Protein AF-A0AAD3D2R5-F1 (afdb_monomer_lite)

Sequence (378 aa):
MEQQQCSNPKCQTSSTTLKKCTRCYKASYCNTKCQSQHWKIHKKECTNIIINEVHTPYPDQPRNLHHESQEINRKAGETAKATKKALKQGIPILTISSTAQGMVMPNAPLPDGVPYNFALKQQAQNYFATGVSSKEGNLGNLKYEKVYRDYYDGILELEEEWMTFFAHVENYIHAENTCGILGTLATVYRQRGDEESHKLCEQVLNMEEKVLKIYKMSVDAIDNPATYHCYEGLEYKYNIIRFNLYLQQDRLKECEPVIRKLLEFEVKKNLDFDNQNYLWVLTTIGVVPSPENVFHLTKGQIRKLLQKFRDMQQSNIGQRETQEIQQRVALMQCSSCGVNEGSIGEFKACSRCSKIYYCSRDCQKKDWKTHKKVCNKK

Foldseek 3Di:
DDWDAAPQPVGRDTHPDFDADPFARPGTHPDPVSVVNCCVPCVVVRHGDPPDDDDDDDDDDDDDPPVVVVVVVVVQVVLVVLLVVCVVVVQFFDQPPQFPQHGDDGPDGDDPLDQSNCSLLVVLLVLQVPQDPPDDDPQHSQPPLVSLVVVVVSCVVVVVSVLSRLLPLSCLVSLLSNLSSLLNNLSLLLLLLDPVSLVVSVVSLVSSVSSLVSSVVSCVVVVDPVSVVSSLVSLLSSLVSVLSSCLSVVVLVSNLVSLLSNLLSCQVVVDDPVPRDQQVLLVVLVHHSHNVCSVPPDPVSSVVSSVVVSVCCPDPVNVVVSVVSSVVSPWAAAPQPRDTHPGPPCWDADPAASPHTHNDPVSCVRCCVPCVVVRHGD

Structure (mmCIF, N/CA/C/O backbone):
data_AF-A0AAD3D2R5-F1
#
_entry.id   AF-A0AAD3D2R5-F1
#
loop_
_atom_site.group_PDB
_atom_site.id
_atom_site.type_symbol
_atom_site.label_atom_id
_atom_site.label_alt_id
_atom_site.label_comp_id
_atom_site.label_asym_id
_atom_site.label_entity_id
_atom_site.label_seq_id
_atom_site.pdbx_PDB_ins_code
_atom_site.Cartn_x
_atom_site.Cartn_y
_atom_site.Cartn_z
_atom_site.occupancy
_atom_site.B_iso_or_equiv
_atom_site.auth_seq_id
_atom_site.auth_comp_id
_atom_site.auth_asym_id
_atom_site.auth_atom_id
_atom_site.pdbx_PDB_model_num
ATOM 1 N N . MET A 1 1 ? -3.713 -4.936 -58.700 1.00 52.44 1 MET A N 1
ATOM 2 C CA . MET A 1 1 ? -4.230 -5.833 -57.642 1.00 52.44 1 MET A CA 1
ATOM 3 C C . MET A 1 1 ? -5.520 -6.443 -58.156 1.00 52.44 1 MET A C 1
ATOM 5 O O . MET A 1 1 ? -6.394 -5.683 -58.555 1.00 52.44 1 MET A O 1
ATOM 9 N N . GLU A 1 2 ? -5.613 -7.767 -58.227 1.00 58.34 2 GLU A N 1
ATOM 10 C CA . GLU A 1 2 ? -6.793 -8.471 -58.748 1.00 58.34 2 GLU A CA 1
ATOM 11 C C . GLU A 1 2 ? -7.974 -8.329 -57.770 1.00 58.34 2 GLU A C 1
ATOM 13 O O . GLU A 1 2 ? -7.822 -8.566 -56.570 1.00 58.34 2 GLU A O 1
ATOM 18 N N . GLN A 1 3 ? -9.138 -7.881 -58.250 1.00 70.06 3 GLN A N 1
ATOM 19 C CA . GLN A 1 3 ? -10.329 -7.728 -57.409 1.00 70.06 3 GLN A CA 1
ATOM 20 C C . GLN A 1 3 ? -11.006 -9.090 -57.224 1.00 70.06 3 GLN A C 1
ATOM 22 O O . GLN A 1 3 ? -11.298 -9.772 -58.202 1.00 70.06 3 GLN A O 1
ATOM 27 N N . GLN A 1 4 ? -11.286 -9.480 -55.978 1.00 77.50 4 GLN A N 1
ATOM 28 C CA . GLN A 1 4 ? -12.005 -10.721 -55.681 1.00 77.50 4 GLN A CA 1
ATOM 29 C C . GLN A 1 4 ? -13.505 -10.444 -55.581 1.00 77.50 4 GLN A C 1
ATOM 31 O O . GLN A 1 4 ? -13.917 -9.429 -55.016 1.00 77.50 4 GLN A O 1
ATOM 36 N N . GLN A 1 5 ? -14.326 -11.350 -56.113 1.00 88.44 5 GLN A N 1
ATOM 37 C CA . GLN A 1 5 ? -15.784 -11.236 -56.075 1.00 88.44 5 GLN A CA 1
ATOM 38 C C . GLN A 1 5 ? -16.362 -11.880 -54.809 1.00 88.44 5 GLN A C 1
ATOM 40 O O . GLN A 1 5 ? -15.882 -12.908 -54.326 1.00 88.44 5 GLN A O 1
ATOM 45 N N . CYS A 1 6 ? -17.420 -11.277 -54.261 1.00 89.19 6 CYS A N 1
ATOM 46 C CA . CYS A 1 6 ? -18.140 -11.845 -53.128 1.00 89.19 6 CYS A CA 1
ATOM 47 C C . CYS A 1 6 ? -18.740 -13.219 -53.471 1.00 89.19 6 CYS A C 1
ATOM 49 O O . CYS A 1 6 ? -19.455 -13.370 -54.454 1.00 89.19 6 CYS A O 1
ATOM 51 N N . SER A 1 7 ? -18.541 -14.205 -52.593 1.00 88.44 7 SER A N 1
ATOM 52 C CA . SER A 1 7 ? -19.063 -15.568 -52.753 1.00 88.44 7 SER A CA 1
ATOM 53 C C . SER A 1 7 ? -20.584 -15.689 -52.582 1.00 88.44 7 SER A C 1
ATOM 55 O O . SER A 1 7 ? -21.120 -16.783 -52.706 1.00 88.44 7 SER A O 1
ATOM 57 N N . ASN A 1 8 ? -21.302 -14.607 -52.263 1.00 88.94 8 ASN A N 1
ATOM 58 C CA . ASN A 1 8 ? -22.763 -14.630 -52.250 1.00 88.94 8 ASN A CA 1
ATOM 59 C C . ASN A 1 8 ? -23.281 -14.448 -53.688 1.00 88.94 8 ASN A C 1
ATOM 61 O O . ASN A 1 8 ? -23.122 -13.355 -54.225 1.00 88.94 8 ASN A O 1
ATOM 65 N N . PRO A 1 9 ? -23.975 -15.433 -54.291 1.00 84.12 9 PRO A N 1
ATOM 66 C CA . PRO A 1 9 ? -24.421 -15.358 -55.687 1.00 84.12 9 PRO A CA 1
ATOM 67 C C . PRO A 1 9 ? -25.427 -14.228 -55.958 1.00 84.12 9 PRO A C 1
ATOM 69 O O . PRO A 1 9 ? -25.649 -13.854 -57.104 1.00 84.12 9 PRO A O 1
ATOM 72 N N . LYS A 1 10 ? -26.032 -13.653 -54.909 1.00 84.50 10 LYS A N 1
ATOM 73 C CA . LYS A 1 10 ? -26.917 -12.479 -55.003 1.00 84.50 10 LYS A CA 1
ATOM 74 C C . LYS A 1 10 ? -26.177 -11.141 -54.876 1.00 84.50 10 LYS A C 1
ATOM 76 O O . LYS A 1 10 ? -26.820 -10.100 -54.777 1.00 84.50 10 LYS A O 1
ATOM 81 N N . CYS A 1 11 ? -24.847 -11.156 -54.816 1.00 85.81 11 CYS A N 1
ATOM 82 C CA . CYS A 1 11 ? -24.003 -9.984 -54.635 1.00 85.81 11 CYS A CA 1
ATOM 83 C C . CYS A 1 11 ? -22.948 -9.925 -55.746 1.00 85.81 11 CYS A C 1
ATOM 85 O O . CYS A 1 11 ? -22.167 -10.852 -55.924 1.00 85.81 11 CYS A O 1
ATOM 87 N N . GLN A 1 12 ? -22.908 -8.810 -56.474 1.00 83.12 12 GLN A N 1
ATOM 88 C CA . GLN A 1 12 ? -21.943 -8.574 -57.556 1.00 83.12 12 GLN A CA 1
ATOM 89 C C . GLN A 1 12 ? -20.785 -7.662 -57.114 1.00 83.12 12 GLN A C 1
ATOM 91 O O . GLN A 1 12 ? -20.074 -7.103 -57.939 1.00 83.12 12 GLN A O 1
ATOM 96 N N . THR A 1 13 ? -20.597 -7.474 -55.804 1.00 83.44 13 THR A N 1
ATOM 97 C CA . THR A 1 13 ? -19.526 -6.623 -55.278 1.00 83.44 13 THR A CA 1
ATOM 98 C C . THR A 1 13 ? -18.175 -7.318 -55.424 1.00 83.44 13 THR A C 1
ATOM 100 O O . THR A 1 13 ? -17.955 -8.382 -54.835 1.00 83.44 13 THR A O 1
ATOM 103 N N . SER A 1 14 ? -17.265 -6.663 -56.142 1.00 82.44 14 SER A N 1
ATOM 104 C CA . SER A 1 14 ? -15.851 -7.021 -56.230 1.00 82.44 14 SER A CA 1
ATOM 105 C C . SER A 1 14 ? -15.021 -6.007 -55.450 1.00 82.44 14 SER A C 1
ATOM 107 O O . SER A 1 14 ? -15.253 -4.803 -55.532 1.00 82.44 14 SER A O 1
ATOM 109 N N . SER A 1 15 ? -14.097 -6.494 -54.627 1.00 79.31 15 SER A N 1
ATOM 110 C CA . SER A 1 15 ? -13.223 -5.654 -53.807 1.00 79.31 15 SER A CA 1
ATOM 111 C C . SER A 1 15 ? -11.890 -6.355 -53.578 1.00 79.31 15 SER A C 1
ATOM 113 O O . SER A 1 15 ? -11.794 -7.582 -53.603 1.00 79.31 15 SER A O 1
ATOM 115 N N . THR A 1 16 ? -10.850 -5.572 -53.323 1.00 73.81 16 THR A N 1
ATOM 116 C CA . THR A 1 16 ? -9.544 -6.077 -52.887 1.00 73.81 16 THR A CA 1
ATOM 117 C C . THR A 1 16 ? -9.524 -6.448 -51.396 1.00 73.81 16 THR A C 1
ATOM 119 O O . THR A 1 16 ? -8.586 -7.099 -50.949 1.00 73.81 16 THR A O 1
ATOM 122 N N . THR A 1 17 ? -10.558 -6.086 -50.621 1.00 80.00 17 THR A N 1
ATOM 123 C CA . THR A 1 17 ? -10.620 -6.237 -49.151 1.00 80.00 17 THR A CA 1
ATOM 124 C C . THR A 1 17 ? -11.854 -7.014 -48.671 1.00 80.00 17 THR A C 1
ATOM 126 O O . THR A 1 17 ? -12.592 -6.588 -47.780 1.00 80.00 17 THR A O 1
ATOM 129 N N . LEU A 1 18 ? -12.112 -8.185 -49.259 1.00 82.06 18 LEU A N 1
ATOM 130 C CA . LEU A 1 18 ? -13.195 -9.066 -48.806 1.00 82.06 18 LEU A CA 1
ATOM 131 C C . LEU A 1 18 ? -12.807 -9.872 -47.554 1.00 82.06 18 LEU A C 1
ATOM 133 O O . LEU A 1 18 ? -11.689 -10.366 -47.423 1.00 82.06 18 LEU A O 1
ATOM 137 N N . LYS A 1 19 ? -13.767 -10.064 -46.643 1.00 81.75 19 LYS A N 1
ATOM 138 C CA . LYS A 1 19 ? -13.593 -10.847 -45.412 1.00 81.75 19 LYS A CA 1
ATOM 139 C C . LYS A 1 19 ? -13.817 -12.335 -45.679 1.00 81.75 19 LYS A C 1
ATOM 141 O O . LYS A 1 19 ? -14.892 -12.724 -46.137 1.00 81.75 19 LYS A O 1
ATOM 146 N N . LYS A 1 20 ? -12.827 -13.173 -45.369 1.00 83.31 20 LYS A N 1
ATOM 147 C CA . LYS A 1 20 ? -12.891 -14.630 -45.575 1.00 83.31 20 LYS A CA 1
ATOM 148 C C . LYS A 1 20 ? -13.709 -15.333 -44.487 1.00 83.31 20 LYS A C 1
ATOM 150 O O . LYS A 1 20 ? -13.796 -14.867 -43.354 1.00 83.31 20 LYS A O 1
ATOM 155 N N . CYS A 1 21 ? -14.297 -16.479 -44.824 1.00 80.88 21 CYS A N 1
ATOM 156 C CA . CYS A 1 21 ? -14.927 -17.374 -43.858 1.00 80.88 21 CYS A CA 1
ATOM 157 C C . CYS A 1 21 ? -13.881 -17.862 -42.850 1.00 80.88 21 CYS A C 1
ATOM 159 O O . CYS A 1 21 ? -12.930 -18.530 -43.236 1.00 80.88 21 CYS A O 1
ATOM 161 N N . THR A 1 22 ? -14.085 -17.599 -41.563 1.00 73.94 22 THR A N 1
ATOM 162 C CA . THR A 1 22 ? -13.131 -17.943 -40.495 1.00 73.94 22 THR A CA 1
ATOM 163 C C . THR A 1 22 ? -12.990 -19.443 -40.232 1.00 73.94 22 THR A C 1
ATOM 165 O O . THR A 1 22 ? -12.098 -19.845 -39.500 1.00 73.94 22 THR A O 1
ATOM 168 N N . ARG A 1 23 ? -13.864 -20.279 -40.810 1.00 70.06 23 ARG A N 1
ATOM 169 C CA . ARG A 1 23 ? -13.854 -21.737 -40.616 1.00 70.06 23 ARG A CA 1
ATOM 170 C C . ARG A 1 23 ? -13.107 -22.496 -41.712 1.00 70.06 23 ARG A C 1
ATOM 172 O O . ARG A 1 23 ? -12.465 -23.495 -41.425 1.00 70.06 23 ARG A O 1
ATOM 179 N N . CYS A 1 24 ? -13.223 -22.067 -42.967 1.00 80.94 24 CYS A N 1
ATOM 180 C CA . CYS A 1 24 ? -12.610 -22.771 -44.100 1.00 80.94 24 CYS A CA 1
ATOM 181 C C . CYS A 1 24 ? -11.707 -21.884 -44.960 1.00 80.94 24 CYS A C 1
ATOM 183 O O . CYS A 1 24 ? -11.012 -22.403 -45.820 1.00 80.94 24 CYS A O 1
ATOM 185 N N . TYR A 1 25 ? -11.763 -20.557 -44.802 1.00 80.44 25 TYR A N 1
ATOM 186 C CA . TYR A 1 25 ? -11.042 -19.548 -45.591 1.00 80.44 25 TYR A CA 1
ATOM 187 C C . TYR A 1 25 ? -11.243 -19.590 -47.123 1.00 80.44 25 TYR A C 1
ATOM 189 O O . TYR A 1 25 ? -10.696 -18.741 -47.823 1.00 80.44 25 TYR A O 1
ATOM 197 N N . LYS A 1 26 ? -12.076 -20.506 -47.645 1.00 82.88 26 LYS A N 1
ATOM 198 C CA . LYS A 1 26 ? -12.348 -20.697 -49.083 1.00 82.88 26 LYS A CA 1
ATOM 199 C C . LYS A 1 26 ? -13.375 -19.721 -49.673 1.00 82.88 26 LYS A C 1
ATOM 201 O O . LYS A 1 26 ? -13.384 -19.521 -50.880 1.00 82.88 26 LYS A O 1
ATOM 206 N N . ALA A 1 27 ? -14.244 -19.129 -48.852 1.00 85.50 27 ALA A N 1
ATOM 207 C CA . ALA A 1 27 ? -15.275 -18.183 -49.297 1.00 85.50 27 ALA A CA 1
ATOM 208 C C . ALA A 1 27 ? -15.023 -16.773 -48.740 1.00 85.50 27 ALA A C 1
ATOM 210 O O . ALA A 1 27 ? -14.638 -16.644 -47.577 1.00 85.50 27 ALA A O 1
ATOM 211 N N . SER A 1 28 ? -15.297 -15.735 -49.535 1.00 89.38 28 SER A N 1
ATOM 212 C CA . SER A 1 28 ? -14.996 -14.324 -49.241 1.00 89.38 28 SER A CA 1
ATOM 213 C C . SER A 1 28 ? -16.240 -13.437 -49.371 1.00 89.38 28 SER A C 1
ATOM 215 O O . SER A 1 28 ? -17.018 -13.565 -50.315 1.00 89.38 28 SER A O 1
ATOM 217 N N . TYR A 1 29 ? -16.445 -12.505 -48.437 1.00 89.56 29 TYR A N 1
ATOM 218 C CA . TYR A 1 29 ? -17.665 -11.699 -48.338 1.00 89.56 29 TYR A CA 1
ATOM 219 C C . TYR A 1 29 ? -17.378 -10.214 -48.148 1.00 89.56 29 TYR A C 1
ATOM 221 O O . TYR A 1 29 ? -16.484 -9.830 -47.398 1.00 89.56 29 TYR A O 1
ATOM 229 N N . CYS A 1 30 ? -18.188 -9.361 -48.775 1.00 85.62 30 CYS A N 1
ATOM 230 C CA . CYS A 1 30 ? -18.085 -7.911 -48.591 1.00 85.62 30 CYS A CA 1
ATOM 231 C C . CYS A 1 30 ? -18.625 -7.464 -47.223 1.00 85.62 30 CYS A C 1
ATOM 233 O O . CYS A 1 30 ? -18.205 -6.442 -46.691 1.00 85.62 30 CYS A O 1
ATOM 235 N N . ASN A 1 31 ? -19.547 -8.233 -46.633 1.00 81.69 31 ASN A N 1
ATOM 236 C CA . ASN A 1 31 ? -20.120 -7.976 -45.315 1.00 81.69 31 ASN A CA 1
ATOM 237 C C . ASN A 1 31 ? -20.774 -9.231 -44.707 1.00 81.69 31 ASN A C 1
ATOM 239 O O . ASN A 1 31 ? -21.035 -10.232 -45.383 1.00 81.69 31 ASN A O 1
ATOM 243 N N . THR A 1 32 ? -21.097 -9.143 -43.416 1.00 77.44 32 THR A N 1
ATOM 244 C CA . THR A 1 32 ? -21.719 -10.211 -42.614 1.00 77.44 32 THR A CA 1
ATOM 245 C C . THR A 1 32 ? -23.103 -10.625 -43.133 1.00 77.44 32 THR A C 1
ATOM 247 O O . THR A 1 32 ? -23.508 -11.782 -42.988 1.00 77.44 32 THR A O 1
ATOM 250 N N . LYS A 1 33 ? -23.833 -9.715 -43.799 1.00 84.19 33 LYS A N 1
ATOM 251 C CA . LYS A 1 33 ? -25.139 -10.016 -44.408 1.00 84.19 33 LYS A CA 1
ATOM 252 C C . LYS A 1 33 ? -24.985 -10.986 -45.583 1.00 84.19 33 LYS A C 1
ATOM 254 O O . LYS A 1 33 ? -25.731 -11.961 -45.665 1.00 84.19 33 LYS A O 1
ATOM 259 N N . CYS A 1 34 ? -23.984 -10.778 -46.439 1.00 85.94 34 CYS A N 1
ATOM 260 C CA . CYS A 1 34 ? -23.687 -11.676 -47.557 1.00 85.94 34 CYS A CA 1
ATOM 261 C C . CYS A 1 34 ? -23.195 -13.048 -47.090 1.00 85.94 34 CYS A C 1
ATOM 263 O O . CYS A 1 34 ? -23.623 -14.064 -47.637 1.00 85.94 34 CYS A O 1
ATOM 265 N N . GLN A 1 35 ? -22.382 -13.090 -46.031 1.00 83.88 35 GLN A N 1
ATOM 266 C CA . GLN A 1 35 ? -21.977 -14.345 -45.396 1.00 83.88 35 GLN A CA 1
ATOM 267 C C . GLN A 1 35 ? -23.189 -15.131 -44.880 1.00 83.88 35 GLN A C 1
ATOM 269 O O . GLN A 1 35 ? -23.324 -16.315 -45.171 1.00 83.88 35 GLN A O 1
ATOM 274 N N . SER A 1 36 ? -24.107 -14.469 -44.171 1.00 81.38 36 SER A N 1
ATOM 275 C CA . SER A 1 36 ? -25.296 -15.109 -43.587 1.00 81.38 36 SER A CA 1
ATOM 276 C C . SER A 1 36 ? -26.272 -15.632 -44.648 1.00 81.38 36 SER A C 1
ATOM 278 O O . SER A 1 36 ? -26.874 -16.693 -44.480 1.00 81.38 36 SER A O 1
ATOM 280 N N . GLN A 1 37 ? -26.421 -14.911 -45.764 1.00 84.19 37 GLN A N 1
ATOM 281 C CA . GLN A 1 37 ? -27.244 -15.352 -46.893 1.00 84.19 37 GLN A CA 1
ATOM 282 C C . GLN A 1 37 ? -26.628 -16.557 -47.613 1.00 84.19 37 GLN A C 1
ATOM 284 O O . GLN A 1 37 ? -27.340 -17.526 -47.882 1.00 84.19 37 GLN A O 1
ATOM 289 N N . HIS A 1 38 ? -25.316 -16.528 -47.869 1.00 88.00 38 HIS A N 1
ATOM 290 C CA . HIS A 1 38 ? -24.608 -17.634 -48.513 1.00 88.00 38 HIS A CA 1
ATOM 291 C C . HIS A 1 38 ? -24.468 -18.864 -47.599 1.00 88.00 38 HIS A C 1
ATOM 293 O O . HIS A 1 38 ? -24.466 -19.994 -48.084 1.00 88.00 38 HIS A O 1
ATOM 299 N N . TRP A 1 39 ? -24.442 -18.676 -46.273 1.00 83.50 39 TRP A N 1
ATOM 300 C CA . TRP A 1 39 ? -24.290 -19.753 -45.285 1.00 83.50 39 TRP A CA 1
ATOM 301 C C . TRP A 1 39 ? -25.322 -20.873 -45.432 1.00 83.50 39 TRP A C 1
ATOM 303 O O . TRP A 1 39 ? -25.007 -22.036 -45.188 1.00 83.50 39 TRP A O 1
ATOM 313 N N . LYS A 1 40 ? -26.541 -20.557 -45.890 1.00 83.00 40 LYS A N 1
ATOM 314 C CA . LYS A 1 40 ? -27.596 -21.557 -46.128 1.00 83.00 40 LYS A CA 1
ATOM 315 C C . LYS A 1 40 ? -27.154 -22.668 -47.090 1.00 83.00 40 LYS A C 1
ATOM 317 O O . LYS A 1 40 ? -27.608 -23.800 -46.929 1.00 83.00 40 LYS A O 1
ATOM 322 N N . ILE A 1 41 ? -26.269 -22.340 -48.032 1.00 81.56 41 ILE A N 1
ATOM 323 C CA . ILE A 1 41 ? -25.723 -23.247 -49.046 1.00 81.56 41 ILE A CA 1
ATOM 324 C C . ILE A 1 41 ? -24.306 -23.675 -48.636 1.00 81.56 41 ILE A C 1
ATOM 326 O O . ILE A 1 41 ? -24.054 -24.864 -48.455 1.00 81.56 41 ILE A O 1
ATOM 330 N N . HIS A 1 42 ? -23.426 -22.706 -48.356 1.00 83.25 42 HIS A N 1
ATOM 331 C CA . HIS A 1 42 ? -22.008 -22.927 -48.053 1.00 83.25 42 HIS A CA 1
ATOM 332 C C . HIS A 1 42 ? -21.749 -23.870 -46.870 1.00 83.25 42 HIS A C 1
ATOM 334 O O . HIS A 1 42 ? -20.755 -24.590 -46.864 1.00 83.25 42 HIS A O 1
ATOM 340 N N . LYS A 1 43 ? -22.636 -23.910 -45.866 1.00 82.38 43 LYS A N 1
ATOM 341 C CA . LYS A 1 43 ? -22.447 -24.742 -44.664 1.00 82.38 43 LYS A CA 1
ATOM 342 C C . LYS A 1 43 ? -22.258 -26.233 -44.957 1.00 82.38 43 LYS A C 1
ATOM 344 O O . LYS A 1 43 ? -21.644 -26.915 -44.147 1.00 82.38 43 LYS A O 1
ATOM 349 N N . LYS A 1 44 ? -22.792 -26.730 -46.081 1.00 80.38 44 LYS A N 1
ATOM 350 C CA . LYS A 1 44 ? -22.664 -28.1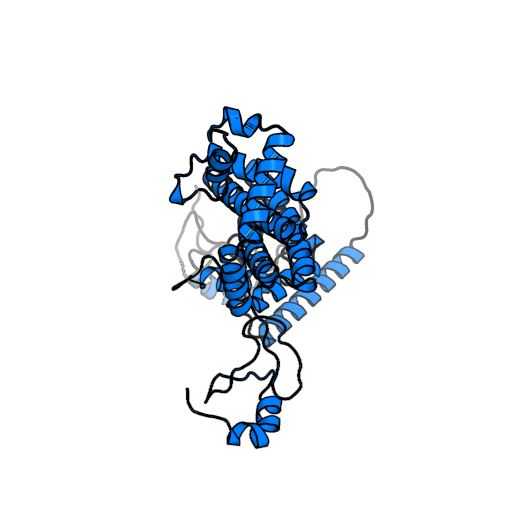38 -46.491 1.00 80.38 44 LYS A CA 1
ATOM 351 C C . LYS A 1 44 ? -21.249 -28.481 -46.973 1.00 80.38 44 LYS A C 1
ATOM 353 O O . LYS A 1 44 ? -20.848 -29.631 -46.887 1.00 80.38 44 LYS A O 1
ATOM 358 N N . GLU A 1 45 ? -20.501 -27.478 -47.423 1.00 72.88 45 GLU A N 1
ATOM 359 C CA . GLU A 1 45 ? -19.168 -27.608 -48.029 1.00 72.88 45 GLU A CA 1
ATOM 360 C C . GLU A 1 45 ? -18.074 -26.943 -47.167 1.00 72.88 45 GLU A C 1
ATOM 362 O O . GLU A 1 45 ? -16.899 -26.902 -47.528 1.00 72.88 45 GLU A O 1
ATOM 367 N N . CYS A 1 46 ? -18.449 -26.398 -46.004 1.00 80.31 46 CYS A N 1
ATOM 368 C CA . CYS A 1 46 ? -17.553 -25.691 -45.096 1.00 80.31 46 CYS A CA 1
ATOM 369 C C . CYS A 1 46 ? -16.797 -26.679 -44.189 1.00 80.31 46 CYS A C 1
ATOM 371 O O . CYS A 1 46 ? -17.164 -26.898 -43.032 1.00 80.31 46 CYS A O 1
ATOM 373 N N . THR A 1 47 ? -15.736 -27.287 -44.722 1.00 69.25 47 THR A N 1
ATOM 374 C CA . THR A 1 47 ? -14.827 -28.178 -43.983 1.00 69.25 47 THR A CA 1
ATOM 375 C C . THR A 1 47 ? -13.691 -27.387 -43.332 1.00 69.25 47 THR A C 1
ATOM 377 O O . THR A 1 47 ? -13.100 -26.519 -43.978 1.00 69.25 47 THR A O 1
ATOM 380 N N . ASN A 1 48 ? -13.389 -27.683 -42.063 1.00 57.03 48 ASN A N 1
ATOM 381 C CA . ASN A 1 48 ? -12.304 -27.045 -41.315 1.00 57.03 48 ASN A CA 1
ATOM 382 C C . ASN A 1 48 ? -10.961 -27.350 -41.995 1.00 57.03 48 ASN A C 1
ATOM 384 O O . ASN A 1 48 ? -10.656 -28.520 -42.222 1.00 57.03 48 ASN A O 1
ATOM 388 N N . ILE A 1 49 ? -10.186 -26.322 -42.338 1.00 44.91 49 ILE A N 1
ATOM 389 C CA . ILE A 1 49 ? -8.805 -26.516 -42.784 1.00 44.91 49 ILE A CA 1
ATOM 390 C C . ILE A 1 49 ? -7.937 -26.332 -41.543 1.00 44.91 49 ILE A C 1
ATOM 392 O O . ILE A 1 49 ? -7.716 -25.202 -41.115 1.00 44.91 49 ILE A O 1
ATOM 396 N N . ILE A 1 50 ? -7.472 -27.437 -40.955 1.00 41.34 50 ILE A N 1
ATOM 397 C CA . ILE A 1 50 ? -6.338 -27.385 -40.029 1.00 41.34 50 ILE A CA 1
ATOM 398 C C . ILE A 1 50 ? -5.126 -27.044 -40.896 1.00 41.34 50 ILE A C 1
ATOM 400 O O . ILE A 1 50 ? -4.752 -27.824 -41.771 1.00 41.34 50 ILE A O 1
ATOM 404 N N . ILE A 1 51 ? -4.574 -25.846 -40.729 1.00 36.31 51 ILE A N 1
ATOM 405 C CA . ILE A 1 51 ? -3.353 -25.443 -41.425 1.00 36.31 51 ILE A CA 1
ATOM 406 C C . ILE A 1 51 ? -2.198 -26.159 -40.714 1.00 36.31 51 ILE A C 1
ATOM 408 O O . ILE A 1 51 ? -1.731 -25.690 -39.683 1.00 36.31 51 ILE A O 1
ATOM 412 N N . ASN A 1 52 ? -1.801 -27.324 -41.233 1.00 29.50 52 ASN A N 1
ATOM 413 C CA . ASN A 1 52 ? -0.565 -28.008 -40.849 1.00 29.50 52 ASN A CA 1
ATOM 414 C C . ASN A 1 52 ? 0.631 -27.396 -41.608 1.00 29.50 52 ASN A C 1
ATOM 416 O O . ASN A 1 52 ? 0.496 -26.938 -42.742 1.00 29.50 52 ASN A O 1
ATOM 420 N N . GLU A 1 53 ? 1.771 -27.376 -40.927 1.00 34.56 53 GLU A N 1
ATOM 421 C CA . GLU A 1 53 ? 2.963 -26.532 -41.089 1.00 34.56 53 GLU A CA 1
ATOM 422 C C . GLU A 1 53 ? 3.795 -26.709 -42.377 1.00 34.56 53 GLU A C 1
ATOM 424 O O . GLU A 1 53 ? 3.776 -27.755 -43.024 1.00 34.56 53 GLU A O 1
ATOM 429 N N . VAL A 1 54 ? 4.639 -25.707 -42.673 1.00 30.58 54 VAL A N 1
ATOM 430 C CA . VAL A 1 54 ? 5.875 -25.889 -43.456 1.00 30.58 54 VAL A CA 1
ATOM 431 C C . VAL A 1 54 ? 6.999 -26.253 -42.483 1.00 30.58 54 VAL A C 1
ATOM 433 O O . VAL A 1 54 ? 7.436 -25.419 -41.695 1.00 30.58 54 VAL A O 1
ATOM 436 N N . HIS A 1 55 ? 7.454 -27.503 -42.551 1.00 30.09 55 HIS A N 1
ATOM 437 C CA . HIS A 1 55 ? 8.651 -28.018 -41.885 1.00 30.09 55 HIS A CA 1
ATOM 438 C C . HIS A 1 55 ? 9.939 -27.490 -42.543 1.00 30.09 55 HIS A C 1
ATOM 440 O O . HIS A 1 55 ? 10.074 -27.517 -43.768 1.00 30.09 55 HIS A O 1
ATOM 446 N N . THR A 1 56 ? 10.931 -27.142 -41.723 1.00 27.67 56 THR A N 1
ATOM 447 C CA . THR A 1 56 ? 12.359 -27.300 -42.050 1.00 27.67 56 THR A CA 1
ATOM 448 C C . THR A 1 56 ? 12.955 -28.389 -41.140 1.00 27.67 56 THR A C 1
ATOM 450 O O . THR A 1 56 ? 12.443 -28.596 -40.039 1.00 27.67 56 THR A O 1
ATOM 453 N N . PRO A 1 57 ? 13.976 -29.151 -41.582 1.00 34.91 57 PRO A N 1
ATOM 454 C CA . PRO A 1 57 ? 14.331 -30.423 -40.952 1.00 34.91 57 PRO A CA 1
ATOM 455 C C . PRO A 1 57 ? 15.457 -30.272 -39.918 1.00 34.91 57 PRO A C 1
ATOM 457 O O . PRO A 1 57 ? 16.531 -29.808 -40.278 1.00 34.91 57 PRO A O 1
ATOM 460 N N . TYR A 1 58 ? 15.260 -30.731 -38.676 1.00 25.56 58 TYR A N 1
ATOM 461 C CA . TYR A 1 58 ? 16.330 -31.192 -37.764 1.00 25.56 58 TYR A CA 1
ATOM 462 C C . TYR A 1 58 ? 15.768 -32.290 -36.821 1.00 25.56 58 TYR A C 1
ATOM 464 O O . TYR A 1 58 ? 14.557 -32.323 -36.604 1.00 25.56 58 TYR A O 1
ATOM 472 N N . PRO A 1 59 ? 16.596 -33.236 -36.327 1.00 33.53 59 PRO A N 1
ATOM 473 C CA . PRO A 1 59 ? 16.176 -34.595 -36.004 1.00 33.53 59 PRO A CA 1
ATOM 474 C C . PRO A 1 59 ? 15.731 -34.823 -34.549 1.00 33.53 59 PRO A C 1
ATOM 476 O O . PRO A 1 59 ? 16.284 -34.262 -33.606 1.00 33.53 59 PRO A O 1
ATOM 479 N N . ASP A 1 60 ? 14.739 -35.711 -34.444 1.00 34.66 60 ASP A N 1
ATOM 480 C CA . ASP A 1 60 ? 14.276 -36.571 -33.345 1.00 34.66 60 ASP A CA 1
ATOM 481 C C . ASP A 1 60 ? 14.740 -36.295 -31.901 1.00 34.66 60 ASP A C 1
ATOM 483 O O . ASP A 1 60 ? 15.830 -36.692 -31.484 1.00 34.66 60 ASP A O 1
ATOM 487 N N . GLN A 1 61 ? 13.802 -35.817 -31.068 1.00 26.52 61 GLN A N 1
ATOM 488 C CA . GLN A 1 61 ? 13.695 -36.228 -29.659 1.00 26.52 61 GLN A CA 1
ATOM 489 C C . GLN A 1 61 ? 12.219 -36.402 -29.239 1.00 26.52 61 GLN A C 1
ATOM 491 O O . GLN A 1 61 ? 11.403 -35.522 -29.512 1.00 26.52 61 GLN A O 1
ATOM 496 N N . PRO A 1 62 ? 11.846 -37.486 -28.530 1.00 39.28 62 PRO A N 1
ATOM 497 C CA . PRO A 1 62 ? 10.465 -37.720 -28.113 1.00 39.28 62 PRO A CA 1
ATOM 498 C C . PRO A 1 62 ? 10.158 -37.029 -26.772 1.00 39.28 62 PRO A C 1
ATOM 500 O O . PRO A 1 62 ? 10.864 -37.248 -25.786 1.00 39.28 62 PRO A O 1
ATOM 503 N N . ARG A 1 63 ? 9.076 -36.237 -26.685 1.00 39.00 63 ARG A N 1
ATOM 504 C CA . ARG A 1 63 ? 8.537 -35.757 -25.394 1.00 39.00 63 ARG A CA 1
ATOM 505 C C . ARG A 1 63 ? 7.005 -35.555 -25.406 1.00 39.00 63 ARG A C 1
ATOM 507 O O . ARG A 1 63 ? 6.483 -34.617 -25.981 1.00 39.00 63 ARG A O 1
ATOM 514 N N . ASN A 1 64 ? 6.304 -36.484 -24.751 1.00 44.28 64 ASN A N 1
ATOM 515 C CA . ASN A 1 64 ? 5.152 -36.297 -23.846 1.00 44.28 64 ASN A CA 1
ATOM 516 C C . ASN A 1 64 ? 3.942 -35.381 -24.207 1.00 44.28 64 ASN A C 1
ATOM 518 O O . ASN A 1 64 ? 3.429 -34.673 -23.346 1.00 44.28 64 ASN A O 1
ATOM 522 N N . LEU A 1 65 ? 3.359 -35.502 -25.406 1.00 38.50 65 LEU A N 1
ATOM 523 C CA . LEU A 1 65 ? 2.111 -34.805 -25.809 1.00 38.50 65 LEU A CA 1
ATOM 524 C C . LEU A 1 65 ? 0.858 -35.103 -24.943 1.00 38.50 65 LEU A C 1
ATOM 526 O O . LEU A 1 65 ? -0.109 -34.340 -24.948 1.00 38.50 65 LEU A O 1
ATOM 530 N N . HIS A 1 66 ? 0.826 -36.220 -24.209 1.00 37.25 66 HIS A N 1
ATOM 531 C CA . HIS A 1 66 ? -0.372 -36.634 -23.464 1.00 37.25 66 HIS A CA 1
ATOM 532 C C . HIS A 1 66 ? -0.516 -35.923 -22.107 1.00 37.25 66 HIS A C 1
ATOM 534 O O . HIS A 1 66 ? -1.631 -35.606 -21.697 1.00 37.25 66 HIS A O 1
ATOM 540 N N . HIS A 1 67 ? 0.600 -35.626 -21.435 1.00 39.56 67 HIS A N 1
ATOM 541 C CA . HIS A 1 67 ? 0.597 -34.912 -20.154 1.00 39.56 67 HIS A CA 1
ATOM 542 C C . HIS A 1 67 ? 0.191 -33.441 -20.339 1.00 39.56 67 HIS A C 1
ATOM 544 O O . HIS A 1 67 ? -0.602 -32.903 -19.571 1.00 39.56 67 HIS A O 1
ATOM 550 N N . GLU A 1 68 ? 0.655 -32.824 -21.425 1.00 34.25 68 GLU A N 1
ATOM 551 C CA . GLU A 1 68 ? 0.369 -31.430 -21.778 1.00 34.25 68 GLU A CA 1
ATOM 552 C C . GLU A 1 68 ? -1.124 -31.213 -22.083 1.00 34.25 68 GLU A C 1
ATOM 554 O O . GLU A 1 68 ? -1.752 -30.295 -21.561 1.00 34.25 68 GLU A O 1
ATOM 559 N N . SER A 1 69 ? -1.746 -32.134 -22.830 1.00 34.28 69 SER A N 1
ATOM 560 C CA . SER A 1 69 ? -3.189 -32.104 -23.110 1.00 34.28 69 SER A CA 1
ATOM 561 C C . SER A 1 69 ? -4.047 -32.276 -21.849 1.00 34.28 69 SER A C 1
ATOM 563 O O . SER A 1 69 ? -5.090 -31.632 -21.701 1.00 34.28 69 SER A O 1
ATOM 565 N N . GLN A 1 70 ? -3.623 -33.126 -20.912 1.00 40.16 70 GLN A N 1
ATOM 566 C CA . GLN A 1 70 ? -4.325 -33.313 -19.640 1.00 40.16 70 GLN A CA 1
ATOM 567 C C . GLN A 1 70 ? -4.211 -32.074 -18.746 1.00 40.16 70 GLN A C 1
ATOM 569 O O . GLN A 1 70 ? -5.191 -31.681 -18.110 1.00 40.16 70 GLN A O 1
ATOM 574 N N . GLU A 1 71 ? -3.054 -31.417 -18.747 1.00 40.69 71 GLU A N 1
ATOM 575 C CA . GLU A 1 71 ? -2.827 -30.197 -17.983 1.00 40.69 71 GLU A CA 1
ATOM 576 C C . GLU A 1 71 ? -3.608 -29.000 -18.547 1.00 40.69 71 GLU A C 1
ATOM 578 O O . GLU A 1 71 ? -4.227 -28.265 -17.778 1.00 40.69 71 GLU A O 1
ATOM 583 N N . ILE A 1 72 ? -3.685 -28.861 -19.875 1.00 40.94 72 ILE A N 1
ATOM 584 C CA . ILE A 1 72 ? -4.523 -27.858 -20.555 1.00 40.94 72 ILE A CA 1
ATOM 585 C C . ILE A 1 72 ? -6.001 -28.051 -20.193 1.00 40.94 72 ILE A C 1
ATOM 587 O O . ILE A 1 72 ? -6.691 -27.098 -19.830 1.00 40.94 72 ILE A O 1
ATOM 591 N N . ASN A 1 73 ? -6.495 -29.292 -20.219 1.00 43.38 73 ASN A N 1
ATOM 592 C CA . ASN A 1 73 ? -7.879 -29.595 -19.849 1.00 43.38 73 ASN A CA 1
ATOM 593 C C . ASN A 1 73 ? -8.157 -29.355 -18.355 1.00 43.38 73 ASN A C 1
ATOM 595 O O . ASN A 1 73 ? -9.245 -28.892 -17.995 1.00 43.38 73 ASN A O 1
ATOM 599 N N . ARG A 1 74 ? -7.179 -29.630 -17.480 1.00 51.28 74 ARG A N 1
ATOM 600 C CA . ARG A 1 74 ? -7.260 -29.319 -16.045 1.00 51.28 74 ARG A CA 1
ATOM 601 C C . ARG A 1 74 ? -7.357 -27.809 -15.820 1.00 51.28 74 ARG A C 1
ATOM 603 O O . ARG A 1 74 ? -8.301 -27.373 -15.161 1.00 51.28 74 ARG A O 1
ATOM 610 N N . LYS A 1 75 ? -6.457 -27.032 -16.434 1.00 45.19 75 LYS A N 1
ATOM 611 C CA . LYS A 1 75 ? -6.433 -25.561 -16.364 1.00 45.19 75 LYS A CA 1
ATOM 612 C C . LYS A 1 75 ? -7.734 -24.960 -16.900 1.00 45.19 75 LYS A C 1
ATOM 614 O O . LYS A 1 75 ? -8.377 -24.188 -16.200 1.00 45.19 75 LYS A O 1
ATOM 619 N N . ALA A 1 76 ? -8.224 -25.417 -18.054 1.00 41.22 76 ALA A N 1
ATOM 620 C CA . ALA A 1 76 ? -9.514 -24.989 -18.604 1.00 41.22 76 ALA A CA 1
ATOM 621 C C . ALA A 1 76 ? -10.702 -25.302 -17.667 1.00 41.22 76 ALA A C 1
ATOM 623 O O . ALA A 1 76 ? -11.625 -24.493 -17.516 1.00 41.22 76 ALA A O 1
ATOM 624 N N . GLY A 1 77 ? -10.680 -26.460 -16.999 1.00 46.03 77 GLY A N 1
ATOM 625 C CA . GLY A 1 77 ? -11.673 -26.837 -15.992 1.00 46.03 77 GLY A CA 1
ATOM 626 C C . GLY A 1 77 ? -11.619 -25.973 -14.726 1.00 46.03 77 GLY A C 1
ATOM 627 O O . GLY A 1 77 ? -12.663 -25.671 -14.141 1.00 46.03 77 GLY A O 1
ATOM 628 N N . GLU A 1 78 ? -10.428 -25.551 -14.310 1.00 50.19 78 GLU A N 1
ATOM 629 C CA . GLU A 1 78 ? -10.200 -24.646 -13.177 1.00 50.19 78 GLU A CA 1
ATOM 630 C C . GLU A 1 78 ? -10.645 -23.221 -13.504 1.00 50.19 78 GLU A C 1
ATOM 632 O O . GLU A 1 78 ? -11.431 -22.650 -12.744 1.00 50.19 78 GLU A O 1
ATOM 637 N N . THR A 1 79 ? -10.295 -22.706 -14.686 1.00 44.72 79 THR A N 1
ATOM 638 C CA . THR A 1 79 ? -10.786 -21.426 -15.210 1.00 44.72 79 THR A CA 1
ATOM 639 C C . THR A 1 79 ? -12.311 -21.408 -15.259 1.00 44.72 79 THR A C 1
ATOM 641 O O . THR A 1 79 ? -12.934 -20.501 -14.713 1.00 44.72 79 THR A O 1
ATOM 644 N N . ALA A 1 80 ? -12.954 -22.445 -15.806 1.00 48.06 80 ALA A N 1
ATOM 645 C CA . ALA A 1 80 ? -14.415 -22.524 -15.862 1.00 48.06 80 ALA A CA 1
ATOM 646 C C . ALA A 1 80 ? -15.069 -22.556 -14.465 1.00 48.06 80 ALA A C 1
ATOM 648 O O . ALA A 1 80 ? -16.118 -21.936 -14.248 1.00 48.06 80 ALA A O 1
ATOM 649 N N . LYS A 1 81 ? -14.459 -23.249 -13.491 1.00 54.50 81 LYS A N 1
ATOM 650 C CA . LYS A 1 81 ? -14.924 -23.264 -12.092 1.00 54.50 81 LYS A CA 1
ATOM 651 C C . LYS A 1 81 ? -14.748 -21.898 -11.429 1.00 54.50 81 LYS A C 1
ATOM 653 O O . LYS A 1 81 ? -15.676 -21.446 -10.755 1.00 54.50 81 LYS A O 1
ATOM 658 N N . ALA A 1 82 ? -13.614 -21.235 -11.645 1.00 53.44 82 ALA A N 1
ATOM 659 C CA . ALA A 1 82 ? -13.317 -19.911 -11.115 1.00 53.44 82 ALA A CA 1
ATOM 660 C C . ALA A 1 82 ? -14.239 -18.839 -11.708 1.00 53.44 82 ALA A C 1
ATOM 662 O O . ALA A 1 82 ? -14.861 -18.100 -10.950 1.00 53.44 82 ALA A O 1
ATOM 663 N N . THR A 1 83 ? -14.448 -18.825 -13.028 1.00 48.34 83 THR A N 1
ATOM 664 C CA . THR A 1 83 ? -15.411 -17.936 -13.696 1.00 48.34 83 THR A CA 1
ATOM 665 C C . THR A 1 83 ? -16.829 -18.169 -13.174 1.00 48.34 83 THR A C 1
ATOM 667 O O . THR A 1 83 ? -17.542 -17.218 -12.864 1.00 48.34 83 THR A O 1
ATOM 670 N N . LYS A 1 84 ? -17.245 -19.429 -12.980 1.00 52.31 84 LYS A N 1
ATOM 671 C CA . LYS A 1 84 ? -18.563 -19.761 -12.412 1.00 52.31 84 LYS A CA 1
ATOM 672 C C . LYS A 1 84 ? -18.690 -19.359 -10.936 1.00 52.31 84 LYS A C 1
ATOM 674 O O . LYS A 1 84 ? -19.777 -18.967 -10.512 1.00 52.31 84 LYS A O 1
ATOM 679 N N . LYS A 1 85 ? -17.610 -19.442 -10.151 1.00 54.59 85 LYS A N 1
ATOM 680 C CA . LYS A 1 85 ? -17.543 -18.971 -8.755 1.00 54.59 85 LYS A CA 1
ATOM 681 C C . LYS A 1 85 ? -17.611 -17.441 -8.691 1.00 54.59 85 LYS A C 1
ATOM 683 O O . LYS A 1 85 ? -18.425 -16.926 -7.932 1.00 54.59 85 LYS A O 1
ATOM 688 N N . ALA A 1 86 ? -16.864 -16.744 -9.545 1.00 51.72 86 ALA A N 1
ATOM 689 C CA . ALA A 1 86 ? -16.875 -15.289 -9.683 1.00 51.72 86 ALA A CA 1
ATOM 690 C C . ALA A 1 86 ? -18.261 -14.766 -10.106 1.00 51.72 86 ALA A C 1
ATOM 692 O O . ALA A 1 86 ? -18.805 -13.868 -9.467 1.00 51.72 86 ALA A O 1
ATOM 693 N N . LEU A 1 87 ? -18.899 -15.416 -11.088 1.00 50.25 87 LEU A N 1
ATOM 694 C CA . LEU A 1 87 ? -20.284 -15.147 -11.498 1.00 50.25 87 LEU A CA 1
ATOM 695 C C . LEU A 1 87 ? -21.284 -15.354 -10.351 1.00 50.25 87 LEU A C 1
ATOM 697 O O . LEU A 1 87 ? -22.152 -14.512 -10.128 1.00 50.25 87 LEU A O 1
ATOM 701 N N . LYS A 1 88 ? -21.159 -16.449 -9.586 1.00 51.88 88 LYS A N 1
ATOM 702 C CA . LYS A 1 88 ? -21.999 -16.708 -8.397 1.00 51.88 88 LYS A CA 1
ATOM 703 C C . LYS A 1 88 ? -21.788 -15.682 -7.280 1.00 51.88 88 LYS A C 1
ATOM 705 O O . LYS A 1 88 ? -22.701 -15.466 -6.490 1.00 51.88 88 LYS A O 1
ATOM 710 N N . GLN A 1 89 ? -20.609 -15.072 -7.214 1.00 48.50 89 GLN A N 1
ATOM 711 C CA . GLN A 1 89 ? -20.265 -13.999 -6.280 1.00 48.50 89 GLN A CA 1
ATOM 712 C C . GLN A 1 89 ? -20.617 -12.601 -6.823 1.00 48.50 89 GLN A C 1
ATOM 714 O O . GLN A 1 89 ? -20.368 -11.608 -6.145 1.00 48.50 89 GLN A O 1
ATOM 719 N N . GLY A 1 90 ? -21.222 -12.510 -8.016 1.00 40.38 90 GLY A N 1
ATOM 720 C CA . GLY A 1 90 ? -21.634 -11.243 -8.622 1.00 40.38 90 GLY A CA 1
ATOM 721 C C . GLY A 1 90 ? -20.476 -10.392 -9.151 1.00 40.38 90 GLY A C 1
ATOM 722 O O . GLY A 1 90 ? -20.649 -9.190 -9.339 1.00 40.38 90 GLY A O 1
ATOM 723 N N . ILE A 1 91 ? -19.302 -10.988 -9.380 1.00 47.69 91 ILE A N 1
ATOM 724 C CA . ILE A 1 91 ? -18.142 -10.298 -9.952 1.00 47.69 91 ILE A CA 1
ATOM 725 C C . ILE A 1 91 ? -18.397 -10.125 -11.462 1.00 47.69 91 ILE A C 1
ATOM 727 O O . ILE A 1 91 ? -18.627 -11.126 -12.151 1.00 47.69 91 ILE A O 1
ATOM 731 N N . PRO A 1 92 ? -18.430 -8.882 -11.983 1.00 45.06 92 PRO A N 1
ATOM 732 C CA . PRO A 1 92 ? -18.786 -8.611 -13.367 1.00 45.06 92 PRO A CA 1
ATOM 733 C C . PRO A 1 92 ? -17.772 -9.207 -14.340 1.00 45.06 92 PRO A C 1
ATOM 735 O O . PRO A 1 92 ? -16.602 -9.430 -14.038 1.00 45.06 92 PRO A O 1
ATOM 738 N N . ILE A 1 93 ? -18.290 -9.501 -15.521 1.00 49.31 93 ILE A N 1
ATOM 739 C CA . ILE A 1 93 ? -17.669 -10.379 -16.486 1.00 49.31 93 ILE A CA 1
ATOM 740 C C . ILE A 1 93 ? -16.598 -9.622 -17.289 1.00 49.31 93 ILE A C 1
ATOM 742 O O . ILE A 1 93 ? -16.855 -8.555 -17.842 1.00 49.31 93 ILE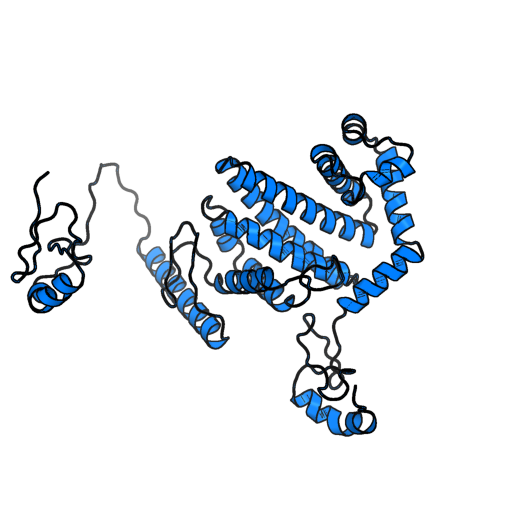 A O 1
ATOM 746 N N . LEU A 1 94 ? -15.417 -10.234 -17.346 1.00 52.00 94 LEU A N 1
ATOM 747 C CA . LEU A 1 94 ? -14.150 -9.736 -17.874 1.00 52.00 94 LEU A CA 1
ATOM 748 C C . LEU A 1 94 ? -14.232 -9.168 -19.298 1.00 52.00 94 LEU A C 1
ATOM 750 O O . LEU A 1 94 ? -14.455 -9.910 -20.252 1.00 52.00 94 LEU A O 1
ATOM 754 N N . THR A 1 95 ? -13.931 -7.878 -19.452 1.00 50.19 95 THR A N 1
ATOM 755 C CA . THR A 1 95 ? -13.204 -7.397 -20.636 1.00 50.19 95 THR A CA 1
ATOM 756 C C . THR A 1 95 ? -11.725 -7.361 -20.288 1.00 50.19 95 THR A C 1
ATOM 758 O O . THR A 1 95 ? -11.313 -6.541 -19.466 1.00 50.19 95 THR A O 1
ATOM 761 N N . ILE A 1 96 ? -10.916 -8.238 -20.878 1.00 58.75 96 ILE A N 1
ATOM 762 C CA . ILE A 1 96 ? -9.457 -8.141 -20.761 1.00 58.75 96 ILE A CA 1
ATOM 763 C C . ILE A 1 96 ? -8.983 -7.105 -21.784 1.00 58.75 96 ILE A C 1
ATOM 765 O O . ILE A 1 96 ? -8.590 -7.438 -22.889 1.00 58.75 96 ILE A O 1
ATOM 769 N N . SER A 1 97 ? -9.136 -5.818 -21.495 1.00 52.34 97 SER A N 1
ATOM 770 C CA . SER A 1 97 ? -8.565 -4.776 -22.352 1.00 52.34 97 SER A CA 1
ATOM 771 C C . SER A 1 97 ? -7.096 -4.567 -21.994 1.00 52.34 97 SER A C 1
ATOM 773 O O . SER A 1 97 ? -6.771 -4.501 -20.809 1.00 52.34 97 SER A O 1
ATOM 775 N N . SER A 1 98 ? -6.249 -4.393 -23.011 1.00 58.03 98 SER A N 1
ATOM 776 C CA . SER A 1 98 ? -4.840 -3.995 -22.863 1.00 58.03 98 SER A CA 1
ATOM 777 C C . SER A 1 98 ? -3.914 -5.035 -22.220 1.00 58.03 98 SER A C 1
ATOM 779 O O . SER A 1 98 ? -2.950 -4.654 -21.565 1.00 58.03 98 SER A O 1
ATOM 781 N N . THR A 1 99 ? -4.178 -6.329 -22.430 1.00 66.38 99 THR A N 1
ATOM 782 C CA . THR A 1 99 ? -3.185 -7.389 -22.185 1.00 66.38 99 THR A CA 1
ATOM 783 C C . THR A 1 99 ? -2.526 -7.842 -23.475 1.00 66.38 99 THR A C 1
ATOM 785 O O . THR A 1 99 ? -3.152 -7.785 -24.536 1.00 66.38 99 THR A O 1
ATOM 788 N N . ALA A 1 100 ? -1.339 -8.428 -23.354 1.00 55.22 100 ALA A N 1
ATOM 789 C CA . ALA A 1 100 ? -0.624 -9.100 -24.436 1.00 55.22 100 ALA A CA 1
ATOM 790 C C . ALA A 1 100 ? -1.469 -10.161 -25.162 1.00 55.22 100 ALA A C 1
ATOM 792 O O . ALA A 1 100 ? -1.356 -10.380 -26.363 1.00 55.22 100 ALA A O 1
ATOM 793 N N . GLN A 1 101 ? -2.383 -10.800 -24.431 1.00 66.88 101 GLN A N 1
ATOM 794 C CA . GLN A 1 101 ? -3.261 -11.845 -24.952 1.00 66.88 101 GLN A CA 1
ATOM 795 C C . GLN A 1 101 ? -4.516 -11.308 -25.679 1.00 66.88 101 GLN A C 1
ATOM 797 O O . GLN A 1 101 ? -5.378 -12.087 -26.090 1.00 66.88 101 GLN A O 1
ATOM 802 N N . GLY A 1 102 ? -4.631 -9.987 -25.867 1.00 62.16 102 GLY A N 1
ATOM 803 C CA . GLY A 1 102 ? -5.726 -9.349 -26.600 1.00 62.16 102 GLY A CA 1
ATOM 804 C C . GLY A 1 102 ? -7.038 -9.202 -25.818 1.00 62.16 102 GLY A C 1
ATOM 805 O O . GLY A 1 102 ? -7.111 -9.449 -24.617 1.00 62.16 102 GLY A O 1
ATOM 806 N N . MET A 1 103 ? -8.091 -8.750 -26.513 1.00 56.06 103 MET A N 1
ATOM 807 C CA . MET A 1 103 ? -9.408 -8.503 -25.913 1.00 56.06 103 MET A CA 1
ATOM 808 C C . MET A 1 103 ? -10.254 -9.765 -25.810 1.00 56.06 103 MET A C 1
ATOM 810 O O . MET A 1 103 ? -10.489 -10.457 -26.799 1.00 56.06 103 MET A O 1
ATOM 814 N N . VAL A 1 104 ? -10.805 -9.996 -24.621 1.00 57.38 104 VAL A N 1
ATOM 815 C CA . VAL A 1 104 ? -11.695 -11.129 -24.349 1.00 57.38 104 VAL A CA 1
ATOM 816 C C . VAL A 1 104 ? -13.078 -10.620 -24.001 1.00 57.38 104 VAL A C 1
ATOM 818 O O . VAL A 1 104 ? -13.229 -9.692 -23.208 1.00 57.38 104 VAL A O 1
ATOM 821 N N . MET A 1 105 ? -14.083 -11.213 -24.642 1.00 54.03 105 MET A N 1
ATOM 822 C CA . MET A 1 105 ? -15.480 -10.877 -24.407 1.00 54.03 105 MET A CA 1
ATOM 823 C C . MET A 1 105 ? -15.944 -11.408 -23.051 1.00 54.03 105 MET A C 1
ATOM 825 O O . MET A 1 105 ? -15.500 -12.475 -22.615 1.00 54.03 105 MET A O 1
ATOM 829 N N . PRO A 1 106 ? -16.942 -10.751 -22.448 1.00 52.91 106 PRO A N 1
ATOM 830 C CA . PRO A 1 106 ? -17.625 -11.295 -21.299 1.00 52.91 106 PRO A CA 1
ATOM 831 C C . PRO A 1 106 ? -18.063 -12.767 -21.496 1.00 52.91 106 PRO A C 1
ATOM 833 O O . PRO A 1 106 ? -18.837 -13.063 -22.404 1.00 52.91 106 PRO A O 1
ATOM 836 N N . ASN A 1 107 ? -17.616 -13.672 -20.612 1.00 52.91 107 ASN A N 1
ATOM 837 C CA . ASN A 1 107 ? -17.919 -15.114 -20.531 1.00 52.91 107 ASN A CA 1
ATOM 838 C C . ASN A 1 107 ? -17.142 -16.011 -21.502 1.00 52.91 107 ASN A C 1
ATOM 840 O O . ASN A 1 107 ? -17.425 -17.208 -21.576 1.00 52.91 107 ASN A O 1
ATOM 844 N N . ALA A 1 108 ? -16.168 -15.467 -22.229 1.00 58.50 108 ALA A N 1
ATOM 845 C CA . ALA A 1 108 ? -15.191 -16.283 -22.937 1.00 58.50 108 ALA A CA 1
ATOM 846 C C . ALA A 1 108 ? -14.132 -16.832 -21.953 1.00 58.50 108 ALA A C 1
ATOM 848 O O . ALA A 1 108 ? -13.900 -16.220 -20.905 1.00 58.50 108 ALA A O 1
ATOM 849 N N . PRO A 1 109 ? -13.516 -17.994 -22.248 1.00 62.50 109 PRO A N 1
ATOM 850 C CA . PRO A 1 109 ? -12.403 -18.500 -21.452 1.00 62.50 109 PRO A CA 1
ATOM 851 C C . PRO A 1 109 ? -11.253 -17.488 -21.442 1.00 62.50 109 PRO A C 1
ATOM 853 O O . PRO A 1 109 ? -11.029 -16.782 -22.428 1.00 62.50 109 PRO A O 1
ATOM 856 N N . LEU A 1 110 ? -10.543 -17.418 -20.314 1.00 67.19 110 LEU A N 1
ATOM 857 C CA . LEU A 1 110 ? -9.329 -16.618 -20.218 1.00 67.19 110 LEU A CA 1
ATOM 858 C C . LEU A 1 110 ? -8.265 -17.188 -21.177 1.00 67.19 110 LEU A C 1
ATOM 860 O O . LEU A 1 110 ? -8.168 -18.412 -21.280 1.00 67.19 110 LEU A O 1
ATOM 864 N N . PRO A 1 111 ? -7.495 -16.343 -21.880 1.00 73.75 111 PRO A N 1
ATOM 865 C CA . PRO A 1 111 ? -6.401 -16.791 -22.724 1.00 73.75 111 PRO A CA 1
ATOM 866 C C . PRO A 1 111 ? -5.293 -17.420 -21.884 1.00 73.75 111 PRO A C 1
ATOM 868 O O . PRO A 1 111 ? -5.120 -17.075 -20.710 1.00 73.75 111 PRO A O 1
ATOM 871 N N . ASP A 1 112 ? -4.501 -18.278 -22.517 1.00 74.25 112 ASP A N 1
ATOM 872 C CA . ASP A 1 112 ? -3.327 -18.866 -21.883 1.00 74.25 112 ASP A CA 1
ATOM 873 C C . ASP A 1 112 ? -2.364 -17.770 -21.401 1.00 74.25 112 ASP A C 1
ATOM 875 O O . ASP A 1 112 ? -2.081 -16.800 -22.107 1.00 74.25 112 ASP A O 1
ATOM 879 N N . GLY A 1 113 ? -1.883 -17.918 -20.166 1.00 78.62 113 GLY A N 1
ATOM 880 C CA . GLY A 1 113 ? -1.006 -16.946 -19.510 1.00 78.62 113 GLY A CA 1
ATOM 881 C C . GLY A 1 113 ? -1.722 -15.855 -18.708 1.00 78.62 113 GLY A C 1
ATOM 882 O O . GLY A 1 113 ? -1.045 -15.107 -18.010 1.00 78.62 113 GLY A O 1
ATOM 883 N N . VAL A 1 114 ? -3.060 -15.765 -18.741 1.00 84.69 114 VAL A N 1
ATOM 884 C CA . VAL A 1 114 ? -3.817 -14.873 -17.844 1.00 84.69 114 VAL A CA 1
ATOM 885 C C . VAL A 1 114 ? -4.248 -15.635 -16.579 1.00 84.69 114 VAL A C 1
ATOM 887 O O . VAL A 1 114 ? -4.960 -16.635 -16.704 1.00 84.69 114 VAL A O 1
ATOM 890 N N . PRO A 1 115 ? -3.895 -15.166 -15.363 1.00 88.38 115 PRO A N 1
ATOM 891 C CA . PRO A 1 115 ? -4.281 -15.827 -14.115 1.00 88.38 115 PRO A CA 1
ATOM 892 C C . PRO A 1 115 ? -5.796 -16.003 -14.001 1.00 88.38 115 PRO A C 1
ATOM 894 O O . PRO A 1 115 ? -6.564 -15.077 -14.285 1.00 88.38 115 PRO A O 1
ATOM 897 N N . TYR A 1 116 ? -6.269 -17.171 -13.550 1.00 81.50 116 TYR A N 1
ATOM 898 C CA . TYR A 1 116 ? -7.711 -17.457 -13.578 1.00 81.50 116 TYR A CA 1
ATOM 899 C C . TYR A 1 116 ? -8.536 -16.510 -12.693 1.00 81.50 116 TYR A C 1
ATOM 901 O O . TYR A 1 116 ? -9.734 -16.311 -12.915 1.00 81.50 116 TYR A O 1
ATOM 909 N N . ASN A 1 117 ? -7.904 -15.934 -11.670 1.00 87.06 117 ASN A N 1
ATOM 910 C CA . ASN A 1 117 ? -8.508 -14.998 -10.732 1.00 87.06 117 ASN A CA 1
ATOM 911 C C . ASN A 1 117 ? -8.326 -13.526 -11.150 1.00 87.06 117 ASN A C 1
ATOM 913 O O . ASN A 1 117 ? -8.586 -12.629 -10.349 1.00 87.06 117 ASN A O 1
ATOM 917 N N . PHE A 1 118 ? -7.980 -13.250 -12.414 1.00 87.88 118 PHE A N 1
ATOM 918 C CA . PHE A 1 118 ? -7.819 -11.894 -12.958 1.00 87.88 118 PHE A CA 1
ATOM 919 C C . PHE A 1 118 ? -9.036 -10.977 -12.734 1.00 87.88 118 PHE A C 1
ATOM 921 O O . PHE A 1 118 ? -8.906 -9.754 -12.657 1.00 87.88 118 PHE A O 1
ATOM 928 N N . ALA A 1 119 ? -10.231 -11.547 -12.562 1.00 82.44 119 ALA A N 1
ATOM 929 C CA . ALA A 1 119 ? -11.427 -10.788 -12.200 1.00 82.44 119 ALA A CA 1
ATOM 930 C C . ALA A 1 119 ? -11.271 -10.011 -10.875 1.00 82.44 119 ALA A C 1
ATOM 932 O O . ALA A 1 119 ? -11.802 -8.907 -10.762 1.00 82.44 119 ALA A O 1
ATOM 933 N N . LEU A 1 120 ? -10.495 -10.528 -9.912 1.00 87.94 120 LEU A N 1
ATOM 934 C CA . LEU A 1 120 ? -10.173 -9.831 -8.660 1.00 87.94 120 LEU A CA 1
ATOM 935 C C . LEU A 1 120 ? -9.351 -8.564 -8.926 1.00 87.94 120 LEU A C 1
ATOM 937 O O . LEU A 1 120 ? -9.672 -7.506 -8.389 1.00 87.94 120 LEU A O 1
ATOM 941 N N . LYS A 1 121 ? -8.364 -8.635 -9.833 1.00 90.50 121 LYS A N 1
ATOM 942 C CA . LYS A 1 121 ? -7.581 -7.470 -10.280 1.00 90.50 121 LYS A CA 1
ATOM 943 C C . LYS A 1 121 ? -8.474 -6.407 -10.895 1.00 90.50 121 LYS A C 1
ATOM 945 O O . LYS A 1 121 ? -8.357 -5.230 -10.566 1.00 90.50 121 LYS A O 1
ATOM 950 N N . GLN A 1 122 ? -9.360 -6.807 -11.808 1.00 85.94 122 GLN A N 1
ATOM 951 C CA . GLN A 1 122 ? -10.264 -5.874 -12.481 1.00 85.94 122 GLN A CA 1
ATOM 952 C C . GLN A 1 122 ? -11.230 -5.219 -11.490 1.00 85.94 122 GLN A C 1
ATOM 954 O O . GLN A 1 122 ? -11.442 -4.008 -11.540 1.00 85.94 122 GLN A O 1
ATOM 959 N N . GLN A 1 123 ? -11.773 -6.001 -10.558 1.00 85.00 123 GLN A N 1
ATOM 960 C CA . GLN A 1 123 ? -12.614 -5.483 -9.489 1.00 85.00 123 GLN A CA 1
ATOM 961 C C . GLN A 1 123 ? -11.844 -4.466 -8.635 1.00 85.00 123 GLN A C 1
ATOM 963 O O . GLN A 1 123 ? -12.296 -3.330 -8.496 1.00 85.00 123 GLN A O 1
ATOM 968 N N . ALA A 1 124 ? -10.665 -4.835 -8.129 1.00 89.75 124 ALA A N 1
ATOM 969 C CA . ALA A 1 124 ? -9.812 -3.960 -7.334 1.00 89.75 124 ALA A CA 1
ATOM 970 C C . ALA A 1 124 ? -9.455 -2.665 -8.078 1.00 89.75 124 ALA A C 1
ATOM 972 O O . ALA A 1 124 ? -9.602 -1.585 -7.515 1.00 89.75 124 ALA A O 1
ATOM 973 N N . GLN A 1 125 ? -9.089 -2.741 -9.361 1.00 88.50 125 GLN A N 1
ATOM 974 C CA . GLN A 1 125 ? -8.795 -1.564 -10.183 1.00 88.50 125 GLN A CA 1
ATOM 975 C C . GLN A 1 125 ? -10.013 -0.643 -10.346 1.00 88.50 125 GLN A C 1
ATOM 977 O O . GLN A 1 125 ? -9.882 0.574 -10.230 1.00 88.50 125 GLN A O 1
ATOM 982 N N . ASN A 1 126 ? -11.205 -1.193 -10.588 1.00 85.31 126 ASN A N 1
ATOM 983 C CA . ASN A 1 126 ? -12.423 -0.389 -10.723 1.00 85.31 126 ASN A CA 1
ATOM 984 C C . ASN A 1 126 ? -12.754 0.352 -9.418 1.00 85.31 126 ASN A C 1
ATOM 986 O O . ASN A 1 126 ? -13.121 1.529 -9.427 1.00 85.31 126 ASN A O 1
ATOM 990 N N . TYR A 1 127 ? -12.597 -0.317 -8.275 1.00 83.69 127 TYR A N 1
ATOM 991 C CA . TYR A 1 127 ? -12.774 0.309 -6.965 1.00 83.69 127 TYR A CA 1
ATOM 992 C C . TYR A 1 127 ? -11.693 1.343 -6.650 1.00 83.69 127 TYR A C 1
ATOM 994 O O . TYR A 1 127 ? -11.997 2.398 -6.090 1.00 83.69 127 TYR A O 1
ATOM 1002 N N . PHE A 1 128 ? -10.459 1.075 -7.071 1.00 84.12 128 PHE A N 1
ATOM 1003 C CA . PHE A 1 128 ? -9.348 2.007 -6.966 1.00 84.12 128 PHE A CA 1
ATOM 1004 C C . PHE A 1 128 ? -9.625 3.293 -7.757 1.00 84.12 128 PHE A C 1
ATOM 1006 O O . PHE A 1 128 ? -9.532 4.380 -7.194 1.00 84.12 128 PHE A O 1
ATOM 1013 N N . ALA A 1 129 ? -10.082 3.176 -9.008 1.00 80.69 129 ALA A N 1
ATOM 1014 C CA . ALA A 1 129 ? -10.399 4.310 -9.879 1.00 80.69 129 ALA A CA 1
ATOM 1015 C C . ALA A 1 129 ? -11.633 5.119 -9.431 1.00 80.69 129 ALA A C 1
ATOM 1017 O O . ALA A 1 129 ? -11.693 6.328 -9.635 1.00 80.69 129 ALA A O 1
ATOM 1018 N N . THR A 1 130 ? -12.630 4.469 -8.820 1.00 73.94 130 THR A N 1
ATOM 1019 C CA . THR A 1 130 ? -13.860 5.135 -8.339 1.00 73.94 130 THR A CA 1
ATOM 1020 C C . THR A 1 130 ? -13.723 5.752 -6.948 1.00 73.94 130 THR A C 1
ATOM 1022 O O . THR A 1 130 ? -14.609 6.488 -6.507 1.00 73.94 130 THR A O 1
ATOM 1025 N N . GLY A 1 131 ? -12.633 5.471 -6.234 1.00 59.84 131 GLY A N 1
ATOM 1026 C CA . GLY A 1 131 ? -12.344 6.100 -4.954 1.00 59.84 131 GLY A CA 1
ATOM 1027 C C . GLY A 1 131 ? -11.771 7.488 -5.128 1.00 59.84 131 GLY A C 1
ATOM 1028 O O . GLY A 1 131 ? -10.571 7.691 -4.979 1.00 59.84 131 GLY A O 1
ATOM 1029 N N . VAL A 1 132 ? -12.630 8.464 -5.400 1.00 51.28 132 VAL A N 1
ATOM 1030 C CA . VAL A 1 132 ? -12.253 9.860 -5.195 1.00 51.28 132 VAL A CA 1
ATOM 1031 C C . VAL A 1 132 ? -11.980 10.038 -3.698 1.00 51.28 132 VAL A C 1
ATOM 1033 O O . VAL A 1 132 ? -12.829 9.688 -2.875 1.00 51.28 132 VAL A O 1
ATOM 1036 N N . SER A 1 133 ? -10.823 10.609 -3.343 1.00 46.56 133 SER A N 1
ATOM 1037 C CA . SER A 1 133 ? -10.594 11.230 -2.029 1.00 46.56 133 SER A CA 1
ATOM 1038 C C . SER A 1 133 ? -11.483 12.474 -1.929 1.00 46.56 133 SER A C 1
ATOM 1040 O O . SER A 1 133 ? -11.043 13.618 -2.020 1.00 46.56 133 SER A O 1
ATOM 1042 N N . SER A 1 134 ? -12.799 12.270 -1.894 1.00 38.47 134 SER A N 1
ATOM 1043 C CA . SER A 1 134 ? -13.749 13.355 -1.737 1.00 38.47 134 SER A CA 1
ATOM 1044 C C . SER A 1 134 ? -13.782 13.706 -0.255 1.00 38.47 134 SER A C 1
ATOM 1046 O O . SER A 1 134 ? -14.568 13.133 0.496 1.00 38.47 134 SER A O 1
ATOM 1048 N N . LYS A 1 135 ? -12.933 14.675 0.101 1.00 39.84 135 LYS A N 1
ATOM 1049 C CA . LYS A 1 135 ? -12.822 15.360 1.396 1.00 39.84 135 LYS A CA 1
ATOM 1050 C C . LYS A 1 135 ? -12.039 14.596 2.477 1.00 39.84 135 LYS A C 1
ATOM 1052 O O . LYS A 1 135 ? -12.466 13.565 2.977 1.00 39.84 135 LYS A O 1
ATOM 1057 N N . GLU A 1 136 ? -10.925 15.224 2.861 1.00 39.56 136 GLU A N 1
ATOM 1058 C CA . GLU A 1 136 ? -10.221 15.099 4.147 1.00 39.56 136 GLU A CA 1
ATOM 1059 C C . GLU A 1 136 ? -9.436 13.805 4.419 1.00 39.56 136 GLU A C 1
ATOM 1061 O O . GLU A 1 136 ? -9.799 12.964 5.242 1.00 39.56 136 GLU A O 1
ATOM 1066 N N . GLY A 1 137 ? -8.242 13.740 3.828 1.00 42.81 137 GLY A N 1
ATOM 1067 C CA . GLY A 1 137 ? -7.123 12.969 4.364 1.00 42.81 137 GLY A CA 1
ATOM 1068 C C . GLY A 1 137 ? -6.278 12.337 3.268 1.00 42.81 137 GLY A C 1
ATOM 1069 O O . GLY A 1 137 ? -6.797 11.635 2.405 1.00 42.81 137 GLY A O 1
ATOM 1070 N N . ASN A 1 138 ? -4.961 12.521 3.336 1.00 47.97 138 ASN A N 1
ATOM 1071 C CA . ASN A 1 138 ? -3.953 11.799 2.545 1.00 47.97 138 ASN A CA 1
ATOM 1072 C C . ASN A 1 138 ? -3.873 10.303 2.937 1.00 47.97 138 ASN A C 1
ATOM 1074 O O . ASN A 1 138 ? -2.797 9.736 3.095 1.00 47.97 138 ASN A O 1
ATOM 1078 N N . LEU A 1 139 ? -5.023 9.663 3.158 1.00 48.59 139 LEU A N 1
ATOM 1079 C CA . LEU A 1 139 ? -5.160 8.355 3.795 1.00 48.59 139 LEU A CA 1
ATOM 1080 C C . LEU A 1 139 ? -5.317 7.205 2.792 1.00 48.59 139 LEU A C 1
ATOM 1082 O O . LEU A 1 139 ? -5.363 6.050 3.197 1.00 48.59 139 LEU A O 1
ATOM 1086 N N . GLY A 1 140 ? -5.371 7.502 1.492 1.00 56.03 140 GLY A N 1
ATOM 1087 C CA . GLY A 1 140 ? -5.669 6.507 0.464 1.00 56.03 140 GLY A CA 1
ATOM 1088 C C . GLY A 1 140 ? -7.146 6.101 0.452 1.00 56.03 140 GLY A C 1
ATOM 1089 O O . GLY A 1 140 ? -7.966 6.560 1.248 1.00 56.03 140 GLY A O 1
ATOM 1090 N N . ASN A 1 141 ? -7.521 5.255 -0.503 1.00 68.25 141 ASN A N 1
ATOM 1091 C CA . ASN A 1 141 ? -8.895 4.787 -0.658 1.00 68.25 141 ASN A CA 1
ATOM 1092 C C . ASN A 1 141 ? -9.214 3.685 0.371 1.00 68.25 141 ASN A C 1
ATOM 1094 O O . ASN A 1 141 ? -9.203 2.499 0.050 1.00 68.25 141 ASN A O 1
ATOM 1098 N N . LEU A 1 142 ? -9.511 4.083 1.611 1.00 67.69 142 LEU A N 1
ATOM 1099 C CA . LEU A 1 142 ? -9.795 3.174 2.735 1.00 67.69 142 LEU A CA 1
ATOM 1100 C C . LEU A 1 142 ? -11.083 2.343 2.559 1.00 67.69 142 LEU A C 1
ATOM 1102 O O . LEU A 1 142 ? -11.301 1.360 3.259 1.00 67.69 142 LEU A O 1
ATOM 1106 N N . LYS A 1 143 ? -11.962 2.735 1.630 1.00 72.06 143 LYS A N 1
ATOM 1107 C CA . LYS A 1 143 ? -13.330 2.209 1.514 1.00 72.06 143 LYS A CA 1
ATOM 1108 C C . LYS A 1 143 ? -13.403 0.765 1.011 1.00 72.06 143 LYS A C 1
ATOM 1110 O O . LYS A 1 143 ? -14.408 0.093 1.235 1.00 72.06 143 LYS A O 1
ATOM 1115 N N . TYR A 1 144 ? -12.381 0.302 0.298 1.00 85.44 144 TYR A N 1
ATOM 1116 C CA . TYR A 1 144 ? -12.416 -0.983 -0.406 1.00 85.44 144 TYR A CA 1
ATOM 1117 C C . TYR A 1 144 ? -11.293 -1.924 0.022 1.00 85.44 144 TYR A C 1
ATOM 1119 O O . TYR A 1 144 ? -10.902 -2.798 -0.747 1.00 85.44 144 TYR A O 1
ATOM 1127 N N . GLU A 1 145 ? -10.815 -1.785 1.262 1.00 90.62 145 GLU A N 1
ATOM 1128 C CA . GLU A 1 145 ? -9.759 -2.628 1.830 1.00 90.62 145 GLU A CA 1
ATOM 1129 C C . GLU A 1 145 ? -10.011 -4.121 1.590 1.00 90.62 145 GLU A C 1
ATOM 1131 O O . GLU A 1 145 ? -9.122 -4.811 1.099 1.00 90.62 145 GLU A O 1
ATOM 1136 N N . LYS A 1 146 ? -11.236 -4.609 1.842 1.00 89.88 146 LYS A N 1
ATOM 1137 C CA . LYS A 1 146 ? -11.577 -6.020 1.617 1.00 89.88 146 LYS A CA 1
ATOM 1138 C C . LYS A 1 146 ? -11.306 -6.453 0.175 1.00 89.88 146 LYS A C 1
ATOM 1140 O O . LYS A 1 146 ? -10.783 -7.534 -0.043 1.00 89.88 146 LYS A O 1
ATOM 1145 N N . VAL A 1 147 ? -11.656 -5.619 -0.803 1.00 90.44 147 VAL A N 1
ATOM 1146 C CA . VAL A 1 147 ? -11.463 -5.936 -2.225 1.00 90.44 147 VAL A CA 1
ATOM 1147 C C . VAL A 1 147 ? -9.975 -6.002 -2.560 1.00 90.44 147 VAL A C 1
ATOM 1149 O O . VAL A 1 147 ? -9.546 -6.889 -3.293 1.00 90.44 147 VAL A O 1
ATOM 1152 N N . TYR A 1 148 ? -9.180 -5.080 -2.016 1.00 93.81 148 TYR A N 1
ATOM 1153 C CA . TYR A 1 148 ? -7.733 -5.081 -2.221 1.00 93.81 148 TYR A CA 1
ATOM 1154 C C . TYR A 1 148 ? -7.069 -6.283 -1.559 1.00 93.81 148 TYR A C 1
ATOM 1156 O O . TYR A 1 148 ? -6.199 -6.894 -2.173 1.00 93.81 148 TYR A O 1
ATOM 1164 N N . ARG A 1 149 ? -7.514 -6.658 -0.354 1.00 94.31 149 ARG A N 1
ATOM 1165 C CA . ARG A 1 149 ? -7.058 -7.877 0.316 1.00 94.31 149 ARG A CA 1
ATOM 1166 C C . ARG A 1 149 ? -7.443 -9.124 -0.469 1.00 94.31 149 ARG A C 1
ATOM 1168 O O . ARG A 1 149 ? -6.569 -9.928 -0.738 1.00 94.31 149 ARG A O 1
ATOM 1175 N N . ASP A 1 150 ? -8.702 -9.258 -0.889 1.00 93.06 150 ASP A N 1
ATOM 1176 C CA . ASP A 1 150 ? -9.151 -10.415 -1.672 1.00 93.06 150 ASP A CA 1
ATOM 1177 C C . ASP A 1 150 ? -8.303 -10.564 -2.958 1.00 93.06 150 ASP A C 1
ATOM 1179 O O . ASP A 1 150 ? -7.948 -11.676 -3.344 1.00 93.06 150 ASP A O 1
ATOM 1183 N N . TYR A 1 151 ? -7.933 -9.451 -3.611 1.00 96.31 151 TYR A N 1
ATOM 1184 C CA . TYR A 1 151 ? -7.008 -9.473 -4.748 1.00 96.31 151 TYR A CA 1
ATOM 1185 C C . TYR A 1 151 ? -5.585 -9.883 -4.348 1.00 96.31 151 TYR A C 1
ATOM 1187 O O . TYR A 1 151 ? -5.009 -10.745 -5.004 1.00 96.31 151 TYR A O 1
ATOM 1195 N N . TYR A 1 152 ? -5.030 -9.311 -3.277 1.00 97.94 152 TYR A N 1
ATOM 1196 C CA . TYR A 1 152 ? -3.710 -9.678 -2.757 1.00 97.94 152 TYR A CA 1
ATOM 1197 C C . TYR A 1 152 ? -3.613 -11.166 -2.392 1.00 97.94 152 TYR A C 1
ATOM 1199 O O . TYR A 1 152 ? -2.674 -11.835 -2.816 1.00 97.94 152 TYR A O 1
ATOM 1207 N N . ASP A 1 153 ? -4.611 -11.702 -1.691 1.00 94.88 153 ASP A N 1
ATOM 1208 C CA . ASP A 1 153 ? -4.700 -13.124 -1.352 1.00 94.88 153 ASP A CA 1
ATOM 1209 C C . ASP A 1 153 ? -4.741 -13.982 -2.628 1.00 94.88 153 ASP A C 1
ATOM 1211 O O . ASP A 1 153 ? -4.104 -15.030 -2.704 1.00 94.88 153 ASP A O 1
ATOM 1215 N N . GLY A 1 154 ? -5.424 -13.500 -3.672 1.00 93.31 154 GLY A N 1
ATOM 1216 C CA . GLY A 1 154 ? -5.413 -14.123 -4.994 1.00 93.31 154 GLY A CA 1
ATOM 1217 C C . GLY A 1 154 ? -4.053 -14.071 -5.704 1.00 93.31 154 GLY A C 1
ATOM 1218 O O . GLY A 1 154 ? -3.721 -15.000 -6.442 1.00 93.31 154 GLY A O 1
ATOM 1219 N N . ILE A 1 155 ? -3.251 -13.022 -5.491 1.00 97.50 155 ILE A N 1
ATOM 1220 C CA . ILE A 1 155 ? -1.865 -12.977 -5.982 1.00 97.50 155 ILE A CA 1
ATOM 1221 C C . ILE A 1 155 ? -1.023 -14.019 -5.249 1.00 97.50 155 ILE A C 1
ATOM 1223 O O . ILE A 1 155 ? -0.269 -14.730 -5.897 1.00 97.50 155 ILE A O 1
ATOM 1227 N N . LEU A 1 156 ? -1.165 -14.138 -3.926 1.00 96.56 156 LEU A N 1
ATOM 1228 C CA . LEU A 1 156 ? -0.436 -15.137 -3.138 1.00 96.56 156 LEU A CA 1
ATOM 1229 C C . LEU A 1 156 ? -0.790 -16.572 -3.546 1.00 96.56 156 LEU A C 1
ATOM 1231 O O . LEU A 1 156 ? 0.099 -17.415 -3.634 1.00 96.56 156 LEU A O 1
ATOM 1235 N N . GLU A 1 157 ? -2.070 -16.845 -3.813 1.00 94.44 157 GLU A N 1
ATOM 1236 C CA . GLU A 1 157 ? -2.542 -18.160 -4.266 1.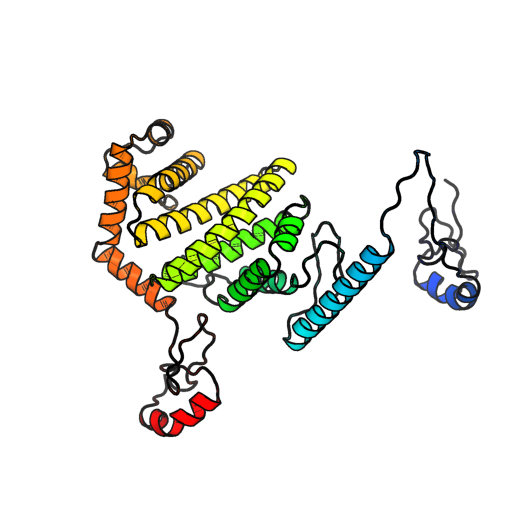00 94.44 157 GLU A CA 1
ATOM 1237 C C . GLU A 1 157 ? -1.884 -18.581 -5.590 1.00 94.44 157 GLU A C 1
ATOM 1239 O O . GLU A 1 157 ? -1.570 -19.755 -5.768 1.00 94.44 157 GLU A O 1
ATOM 1244 N N . LEU A 1 158 ? -1.646 -17.624 -6.496 1.00 93.19 158 LEU A N 1
ATOM 1245 C CA . LEU A 1 158 ? -1.144 -17.856 -7.854 1.00 93.19 158 LEU A CA 1
ATOM 1246 C C . LEU A 1 158 ? 0.115 -17.031 -8.147 1.00 93.19 158 LEU A C 1
ATOM 1248 O O . LEU A 1 158 ? 0.216 -16.401 -9.201 1.00 93.19 158 LEU A O 1
ATOM 1252 N N . GLU A 1 159 ? 1.064 -16.996 -7.206 1.00 95.88 159 GLU A N 1
ATOM 1253 C CA . GLU A 1 159 ? 2.197 -16.061 -7.276 1.00 95.88 159 GLU A CA 1
ATOM 1254 C C . GLU A 1 159 ? 2.982 -16.213 -8.586 1.00 95.88 159 GLU A C 1
ATOM 1256 O O . GLU A 1 159 ? 3.195 -15.230 -9.292 1.00 95.88 159 GLU A O 1
ATOM 1261 N N . GLU A 1 160 ? 3.364 -17.439 -8.950 1.00 95.25 160 GLU A N 1
ATOM 1262 C CA . GLU A 1 160 ? 4.144 -17.718 -10.163 1.00 95.25 160 GLU A CA 1
ATOM 1263 C C . GLU A 1 160 ? 3.414 -17.278 -11.442 1.00 95.25 160 GLU A C 1
ATOM 1265 O O . GLU A 1 160 ? 4.009 -16.657 -12.327 1.00 95.25 160 GLU A O 1
ATOM 1270 N N . GLU A 1 161 ? 2.109 -17.541 -11.521 1.00 93.69 161 GLU A N 1
ATOM 1271 C CA . GLU A 1 161 ? 1.274 -17.181 -12.668 1.00 93.69 161 GLU A CA 1
ATOM 1272 C C . GLU A 1 161 ? 1.142 -15.660 -12.791 1.00 93.69 161 GLU A C 1
ATOM 1274 O O . GLU A 1 161 ? 1.287 -15.111 -13.884 1.00 93.69 161 GLU A O 1
ATOM 1279 N N . TRP A 1 162 ? 0.935 -14.958 -11.671 1.00 96.81 162 TRP A N 1
ATOM 1280 C CA . TRP A 1 162 ? 0.880 -13.497 -11.643 1.00 96.81 162 TRP A CA 1
ATOM 1281 C C . TRP A 1 162 ? 2.219 -12.856 -11.998 1.00 96.81 162 TRP A C 1
ATOM 1283 O O . TRP A 1 162 ? 2.242 -11.934 -12.813 1.00 96.81 162 TRP A O 1
ATOM 1293 N N . MET A 1 163 ? 3.335 -13.339 -11.442 1.00 97.31 163 MET A N 1
ATOM 1294 C CA . MET A 1 163 ? 4.663 -12.810 -11.774 1.00 97.31 163 MET A CA 1
ATOM 1295 C C . MET A 1 163 ? 4.994 -13.030 -13.253 1.00 97.31 163 MET A C 1
ATOM 1297 O O . MET A 1 163 ? 5.471 -12.109 -13.913 1.00 97.31 163 MET A O 1
ATOM 1301 N N . THR A 1 164 ? 4.669 -14.206 -13.800 1.00 95.06 164 THR A N 1
ATOM 1302 C CA . THR A 1 164 ? 4.830 -14.504 -15.233 1.00 95.06 164 THR A CA 1
ATOM 1303 C C . THR A 1 164 ? 3.965 -13.582 -16.089 1.00 95.06 164 THR A C 1
ATOM 1305 O O . THR A 1 164 ? 4.439 -13.018 -17.075 1.00 95.06 164 THR A O 1
ATOM 1308 N N . PHE A 1 165 ? 2.710 -13.367 -15.691 1.00 94.50 165 PHE A N 1
ATOM 1309 C CA . PHE A 1 165 ? 1.798 -12.461 -16.380 1.00 94.50 165 PHE A CA 1
ATOM 1310 C C . PHE A 1 165 ? 2.317 -11.015 -16.391 1.00 94.50 165 PHE A C 1
ATOM 1312 O O . PHE A 1 165 ? 2.288 -10.365 -17.438 1.00 94.50 165 PHE A O 1
ATOM 1319 N N . PHE A 1 166 ? 2.823 -10.515 -15.258 1.00 95.88 166 PHE A N 1
ATOM 1320 C CA . PHE A 1 166 ? 3.404 -9.172 -15.159 1.00 95.88 166 PHE A CA 1
ATOM 1321 C C . PHE A 1 166 ? 4.717 -9.025 -15.933 1.00 95.88 166 PHE A C 1
ATOM 1323 O O . PHE A 1 166 ? 5.018 -7.924 -16.384 1.00 95.88 166 PHE A O 1
ATOM 1330 N N . ALA A 1 167 ? 5.490 -10.103 -16.089 1.00 93.88 167 ALA A N 1
ATOM 1331 C CA . ALA A 1 167 ? 6.781 -10.080 -16.776 1.00 93.88 167 ALA A CA 1
ATOM 1332 C C . ALA A 1 167 ? 6.670 -9.852 -18.288 1.00 93.88 167 ALA A C 1
ATOM 1334 O O . ALA A 1 167 ? 7.652 -9.477 -18.929 1.00 93.88 167 ALA A O 1
ATOM 1335 N N . HIS A 1 168 ? 5.488 -10.050 -18.870 1.00 91.00 168 HIS A N 1
ATOM 1336 C CA . HIS A 1 168 ? 5.266 -9.717 -20.267 1.00 91.00 168 HIS A CA 1
ATOM 1337 C C . HIS A 1 168 ? 5.216 -8.194 -20.452 1.00 91.00 168 HIS A C 1
ATOM 1339 O O . HIS A 1 168 ? 4.359 -7.528 -19.876 1.00 91.00 168 HIS A O 1
ATOM 1345 N N . VAL A 1 169 ? 6.077 -7.642 -21.314 1.00 88.12 169 VAL A N 1
ATOM 1346 C CA . VAL A 1 169 ? 6.229 -6.184 -21.494 1.00 88.12 169 VAL A CA 1
ATOM 1347 C C . VAL A 1 169 ? 4.911 -5.476 -21.828 1.00 88.12 169 VAL A C 1
ATOM 1349 O O . VAL A 1 169 ? 4.615 -4.424 -21.276 1.00 88.12 169 VAL A O 1
ATOM 1352 N N . GLU A 1 170 ? 4.057 -6.078 -22.659 1.00 85.69 170 GLU A N 1
ATOM 1353 C CA . GLU A 1 170 ? 2.743 -5.512 -23.013 1.00 85.69 170 GLU A CA 1
ATOM 1354 C C . GLU A 1 170 ? 1.734 -5.500 -21.846 1.00 85.69 170 GLU A C 1
ATOM 1356 O O . GLU A 1 170 ? 0.719 -4.812 -21.917 1.00 85.69 170 GLU A O 1
ATOM 1361 N N . ASN A 1 171 ? 2.014 -6.212 -20.749 1.00 89.50 171 ASN A N 1
ATOM 1362 C CA . ASN A 1 171 ? 1.192 -6.230 -19.539 1.00 89.50 171 ASN A CA 1
ATOM 1363 C C . ASN A 1 171 ? 1.665 -5.216 -18.479 1.00 89.50 171 ASN A C 1
ATOM 1365 O O . ASN A 1 171 ? 1.125 -5.214 -17.368 1.00 89.50 171 ASN A O 1
ATOM 1369 N N . TYR A 1 172 ? 2.619 -4.326 -18.794 1.00 90.62 172 TYR A N 1
ATOM 1370 C CA . TYR A 1 172 ? 3.201 -3.367 -17.839 1.00 90.62 172 TYR A CA 1
ATOM 1371 C C . TYR A 1 172 ? 2.149 -2.558 -17.066 1.00 90.62 172 TYR A C 1
ATOM 1373 O O . TYR A 1 172 ? 2.279 -2.348 -15.861 1.00 90.62 172 TYR A O 1
ATOM 1381 N N . ILE A 1 173 ? 1.058 -2.158 -17.730 1.00 89.94 173 ILE A N 1
ATOM 1382 C CA . ILE A 1 173 ? -0.022 -1.381 -17.112 1.00 89.94 173 ILE A CA 1
ATOM 1383 C C . ILE A 1 173 ? -0.718 -2.169 -15.993 1.00 89.94 173 ILE A C 1
ATOM 1385 O O . ILE A 1 173 ? -1.255 -1.595 -15.046 1.00 89.94 173 ILE A O 1
ATOM 1389 N N . HIS A 1 174 ? -0.726 -3.503 -16.059 1.00 93.31 174 HIS A N 1
ATOM 1390 C CA . HIS A 1 174 ? -1.280 -4.352 -15.008 1.00 93.31 174 HIS A CA 1
ATOM 1391 C C . HIS A 1 174 ? -0.346 -4.443 -13.802 1.00 93.31 174 HIS A C 1
ATOM 1393 O O . HIS A 1 174 ? -0.851 -4.458 -12.677 1.00 93.31 174 HIS A O 1
ATOM 1399 N N . ALA A 1 175 ? 0.971 -4.445 -14.022 1.00 95.75 175 ALA A N 1
ATOM 1400 C CA . ALA A 1 175 ? 1.958 -4.348 -12.952 1.00 95.75 175 ALA A CA 1
ATOM 1401 C C . ALA A 1 175 ? 1.865 -2.978 -12.255 1.00 95.75 175 ALA A C 1
ATOM 1403 O O . ALA A 1 175 ? 1.716 -2.929 -11.036 1.00 95.75 175 ALA A O 1
ATOM 1404 N N . GLU A 1 176 ? 1.790 -1.883 -13.024 1.00 94.12 176 GLU A N 1
ATOM 1405 C CA . GLU A 1 176 ? 1.592 -0.517 -12.509 1.00 94.12 176 GLU A CA 1
ATOM 1406 C C . GLU A 1 176 ? 0.353 -0.411 -11.603 1.00 94.12 176 GLU A C 1
ATOM 1408 O O . GLU A 1 176 ? 0.438 0.013 -10.448 1.00 94.12 176 GLU A O 1
ATOM 1413 N N . ASN A 1 177 ? -0.806 -0.853 -12.107 1.00 94.06 177 ASN A N 1
ATOM 1414 C CA . ASN A 1 177 ? -2.057 -0.853 -11.344 1.00 94.06 177 ASN A CA 1
ATOM 1415 C C . ASN A 1 177 ? -1.941 -1.675 -10.055 1.00 94.06 177 ASN A C 1
ATOM 1417 O O . ASN A 1 177 ? -2.486 -1.293 -9.019 1.00 94.06 177 ASN A O 1
ATOM 1421 N N . THR A 1 178 ? -1.256 -2.817 -10.125 1.00 97.12 178 THR A N 1
ATOM 1422 C CA . THR A 1 178 ? -1.088 -3.710 -8.978 1.00 97.12 178 THR A CA 1
ATOM 1423 C C . THR A 1 178 ? -0.227 -3.055 -7.906 1.00 97.12 178 THR A C 1
ATOM 1425 O O . THR A 1 178 ? -0.638 -3.070 -6.750 1.00 97.12 178 THR A O 1
ATOM 1428 N N . CYS A 1 179 ? 0.877 -2.390 -8.266 1.00 97.00 179 CYS A N 1
ATOM 1429 C CA . CYS A 1 179 ? 1.667 -1.604 -7.314 1.00 97.00 179 CYS A CA 1
ATOM 1430 C C . CYS A 1 179 ? 0.806 -0.549 -6.601 1.00 97.00 179 CYS A C 1
ATOM 1432 O O . CYS A 1 179 ? 0.793 -0.493 -5.377 1.00 97.00 179 CYS A O 1
ATOM 1434 N N . GLY A 1 180 ? -0.004 0.223 -7.336 1.00 92.94 180 GLY A N 1
ATOM 1435 C CA . GLY A 1 180 ? -0.885 1.229 -6.726 1.00 92.94 180 GLY A CA 1
ATOM 1436 C C . GLY A 1 180 ? -1.918 0.652 -5.742 1.00 92.94 180 GLY A C 1
ATOM 1437 O O . GLY A 1 180 ? -2.169 1.234 -4.679 1.00 92.94 180 GLY A O 1
ATOM 1438 N N . ILE A 1 181 ? -2.503 -0.504 -6.072 1.00 94.69 181 ILE A N 1
ATOM 1439 C CA . ILE A 1 181 ? -3.469 -1.202 -5.209 1.00 94.69 181 ILE A CA 1
ATOM 1440 C C . ILE A 1 181 ? -2.779 -1.761 -3.959 1.00 94.69 181 ILE A C 1
ATOM 1442 O O . ILE A 1 181 ? -3.262 -1.531 -2.847 1.00 94.69 181 ILE A O 1
ATOM 1446 N N . LEU A 1 182 ? -1.647 -2.454 -4.122 1.00 97.06 182 LEU A N 1
ATOM 1447 C CA . LEU A 1 182 ? -0.888 -3.023 -3.007 1.00 97.06 182 LEU A CA 1
ATOM 1448 C C . LEU A 1 182 ? -0.355 -1.930 -2.077 1.00 97.06 182 LEU A C 1
ATOM 1450 O O . LEU A 1 182 ? -0.539 -2.040 -0.868 1.00 97.06 182 LEU A O 1
ATOM 1454 N N . GLY A 1 183 ? 0.166 -0.825 -2.615 1.00 94.88 183 GLY A N 1
ATOM 1455 C CA . GLY A 1 183 ? 0.603 0.318 -1.812 1.00 94.88 183 GLY A CA 1
ATOM 1456 C C . GLY A 1 183 ? -0.540 0.947 -1.003 1.00 94.88 183 GLY A C 1
ATOM 1457 O O . GLY A 1 183 ? -0.351 1.373 0.140 1.00 94.88 183 GLY A O 1
ATOM 1458 N N . THR A 1 184 ? -1.767 0.948 -1.535 1.00 92.81 184 THR A N 1
ATOM 1459 C CA . THR A 1 184 ? -2.951 1.404 -0.782 1.00 92.81 184 THR A CA 1
ATOM 1460 C C . THR A 1 184 ? -3.304 0.441 0.345 1.00 92.81 184 THR A C 1
ATOM 1462 O O . THR A 1 184 ? -3.537 0.884 1.468 1.00 92.81 184 THR A O 1
ATOM 1465 N N . LEU A 1 185 ? -3.298 -0.868 0.080 1.00 95.00 185 LEU A N 1
ATOM 1466 C CA . LEU A 1 185 ? -3.538 -1.884 1.105 1.00 95.00 185 LEU A CA 1
ATOM 1467 C C . LEU A 1 185 ? -2.471 -1.833 2.212 1.00 95.00 185 LEU A C 1
ATOM 1469 O O . LEU A 1 185 ? -2.810 -1.816 3.395 1.00 95.00 185 LEU A O 1
ATOM 1473 N N . ALA A 1 186 ? -1.194 -1.719 1.840 1.00 96.31 186 ALA A N 1
ATOM 1474 C CA . ALA A 1 186 ? -0.089 -1.554 2.778 1.00 96.31 186 ALA A CA 1
ATOM 1475 C C . ALA A 1 186 ? -0.251 -0.281 3.619 1.00 96.31 186 ALA A C 1
ATOM 1477 O O . ALA A 1 186 ? -0.045 -0.304 4.831 1.00 96.31 186 ALA A O 1
ATOM 1478 N N . THR A 1 187 ? -0.691 0.823 3.009 1.00 93.62 187 THR A N 1
ATOM 1479 C CA . THR A 1 187 ? -0.974 2.069 3.732 1.00 93.62 187 THR A CA 1
ATOM 1480 C C . THR A 1 187 ? -2.056 1.875 4.794 1.00 93.62 187 THR A C 1
ATOM 1482 O O . THR A 1 187 ? -1.859 2.325 5.922 1.00 93.62 187 THR A O 1
ATOM 1485 N N . VAL A 1 188 ? -3.150 1.169 4.479 1.00 91.88 188 VAL A N 1
ATOM 1486 C CA . VAL A 1 188 ? -4.213 0.853 5.453 1.00 91.88 188 VAL A CA 1
ATOM 1487 C C . VAL A 1 188 ? -3.640 0.075 6.638 1.00 91.88 188 VAL A C 1
ATOM 1489 O O . VAL A 1 188 ? -3.829 0.465 7.789 1.00 91.88 188 VAL A O 1
ATOM 1492 N N . TYR A 1 189 ? -2.907 -1.005 6.364 1.00 94.69 189 TYR A N 1
ATOM 1493 C CA . TYR A 1 189 ? -2.322 -1.848 7.406 1.00 94.69 189 TYR A CA 1
ATOM 1494 C C . TYR A 1 189 ? -1.305 -1.088 8.265 1.00 94.69 189 TYR A C 1
ATOM 1496 O O . TYR A 1 189 ? -1.356 -1.150 9.491 1.00 94.69 189 TYR A O 1
ATOM 1504 N N . ARG A 1 190 ? -0.445 -0.275 7.648 1.00 94.88 190 ARG A N 1
ATOM 1505 C CA . ARG A 1 190 ? 0.494 0.597 8.364 1.00 94.88 190 ARG A CA 1
ATOM 1506 C C . ARG A 1 190 ? -0.222 1.581 9.300 1.00 94.88 190 ARG A C 1
ATOM 1508 O O . ARG A 1 190 ? 0.241 1.845 10.405 1.00 94.88 190 ARG A O 1
ATOM 1515 N N . GLN A 1 191 ? -1.335 2.158 8.852 1.00 92.25 191 GLN A N 1
ATOM 1516 C CA . GLN A 1 191 ? -2.075 3.168 9.609 1.00 92.25 191 GLN A CA 1
ATOM 1517 C C . GLN A 1 191 ? -2.767 2.610 10.857 1.00 92.25 191 GLN A C 1
ATOM 1519 O O . GLN A 1 191 ? -2.996 3.373 11.792 1.00 92.25 191 GLN A O 1
ATOM 1524 N N . ARG A 1 192 ? -3.071 1.305 10.910 1.00 91.62 192 ARG A N 1
ATOM 1525 C CA . ARG A 1 192 ? -3.639 0.673 12.114 1.00 91.62 192 ARG A CA 1
ATOM 1526 C C . ARG A 1 192 ? -2.649 0.641 13.276 1.00 91.62 192 ARG A C 1
ATOM 1528 O O . ARG A 1 192 ? -3.039 0.844 14.420 1.00 91.62 192 ARG A O 1
ATOM 1535 N N . GLY A 1 193 ? -1.362 0.463 12.982 1.00 90.25 193 GLY A N 1
ATOM 1536 C CA . GLY A 1 193 ? -0.272 0.604 13.950 1.00 90.25 193 GLY A CA 1
ATOM 1537 C C . GLY A 1 193 ? -0.140 -0.512 14.993 1.00 90.25 193 GLY A C 1
ATOM 1538 O O . GLY A 1 193 ? 0.756 -0.435 15.831 1.00 90.25 193 GLY A O 1
ATOM 1539 N N . ASP A 1 194 ? -1.002 -1.531 14.970 1.00 93.12 194 ASP A N 1
ATOM 1540 C CA . ASP A 1 194 ? -0.848 -2.732 15.790 1.00 93.12 194 ASP A CA 1
ATOM 1541 C C . ASP A 1 194 ? 0.167 -3.715 15.175 1.00 93.12 194 ASP A C 1
ATOM 1543 O O . ASP A 1 194 ? 0.482 -3.658 13.984 1.00 93.12 194 ASP A O 1
ATOM 1547 N N . GLU A 1 195 ? 0.701 -4.620 16.000 1.00 94.19 195 GLU A N 1
ATOM 1548 C CA . GLU A 1 195 ? 1.758 -5.556 15.597 1.00 94.19 195 GLU A CA 1
ATOM 1549 C C . GLU A 1 195 ? 1.337 -6.467 14.433 1.00 94.19 195 GLU A C 1
ATOM 1551 O O . GLU A 1 195 ? 2.139 -6.737 13.537 1.00 94.19 195 GLU A O 1
ATOM 1556 N N . GLU A 1 196 ? 0.082 -6.918 14.415 1.00 94.19 196 GLU A N 1
ATOM 1557 C CA . GLU A 1 196 ? -0.418 -7.815 13.374 1.00 94.19 196 GLU A CA 1
ATOM 1558 C C . GLU A 1 196 ? -0.566 -7.073 12.044 1.00 94.19 196 GLU A C 1
ATOM 1560 O O . GLU A 1 196 ? -0.069 -7.522 11.010 1.00 94.19 196 GLU A O 1
ATOM 1565 N N . SER A 1 197 ? -1.150 -5.875 12.070 1.00 95.00 197 SER A N 1
ATOM 1566 C CA . SER A 1 197 ? -1.249 -5.032 10.879 1.00 95.00 197 SER A CA 1
ATOM 1567 C C . SER A 1 197 ? 0.125 -4.607 10.351 1.00 95.00 197 SER A C 1
ATOM 1569 O O . SER A 1 197 ? 0.319 -4.530 9.139 1.00 95.00 197 SER A O 1
ATOM 1571 N N . HIS A 1 198 ? 1.123 -4.394 11.212 1.00 96.50 198 HIS A N 1
ATOM 1572 C CA . HIS A 1 198 ? 2.498 -4.159 10.767 1.00 96.50 198 HIS A CA 1
ATOM 1573 C C . HIS A 1 198 ? 3.096 -5.357 10.011 1.00 96.50 198 HIS A C 1
ATOM 1575 O O . HIS A 1 198 ? 3.730 -5.148 8.973 1.00 96.50 198 HIS A O 1
ATOM 1581 N N . LYS A 1 199 ? 2.864 -6.594 10.474 1.00 97.31 199 LYS A N 1
ATOM 1582 C CA . LYS A 1 199 ? 3.301 -7.815 9.769 1.00 97.31 199 LYS A CA 1
ATOM 1583 C C . LYS A 1 199 ? 2.623 -7.942 8.406 1.00 97.31 199 LYS A C 1
ATOM 1585 O O . LYS A 1 199 ? 3.303 -8.172 7.407 1.00 97.31 199 LYS A O 1
ATOM 1590 N N . LEU A 1 200 ? 1.309 -7.722 8.349 1.00 97.06 200 LEU A N 1
ATOM 1591 C CA . LEU A 1 200 ? 0.553 -7.728 7.093 1.00 97.06 200 LEU A CA 1
ATOM 1592 C C . LEU A 1 200 ? 1.054 -6.646 6.126 1.00 97.06 200 LEU A C 1
ATOM 1594 O O . LEU A 1 200 ? 1.228 -6.906 4.938 1.00 97.06 200 LEU A O 1
ATOM 1598 N N . CYS A 1 201 ? 1.340 -5.441 6.625 1.00 98.00 201 CYS A N 1
ATOM 1599 C CA . CYS A 1 201 ? 1.927 -4.363 5.830 1.00 98.00 201 CYS A CA 1
ATOM 1600 C C . CYS A 1 201 ? 3.269 -4.782 5.212 1.00 98.00 201 CYS A C 1
ATOM 1602 O O . CYS A 1 201 ? 3.474 -4.612 4.012 1.00 98.00 201 CYS A O 1
ATOM 1604 N N . GLU A 1 202 ? 4.166 -5.381 6.002 1.00 98.00 202 GLU A N 1
ATOM 1605 C CA . GLU A 1 202 ? 5.467 -5.849 5.514 1.00 98.00 202 GLU A CA 1
ATOM 1606 C C . GLU A 1 202 ? 5.324 -6.938 4.440 1.00 98.00 202 GLU A C 1
ATOM 1608 O O . GLU A 1 202 ? 6.015 -6.889 3.422 1.00 98.00 202 GLU A O 1
ATOM 1613 N N . GLN A 1 203 ? 4.389 -7.877 4.611 1.00 98.25 203 GLN A N 1
ATOM 1614 C CA . GLN A 1 203 ? 4.089 -8.914 3.618 1.00 98.25 203 GLN A CA 1
ATOM 1615 C C . GLN A 1 203 ? 3.553 -8.333 2.301 1.00 98.25 203 GLN A C 1
ATOM 1617 O O . GLN A 1 203 ? 3.990 -8.749 1.223 1.00 98.25 203 GLN A O 1
ATOM 1622 N N . VAL A 1 204 ? 2.647 -7.352 2.371 1.00 98.50 204 VAL A N 1
ATOM 1623 C CA . VAL A 1 204 ? 2.118 -6.668 1.181 1.00 98.50 204 VAL A CA 1
ATOM 1624 C C . VAL A 1 204 ? 3.225 -5.889 0.470 1.00 98.50 204 VAL A C 1
ATOM 1626 O O . VAL A 1 204 ? 3.361 -6.020 -0.744 1.00 98.50 204 VAL A O 1
ATOM 1629 N N . LEU A 1 205 ? 4.066 -5.152 1.204 1.00 98.38 205 LEU A N 1
ATOM 1630 C CA . LEU A 1 205 ? 5.196 -4.410 0.631 1.00 98.38 205 LEU A CA 1
ATOM 1631 C C . LEU A 1 205 ? 6.235 -5.336 -0.010 1.00 98.38 205 LEU A C 1
ATOM 1633 O O . LEU A 1 205 ? 6.781 -5.009 -1.058 1.00 98.38 205 LEU A O 1
ATOM 1637 N N . ASN A 1 206 ? 6.494 -6.511 0.568 1.00 98.44 206 ASN A N 1
ATOM 1638 C CA . ASN A 1 206 ? 7.395 -7.494 -0.038 1.00 98.44 206 ASN A CA 1
ATOM 1639 C C . ASN A 1 206 ? 6.857 -8.008 -1.384 1.00 98.44 206 ASN A C 1
ATOM 1641 O O . ASN A 1 206 ? 7.636 -8.223 -2.313 1.00 98.44 206 ASN A O 1
ATOM 1645 N N . MET A 1 207 ? 5.539 -8.193 -1.506 1.00 98.62 207 MET A N 1
ATOM 1646 C CA . MET A 1 207 ? 4.911 -8.541 -2.783 1.00 98.62 207 MET A CA 1
ATOM 1647 C C . MET A 1 207 ? 4.933 -7.363 -3.763 1.00 98.62 207 MET A C 1
ATOM 1649 O O . MET A 1 207 ? 5.289 -7.543 -4.926 1.00 98.62 207 MET A O 1
ATOM 1653 N N . GLU A 1 208 ? 4.612 -6.152 -3.300 1.00 98.50 208 GLU A N 1
ATOM 1654 C CA . GLU A 1 208 ? 4.693 -4.934 -4.111 1.00 98.50 208 GLU A CA 1
ATOM 1655 C C . GLU A 1 208 ? 6.101 -4.738 -4.675 1.00 98.50 208 GLU A C 1
ATOM 1657 O O . GLU A 1 208 ? 6.238 -4.439 -5.855 1.00 98.50 208 GLU A O 1
ATOM 1662 N N . GLU A 1 209 ? 7.149 -4.988 -3.886 1.00 98.44 209 GLU A N 1
ATOM 1663 C CA . GLU A 1 209 ? 8.539 -4.906 -4.334 1.00 98.44 209 GLU A CA 1
ATOM 1664 C C . GLU A 1 209 ? 8.849 -5.885 -5.477 1.00 98.44 209 GLU A C 1
ATOM 1666 O O . GLU A 1 209 ? 9.560 -5.520 -6.417 1.00 98.44 209 GLU A O 1
ATOM 1671 N N . LYS A 1 210 ? 8.315 -7.116 -5.432 1.00 98.31 210 LYS A N 1
ATOM 1672 C CA . LYS A 1 210 ? 8.453 -8.086 -6.535 1.00 98.31 210 LYS A CA 1
ATOM 1673 C C . LYS A 1 210 ? 7.806 -7.543 -7.810 1.00 98.31 210 LYS A C 1
ATOM 1675 O O . LYS A 1 210 ? 8.456 -7.499 -8.854 1.00 98.31 210 LYS A O 1
ATOM 1680 N N . VAL A 1 211 ? 6.561 -7.072 -7.711 1.00 98.38 211 VAL A N 1
ATOM 1681 C CA . VAL A 1 211 ? 5.817 -6.518 -8.855 1.00 98.38 211 VAL A CA 1
ATOM 1682 C C . VAL A 1 211 ? 6.489 -5.250 -9.388 1.00 98.38 211 VAL A C 1
ATOM 1684 O O . VAL A 1 211 ? 6.614 -5.089 -10.598 1.00 98.38 211 VAL A O 1
ATOM 1687 N N . LEU A 1 212 ? 6.989 -4.382 -8.508 1.00 97.88 212 LEU A N 1
ATOM 1688 C CA . LEU A 1 212 ? 7.657 -3.132 -8.865 1.00 97.88 212 LEU A CA 1
ATOM 1689 C C . LEU A 1 212 ? 8.968 -3.387 -9.623 1.00 97.88 212 LEU A C 1
ATOM 1691 O O . LEU A 1 212 ? 9.244 -2.701 -10.605 1.00 97.88 212 LEU A O 1
ATOM 1695 N N . LYS A 1 213 ? 9.747 -4.407 -9.232 1.00 97.94 213 LYS A N 1
ATOM 1696 C CA . LYS A 1 213 ? 10.950 -4.833 -9.973 1.00 97.94 213 LYS A CA 1
ATOM 1697 C C . LYS A 1 213 ? 10.608 -5.323 -11.379 1.00 97.94 213 LYS A C 1
ATOM 1699 O O . LYS A 1 213 ? 11.271 -4.931 -12.335 1.00 97.94 213 LYS A O 1
ATOM 1704 N N . ILE A 1 214 ? 9.554 -6.127 -11.517 1.00 97.50 214 ILE A N 1
ATOM 1705 C CA . ILE A 1 214 ? 9.070 -6.586 -12.827 1.00 97.50 214 ILE A CA 1
ATOM 1706 C C . ILE A 1 214 ? 8.572 -5.401 -13.667 1.00 97.50 214 ILE A C 1
ATOM 1708 O O . ILE A 1 214 ? 8.876 -5.299 -14.859 1.00 97.50 214 ILE A O 1
ATOM 1712 N N . TYR A 1 215 ? 7.856 -4.463 -13.041 1.00 97.19 215 TYR A N 1
ATOM 1713 C CA . TYR A 1 215 ? 7.397 -3.257 -13.715 1.00 97.19 215 TYR A CA 1
ATOM 1714 C C . TYR A 1 215 ? 8.581 -2.425 -14.221 1.00 97.19 215 TYR A C 1
ATOM 1716 O O . TYR A 1 215 ? 8.571 -2.009 -15.376 1.00 97.19 215 TYR A O 1
ATOM 1724 N N . LYS A 1 216 ? 9.644 -2.269 -13.419 1.00 96.94 216 LYS A N 1
ATOM 1725 C CA . LYS A 1 216 ? 10.873 -1.581 -13.838 1.00 96.94 216 LYS A CA 1
ATOM 1726 C C . LYS A 1 216 ? 11.486 -2.194 -15.092 1.00 96.94 216 LYS A C 1
ATOM 1728 O O . LYS A 1 216 ? 11.823 -1.459 -16.013 1.00 96.94 216 LYS A O 1
ATOM 1733 N N . MET A 1 217 ? 11.580 -3.524 -15.153 1.00 96.12 217 MET A N 1
ATOM 1734 C CA . MET A 1 217 ? 12.096 -4.222 -16.337 1.00 96.12 217 MET A CA 1
ATOM 1735 C C . MET A 1 217 ? 11.262 -3.910 -17.584 1.00 96.12 217 MET A C 1
ATOM 1737 O O . MET A 1 217 ? 11.813 -3.683 -18.657 1.00 96.12 217 MET A O 1
ATOM 1741 N N . SER A 1 218 ? 9.935 -3.851 -17.436 1.00 93.62 218 SER A N 1
ATOM 1742 C CA . SER A 1 218 ? 9.037 -3.487 -18.537 1.00 93.62 218 SER A CA 1
ATOM 1743 C C . SER A 1 218 ? 9.209 -2.025 -18.954 1.00 93.62 218 SER A C 1
ATOM 1745 O O . SER A 1 218 ? 9.255 -1.727 -20.141 1.00 93.62 218 SER A O 1
ATOM 1747 N N . VAL A 1 219 ? 9.343 -1.111 -17.991 1.00 93.56 219 VAL A N 1
ATOM 1748 C CA . VAL A 1 219 ? 9.572 0.323 -18.232 1.00 93.56 219 VAL A CA 1
ATOM 1749 C C . VAL A 1 219 ? 10.877 0.555 -18.988 1.00 93.56 219 VAL A C 1
ATOM 1751 O O . VAL A 1 219 ? 10.883 1.333 -19.939 1.00 93.56 219 VAL A O 1
ATOM 1754 N N . ASP A 1 220 ? 11.946 -0.144 -18.603 1.00 93.88 220 ASP A N 1
ATOM 1755 C CA . ASP A 1 220 ? 13.249 -0.070 -19.273 1.00 93.88 220 ASP A CA 1
ATOM 1756 C C . ASP A 1 220 ? 13.192 -0.616 -20.701 1.00 93.88 220 ASP A C 1
ATOM 1758 O O . ASP A 1 220 ? 13.835 -0.072 -21.592 1.00 93.88 220 ASP A O 1
ATOM 1762 N N . ALA A 1 221 ? 12.398 -1.664 -20.936 1.00 92.69 221 ALA A N 1
ATOM 1763 C CA . ALA A 1 221 ? 12.203 -2.224 -22.270 1.00 92.69 221 ALA A CA 1
ATOM 1764 C C . ALA A 1 221 ? 11.341 -1.330 -23.181 1.00 92.69 221 ALA A C 1
ATOM 1766 O O . ALA A 1 221 ? 11.558 -1.299 -24.390 1.00 92.69 221 ALA A O 1
ATOM 1767 N N . ILE A 1 222 ? 10.353 -0.629 -22.616 1.00 91.44 222 ILE A N 1
ATOM 1768 C CA . ILE A 1 222 ? 9.471 0.289 -23.354 1.00 91.44 222 ILE A CA 1
ATOM 1769 C C . ILE A 1 222 ? 10.195 1.599 -23.698 1.00 91.44 222 ILE A C 1
ATOM 1771 O O . ILE A 1 222 ? 9.885 2.201 -24.725 1.00 91.44 222 ILE A O 1
ATOM 1775 N N . ASP A 1 223 ? 11.119 2.042 -22.838 1.00 90.81 223 ASP A N 1
ATOM 1776 C CA . ASP A 1 223 ? 11.902 3.276 -22.989 1.00 90.81 223 ASP A CA 1
ATOM 1777 C C . ASP A 1 223 ? 11.026 4.514 -23.274 1.00 90.81 223 ASP A C 1
ATOM 1779 O O . ASP A 1 223 ? 11.231 5.287 -24.212 1.00 90.81 223 ASP A O 1
ATOM 1783 N N . ASN A 1 224 ? 9.971 4.685 -22.467 1.00 91.12 224 ASN A N 1
ATOM 1784 C CA . ASN A 1 224 ? 9.048 5.810 -22.579 1.00 91.12 224 ASN A CA 1
ATOM 1785 C C . ASN A 1 224 ? 9.118 6.730 -21.342 1.00 91.12 224 ASN A C 1
ATOM 1787 O O . ASN A 1 224 ? 8.959 6.265 -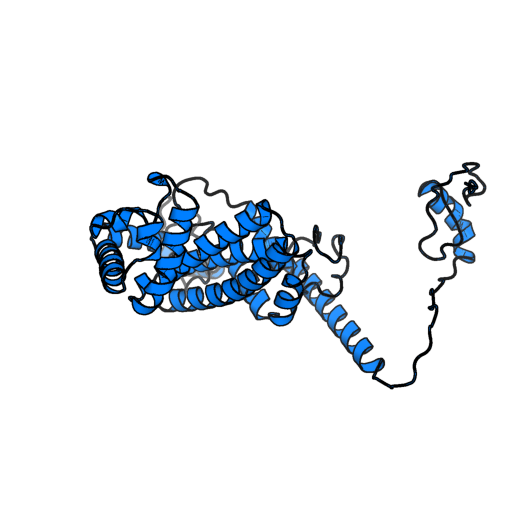20.209 1.00 91.12 224 ASN A O 1
ATOM 1791 N N . PRO A 1 225 ? 9.269 8.059 -21.521 1.00 91.06 225 PRO A N 1
ATOM 1792 C CA . PRO A 1 225 ? 9.349 8.992 -20.396 1.00 91.06 225 PRO A CA 1
ATOM 1793 C C . PRO A 1 225 ? 8.135 8.977 -19.454 1.00 91.06 225 PRO A C 1
ATOM 1795 O O . PRO A 1 225 ? 8.293 9.175 -18.249 1.00 91.06 225 PRO A O 1
ATOM 1798 N N . ALA A 1 226 ? 6.923 8.739 -19.966 1.00 88.19 226 ALA A N 1
ATOM 1799 C CA . ALA A 1 226 ? 5.713 8.714 -19.147 1.00 88.19 226 ALA A CA 1
ATOM 1800 C C . ALA A 1 226 ? 5.655 7.463 -18.259 1.00 88.19 226 ALA A C 1
ATOM 1802 O O . ALA A 1 226 ? 5.347 7.577 -17.074 1.00 88.19 226 ALA A O 1
ATOM 1803 N N . THR A 1 227 ? 6.013 6.289 -18.790 1.00 89.56 227 THR A N 1
ATOM 1804 C CA . THR A 1 227 ? 6.072 5.050 -17.994 1.00 89.56 227 THR A CA 1
ATOM 1805 C C . THR A 1 227 ? 7.180 5.122 -16.948 1.00 89.56 227 THR A C 1
ATOM 1807 O O . THR A 1 227 ? 6.984 4.701 -15.810 1.00 89.56 227 THR A O 1
ATOM 1810 N N . TYR A 1 228 ? 8.314 5.745 -17.285 1.00 92.81 228 TYR A N 1
ATOM 1811 C CA . TYR A 1 228 ? 9.383 6.006 -16.324 1.00 92.81 228 TYR A CA 1
ATOM 1812 C C . TYR A 1 228 ? 8.929 6.940 -15.196 1.00 92.81 228 TYR A C 1
ATOM 1814 O O . TYR A 1 228 ? 9.186 6.669 -14.024 1.00 92.81 228 TYR A O 1
ATOM 1822 N N . HIS A 1 229 ? 8.186 8.003 -15.523 1.00 90.62 229 HIS A N 1
ATOM 1823 C CA . HIS A 1 229 ? 7.618 8.888 -14.510 1.00 90.62 229 HIS A CA 1
ATOM 1824 C C . HIS A 1 229 ? 6.623 8.158 -13.589 1.00 90.62 229 HIS A C 1
ATOM 1826 O O . HIS A 1 229 ? 6.696 8.341 -12.368 1.00 90.62 229 HIS A O 1
ATOM 1832 N N . CYS A 1 230 ? 5.726 7.330 -14.136 1.00 91.00 230 CYS A N 1
ATOM 1833 C CA . CYS A 1 230 ? 4.806 6.518 -13.335 1.00 91.00 230 CYS A CA 1
ATOM 1834 C C . CYS A 1 230 ? 5.560 5.581 -12.383 1.00 91.00 230 CYS A C 1
ATOM 1836 O O . CYS A 1 230 ? 5.248 5.546 -11.190 1.00 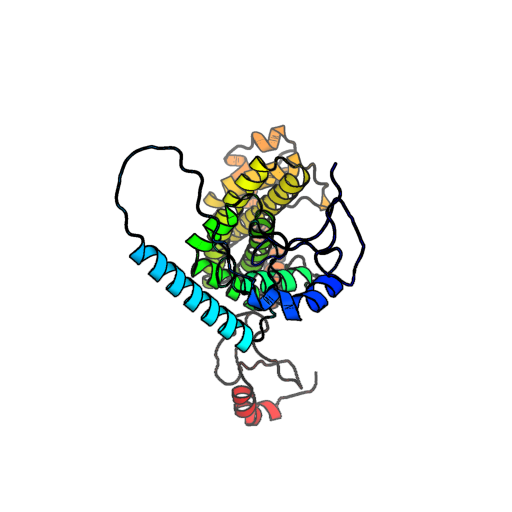91.00 230 CYS A O 1
ATOM 1838 N N . TYR A 1 231 ? 6.581 4.877 -12.885 1.00 95.31 231 TYR A N 1
ATOM 1839 C CA . TYR A 1 231 ? 7.445 4.020 -12.073 1.00 95.31 231 TYR A CA 1
ATOM 1840 C C . TYR A 1 231 ? 8.106 4.790 -10.929 1.00 95.31 231 TYR A C 1
ATOM 1842 O O . TYR A 1 231 ? 7.968 4.403 -9.772 1.00 95.31 231 TYR A O 1
ATOM 1850 N N . GLU A 1 232 ? 8.768 5.907 -11.238 1.00 94.38 232 GLU A N 1
ATOM 1851 C CA . GLU A 1 232 ? 9.447 6.749 -10.252 1.00 94.38 232 GLU A CA 1
ATOM 1852 C C . GLU A 1 232 ? 8.477 7.218 -9.150 1.00 94.38 232 GLU A C 1
ATOM 1854 O O . GLU A 1 232 ? 8.810 7.197 -7.966 1.00 94.38 232 GLU A O 1
ATOM 1859 N N . GLY A 1 233 ? 7.246 7.588 -9.518 1.00 91.62 233 GLY A N 1
ATOM 1860 C CA . GLY A 1 233 ? 6.213 7.978 -8.557 1.00 91.62 233 GLY A CA 1
ATOM 1861 C C . GLY A 1 233 ? 5.725 6.825 -7.671 1.00 91.62 233 GLY A C 1
ATOM 1862 O O . GLY A 1 233 ? 5.468 7.035 -6.483 1.00 91.62 233 GLY A O 1
ATOM 1863 N N . LEU A 1 234 ? 5.594 5.615 -8.221 1.00 94.44 234 LEU A N 1
ATOM 1864 C CA . LEU A 1 234 ? 5.224 4.421 -7.455 1.00 94.44 234 LEU A CA 1
ATOM 1865 C C . LEU A 1 234 ? 6.354 3.975 -6.524 1.00 94.44 234 LEU A C 1
ATOM 1867 O O . LEU A 1 234 ? 6.099 3.717 -5.352 1.00 94.44 234 LEU A O 1
ATOM 1871 N N . GLU A 1 235 ? 7.598 3.966 -7.001 1.00 96.69 235 GLU A N 1
ATOM 1872 C CA . GLU A 1 235 ? 8.773 3.648 -6.189 1.00 96.69 235 GLU A CA 1
ATOM 1873 C C . GLU A 1 235 ? 8.933 4.633 -5.025 1.00 96.69 235 GLU A C 1
ATOM 1875 O O . GLU A 1 235 ? 9.200 4.223 -3.893 1.00 96.69 235 GLU A O 1
ATOM 1880 N N . TYR A 1 236 ? 8.716 5.928 -5.260 1.00 94.69 236 TYR A N 1
ATOM 1881 C CA . TYR A 1 236 ? 8.731 6.925 -4.192 1.00 94.69 236 TYR A CA 1
ATOM 1882 C C . TYR A 1 236 ? 7.652 6.643 -3.134 1.00 94.69 236 TYR A C 1
ATOM 1884 O O . TYR A 1 236 ? 7.965 6.577 -1.945 1.00 94.69 236 TYR A O 1
ATOM 1892 N N . LYS A 1 237 ? 6.403 6.368 -3.543 1.00 94.06 237 LYS A N 1
ATOM 1893 C CA . LYS A 1 237 ? 5.310 6.006 -2.617 1.00 94.06 237 LYS A CA 1
ATOM 1894 C C . LYS A 1 237 ? 5.598 4.722 -1.838 1.00 94.06 237 LYS A C 1
ATOM 1896 O O . LYS A 1 237 ? 5.398 4.697 -0.625 1.00 94.06 237 LYS A O 1
ATOM 1901 N N . TYR A 1 238 ? 6.111 3.690 -2.502 1.00 97.50 238 TYR A N 1
ATOM 1902 C CA . TYR A 1 238 ? 6.549 2.448 -1.865 1.00 97.50 238 TYR A CA 1
ATOM 1903 C C . TYR A 1 238 ? 7.583 2.726 -0.760 1.00 97.50 238 TYR A C 1
ATOM 1905 O O . TYR A 1 238 ? 7.424 2.283 0.381 1.00 97.50 238 TYR A O 1
ATOM 1913 N N . ASN A 1 239 ? 8.607 3.534 -1.062 1.00 97.69 239 ASN A N 1
ATOM 1914 C CA . ASN A 1 239 ? 9.643 3.892 -0.093 1.00 97.69 239 ASN A CA 1
ATOM 1915 C C . ASN A 1 239 ? 9.094 4.735 1.072 1.00 97.69 239 ASN A C 1
ATOM 1917 O O . ASN A 1 239 ? 9.531 4.529 2.202 1.00 97.69 239 ASN A O 1
ATOM 1921 N N . ILE A 1 240 ? 8.111 5.618 0.847 1.00 95.62 240 ILE A N 1
ATOM 1922 C CA . ILE A 1 240 ? 7.425 6.357 1.926 1.00 95.62 240 ILE A CA 1
ATOM 1923 C C . ILE A 1 240 ? 6.774 5.380 2.906 1.00 95.62 240 ILE A C 1
ATOM 1925 O O . ILE A 1 240 ? 6.957 5.490 4.121 1.00 95.62 240 ILE A O 1
ATOM 1929 N N . ILE A 1 241 ? 6.002 4.418 2.390 1.00 95.75 241 ILE A N 1
ATOM 1930 C CA . ILE A 1 241 ? 5.273 3.461 3.229 1.00 95.75 241 ILE A CA 1
ATOM 1931 C C . ILE A 1 241 ? 6.269 2.593 4.005 1.00 95.75 241 ILE A C 1
ATOM 1933 O O . ILE A 1 241 ? 6.115 2.431 5.217 1.00 95.75 241 ILE A O 1
ATOM 1937 N N . ARG A 1 242 ? 7.322 2.102 3.336 1.00 98.06 242 ARG A N 1
ATOM 1938 C CA . ARG A 1 242 ? 8.385 1.289 3.945 1.00 98.06 242 ARG A CA 1
ATOM 1939 C C . ARG A 1 242 ? 9.147 2.058 5.032 1.00 98.06 242 ARG A C 1
ATOM 1941 O O . ARG A 1 242 ? 9.345 1.524 6.120 1.00 98.06 242 ARG A O 1
ATOM 1948 N N . PHE A 1 243 ? 9.521 3.313 4.775 1.00 97.69 243 PHE A N 1
ATOM 1949 C CA . PHE A 1 243 ? 10.182 4.179 5.757 1.00 97.69 243 PHE A CA 1
ATOM 1950 C C . PHE A 1 243 ? 9.306 4.396 6.992 1.00 97.69 243 PHE A C 1
ATOM 1952 O O . PHE A 1 243 ? 9.759 4.186 8.115 1.00 97.69 243 PHE A O 1
ATOM 1959 N N . ASN A 1 244 ? 8.038 4.760 6.787 1.00 95.62 244 ASN A N 1
ATOM 1960 C CA . ASN A 1 244 ? 7.107 5.016 7.882 1.00 95.62 244 ASN A CA 1
ATOM 1961 C C . ASN A 1 244 ? 6.827 3.749 8.705 1.00 95.62 244 ASN A C 1
ATOM 1963 O O . ASN A 1 244 ? 6.742 3.834 9.927 1.00 95.62 244 ASN A O 1
ATOM 1967 N N . LEU A 1 245 ? 6.729 2.582 8.058 1.00 96.75 245 LEU A N 1
ATOM 1968 C CA . LEU A 1 245 ? 6.584 1.293 8.737 1.00 96.75 245 LEU A CA 1
ATOM 1969 C C . LEU A 1 245 ? 7.776 1.012 9.663 1.00 96.75 245 LEU A C 1
ATOM 1971 O O . LEU A 1 245 ? 7.586 0.665 10.828 1.00 96.75 245 LEU A O 1
ATOM 1975 N N . TYR A 1 246 ? 9.002 1.187 9.165 1.00 97.31 246 TYR A N 1
ATOM 1976 C CA . TYR A 1 246 ? 10.208 0.997 9.970 1.00 97.31 246 TYR A CA 1
ATOM 1977 C C . TYR A 1 246 ? 10.310 2.016 11.104 1.00 97.31 246 TYR A C 1
ATOM 1979 O O . TYR A 1 246 ? 10.645 1.639 12.224 1.00 97.31 246 TYR A O 1
ATOM 1987 N N . LEU A 1 247 ? 9.966 3.281 10.850 1.00 94.75 247 LEU A N 1
ATOM 1988 C CA . LEU A 1 247 ? 9.980 4.328 11.869 1.00 94.75 247 LEU A CA 1
ATOM 1989 C C . LEU A 1 247 ? 8.979 4.033 13.002 1.00 94.75 247 LEU A C 1
ATOM 1991 O O . LEU A 1 247 ? 9.335 4.138 14.172 1.00 94.75 247 LEU A O 1
ATOM 1995 N N . GLN A 1 248 ? 7.767 3.568 12.674 1.00 93.31 248 GLN A N 1
ATOM 1996 C CA . GLN A 1 248 ? 6.753 3.165 13.659 1.00 93.31 248 GLN A CA 1
ATOM 1997 C C . GLN A 1 248 ? 7.167 1.963 14.513 1.00 93.31 248 GLN A C 1
ATOM 1999 O O . GLN A 1 248 ? 6.769 1.877 15.671 1.00 93.31 248 GLN A O 1
ATOM 2004 N N . GLN A 1 249 ? 7.978 1.062 13.958 1.00 94.19 249 GLN A N 1
ATOM 2005 C CA . GLN A 1 249 ? 8.552 -0.086 14.668 1.00 94.19 249 GLN A CA 1
ATOM 2006 C C . GLN A 1 249 ? 9.910 0.219 15.314 1.00 94.19 249 GLN A C 1
ATOM 2008 O O . GLN A 1 249 ? 10.566 -0.681 15.831 1.00 94.19 249 GLN A O 1
ATOM 2013 N N . ASP A 1 250 ? 10.357 1.472 15.255 1.00 94.62 250 ASP A N 1
ATOM 2014 C CA . ASP A 1 250 ? 11.633 1.922 15.797 1.00 94.62 250 ASP A CA 1
ATOM 2015 C C . ASP A 1 250 ? 12.894 1.285 15.164 1.00 94.62 250 ASP A C 1
ATOM 2017 O O . ASP A 1 250 ? 13.990 1.271 15.732 1.00 94.62 250 ASP A O 1
ATOM 2021 N N . ARG A 1 251 ? 12.760 0.792 13.929 1.00 95.88 251 ARG A N 1
ATOM 2022 C CA . ARG A 1 251 ? 13.780 0.078 13.142 1.00 95.88 251 ARG A CA 1
ATOM 2023 C C . ARG A 1 251 ? 14.684 1.040 12.362 1.00 95.88 251 ARG A C 1
ATOM 2025 O O . ARG A 1 251 ? 14.725 1.055 11.133 1.00 95.88 251 ARG A O 1
ATOM 2032 N N . LEU A 1 252 ? 15.431 1.882 13.082 1.00 94.50 252 LEU A N 1
ATOM 2033 C CA . LEU A 1 252 ? 16.211 2.977 12.476 1.00 94.50 252 LEU A CA 1
ATOM 2034 C C . LEU A 1 252 ? 17.320 2.524 11.510 1.00 94.50 252 LEU A C 1
ATOM 2036 O O . LEU A 1 252 ? 17.698 3.283 10.619 1.00 94.50 252 LEU A O 1
ATOM 2040 N N . LYS A 1 253 ? 17.862 1.310 11.673 1.00 95.12 253 LYS A N 1
ATOM 2041 C CA . LYS A 1 253 ? 18.910 0.790 10.777 1.00 95.12 253 LYS A CA 1
ATOM 2042 C C . LYS A 1 253 ? 18.358 0.559 9.373 1.00 95.12 253 LYS A C 1
ATOM 2044 O O . LYS A 1 253 ? 19.013 0.900 8.393 1.00 95.12 253 LYS A O 1
ATOM 2049 N N . GLU A 1 254 ? 17.145 0.030 9.280 1.00 97.00 254 GLU A N 1
ATOM 2050 C CA . GLU A 1 254 ? 16.449 -0.203 8.020 1.00 97.00 254 GLU A CA 1
ATOM 2051 C C . GLU A 1 254 ? 15.925 1.094 7.389 1.00 97.00 254 GLU A C 1
ATOM 2053 O O . GLU A 1 254 ? 15.806 1.170 6.167 1.00 97.00 254 GLU A O 1
ATOM 2058 N N . CYS A 1 255 ? 15.691 2.145 8.182 1.00 97.00 255 CYS A N 1
ATOM 2059 C CA . CYS A 1 255 ? 15.335 3.466 7.662 1.00 97.00 255 CYS A CA 1
ATOM 2060 C C . CYS A 1 255 ? 16.468 4.139 6.866 1.00 97.00 255 CYS A C 1
ATOM 2062 O O . CYS A 1 255 ? 16.176 4.875 5.926 1.00 97.00 255 CYS A O 1
ATOM 2064 N N . GLU A 1 256 ? 17.743 3.915 7.217 1.00 95.56 256 GLU A N 1
ATOM 2065 C CA . GLU A 1 256 ? 18.903 4.589 6.600 1.00 95.56 256 GLU A CA 1
ATOM 2066 C C . GLU A 1 256 ? 18.964 4.469 5.061 1.00 95.56 256 GLU A C 1
ATOM 2068 O O . GLU A 1 256 ? 19.081 5.501 4.395 1.00 95.56 256 GLU A O 1
ATOM 2073 N N . PRO A 1 257 ? 18.888 3.273 4.449 1.00 96.00 257 PRO A N 1
ATOM 2074 C CA . PRO A 1 257 ? 18.904 3.169 2.991 1.00 96.00 257 PRO A CA 1
ATOM 2075 C C . PRO A 1 257 ? 17.638 3.745 2.342 1.00 96.00 257 PRO A C 1
ATOM 2077 O O . PRO A 1 257 ? 17.705 4.257 1.227 1.00 96.00 257 PRO A O 1
ATOM 2080 N N . VAL A 1 258 ? 16.491 3.690 3.025 1.00 97.00 258 VAL A N 1
ATOM 2081 C CA . VAL A 1 258 ? 15.212 4.161 2.472 1.00 97.00 258 VAL A CA 1
ATOM 2082 C C . VAL A 1 258 ? 15.154 5.689 2.452 1.00 97.00 258 VAL A C 1
ATOM 2084 O O . VAL A 1 258 ? 14.788 6.270 1.433 1.00 97.00 258 VAL A O 1
ATOM 2087 N N . ILE A 1 259 ? 15.583 6.359 3.529 1.00 96.44 259 ILE A N 1
ATOM 2088 C CA . ILE A 1 259 ? 15.575 7.829 3.590 1.00 96.44 259 ILE A CA 1
ATOM 2089 C C . ILE A 1 259 ? 16.511 8.455 2.554 1.00 96.44 259 ILE A C 1
ATOM 2091 O O . ILE A 1 259 ? 16.193 9.507 2.011 1.00 96.44 259 ILE A O 1
ATOM 2095 N N . ARG A 1 260 ? 17.627 7.795 2.217 1.00 95.62 260 ARG A N 1
ATOM 2096 C CA . ARG A 1 260 ? 18.518 8.249 1.137 1.00 95.62 260 ARG A CA 1
ATOM 2097 C C . ARG A 1 260 ? 17.793 8.280 -0.203 1.00 95.62 260 ARG A C 1
ATOM 2099 O O . ARG A 1 260 ? 17.753 9.333 -0.827 1.00 95.62 260 ARG A O 1
ATOM 2106 N N . LYS A 1 261 ? 17.122 7.184 -0.575 1.00 95.62 261 LYS A N 1
ATOM 2107 C CA . LYS A 1 261 ? 16.313 7.117 -1.804 1.00 95.62 261 LYS A CA 1
ATOM 2108 C C . LYS A 1 261 ? 15.236 8.201 -1.850 1.00 95.62 261 LYS A C 1
ATOM 2110 O O . LYS A 1 261 ? 15.006 8.797 -2.896 1.00 95.62 261 LYS A O 1
ATOM 2115 N N . LEU A 1 262 ? 14.583 8.463 -0.717 1.00 96.06 262 LEU A N 1
ATOM 2116 C CA . LEU A 1 262 ? 13.543 9.487 -0.615 1.00 96.06 262 LEU A CA 1
ATOM 2117 C C . LEU A 1 262 ? 14.108 10.898 -0.830 1.00 96.06 262 LEU A C 1
ATOM 2119 O O . LEU A 1 262 ? 13.564 11.652 -1.631 1.00 96.06 262 LEU A O 1
ATOM 2123 N N . LEU A 1 263 ? 15.220 11.241 -0.175 1.00 95.12 263 LEU A N 1
ATOM 2124 C CA . LEU A 1 263 ? 15.883 12.538 -0.351 1.00 95.12 263 LEU A CA 1
ATOM 2125 C C . LEU A 1 263 ? 16.418 12.719 -1.780 1.00 95.12 263 LEU A C 1
ATOM 2127 O O . LEU A 1 263 ? 16.250 13.786 -2.367 1.00 95.12 263 LEU A O 1
ATOM 2131 N N . GLU A 1 264 ? 17.033 11.676 -2.345 1.00 93.81 264 GLU A N 1
ATOM 2132 C CA . GLU A 1 264 ? 17.527 11.656 -3.728 1.00 93.81 264 GLU A CA 1
ATOM 2133 C C . GLU A 1 264 ? 16.394 11.890 -4.734 1.00 93.81 264 GLU A C 1
ATOM 2135 O O . GLU A 1 264 ? 16.550 12.657 -5.686 1.00 93.81 264 GLU A O 1
ATOM 2140 N N . PHE A 1 265 ? 15.230 11.276 -4.508 1.00 93.50 265 PHE A N 1
ATOM 2141 C CA . PHE A 1 265 ? 14.057 11.486 -5.346 1.00 93.50 265 PHE A CA 1
ATOM 2142 C C . PHE A 1 265 ? 13.566 12.935 -5.290 1.00 93.50 265 PHE A C 1
ATOM 2144 O O . PHE A 1 265 ? 13.409 13.571 -6.334 1.00 93.50 265 PHE A O 1
ATOM 2151 N N . GLU A 1 266 ? 13.336 13.471 -4.088 1.00 93.25 266 GLU A N 1
ATOM 2152 C CA . GLU A 1 266 ? 12.793 14.824 -3.919 1.00 93.25 266 GLU A CA 1
ATOM 2153 C C . GLU A 1 266 ? 13.729 15.887 -4.503 1.00 93.25 266 GLU A C 1
ATOM 2155 O O . GLU A 1 266 ? 13.265 16.827 -5.154 1.00 93.25 266 GLU A O 1
ATOM 2160 N N . VAL A 1 267 ? 15.048 15.716 -4.332 1.00 91.25 267 VAL A N 1
ATOM 2161 C CA . VAL A 1 267 ? 16.032 16.677 -4.844 1.00 91.25 267 VAL A CA 1
ATOM 2162 C C . VAL A 1 267 ? 16.160 16.589 -6.362 1.00 91.25 267 VAL A C 1
ATOM 2164 O O . VAL A 1 267 ? 16.232 17.617 -7.030 1.00 91.25 267 VAL A O 1
ATOM 2167 N N . LYS A 1 268 ? 16.107 15.377 -6.934 1.00 90.38 268 LYS A N 1
ATOM 2168 C CA . LYS A 1 268 ? 16.124 15.160 -8.389 1.00 90.38 268 LYS A CA 1
ATOM 2169 C C . LYS A 1 268 ? 14.878 15.733 -9.062 1.00 90.38 268 LYS A C 1
ATOM 2171 O O . LYS A 1 268 ? 14.970 16.271 -10.162 1.00 90.38 268 LYS A O 1
ATOM 2176 N N . LYS A 1 269 ? 13.713 15.607 -8.421 1.00 88.88 269 LYS A N 1
ATOM 2177 C CA . LYS A 1 269 ? 12.447 16.159 -8.923 1.00 88.88 269 LYS A CA 1
ATOM 2178 C C . LYS A 1 269 ? 12.297 17.655 -8.675 1.00 88.88 269 LYS A C 1
ATOM 2180 O O . LYS A 1 269 ? 11.372 18.239 -9.229 1.00 88.88 269 LYS A O 1
ATOM 2185 N N . ASN A 1 270 ? 13.203 18.259 -7.900 1.00 86.19 270 ASN A N 1
ATOM 2186 C CA . ASN A 1 270 ? 13.154 19.665 -7.517 1.00 86.19 270 ASN A CA 1
ATOM 2187 C C . ASN A 1 270 ? 11.761 20.052 -6.991 1.00 86.19 270 ASN A C 1
ATOM 2189 O O . ASN A 1 270 ? 11.159 21.021 -7.455 1.00 86.19 270 ASN A O 1
ATOM 2193 N N . LEU A 1 271 ? 11.223 19.230 -6.080 1.00 81.31 271 LEU A N 1
ATOM 2194 C CA . LEU A 1 271 ? 9.908 19.480 -5.492 1.00 81.31 271 LEU A CA 1
ATOM 2195 C C . LEU A 1 271 ? 9.933 20.811 -4.738 1.00 81.31 271 LEU A C 1
ATOM 2197 O O . LEU A 1 271 ? 10.904 21.106 -4.037 1.00 81.31 271 LEU A O 1
ATOM 2201 N N . ASP A 1 272 ? 8.876 21.608 -4.868 1.00 78.19 272 ASP A N 1
ATOM 2202 C CA . ASP A 1 272 ? 8.710 22.803 -4.044 1.00 78.19 272 ASP A CA 1
ATOM 2203 C C . ASP A 1 272 ? 8.518 22.438 -2.563 1.00 78.19 272 ASP A C 1
ATOM 2205 O O . ASP A 1 272 ? 8.287 21.282 -2.206 1.00 78.19 272 ASP A O 1
ATOM 2209 N N . PHE A 1 273 ? 8.637 23.438 -1.691 1.00 73.31 273 PHE A N 1
ATOM 2210 C CA . PHE A 1 273 ? 8.585 23.245 -0.244 1.00 73.31 273 PHE A CA 1
ATOM 2211 C C . PHE A 1 273 ? 7.290 22.570 0.235 1.00 73.31 273 PHE A C 1
ATOM 2213 O O . PHE A 1 273 ? 7.350 21.722 1.121 1.00 73.31 273 PHE A O 1
ATOM 2220 N N . ASP A 1 274 ? 6.146 22.892 -0.372 1.00 73.56 274 ASP A N 1
ATOM 2221 C CA . ASP A 1 274 ? 4.842 22.353 0.030 1.00 73.56 274 ASP A CA 1
ATOM 2222 C C . ASP A 1 274 ? 4.675 20.877 -0.371 1.00 73.56 274 ASP A C 1
ATOM 2224 O O . ASP A 1 274 ? 3.869 20.152 0.214 1.00 73.56 274 ASP A O 1
ATOM 2228 N N . ASN A 1 275 ? 5.457 20.417 -1.351 1.00 72.88 275 ASN A N 1
ATOM 2229 C CA . ASN A 1 275 ? 5.448 19.047 -1.858 1.00 72.88 275 ASN A CA 1
ATOM 2230 C C . ASN A 1 275 ? 6.613 18.179 -1.337 1.00 72.88 275 ASN A C 1
ATOM 2232 O O . ASN A 1 275 ? 6.677 16.988 -1.657 1.00 72.88 275 ASN A O 1
ATOM 2236 N N . GLN A 1 276 ? 7.528 18.738 -0.538 1.00 80.25 276 GLN A N 1
ATOM 2237 C CA . GLN A 1 276 ? 8.617 17.995 0.106 1.00 80.25 276 GLN A CA 1
ATOM 2238 C C . GLN A 1 276 ? 8.142 17.315 1.394 1.00 80.25 276 GLN A C 1
ATOM 2240 O O . GLN A 1 276 ? 7.617 17.963 2.296 1.00 80.25 276 GLN A O 1
ATOM 2245 N N . ASN A 1 277 ? 8.421 16.018 1.544 1.00 82.06 277 ASN A N 1
ATOM 2246 C CA . ASN A 1 277 ? 8.151 15.292 2.786 1.00 82.06 277 ASN A CA 1
ATOM 2247 C C . ASN A 1 277 ? 9.402 15.183 3.670 1.00 82.06 277 ASN A C 1
ATOM 2249 O O . ASN A 1 277 ? 9.278 15.163 4.897 1.00 82.06 277 ASN A O 1
ATOM 2253 N N . TYR A 1 278 ? 10.600 15.129 3.070 1.00 90.56 278 TYR A N 1
ATOM 2254 C CA . TYR A 1 278 ? 11.833 14.777 3.785 1.00 90.56 278 TYR A CA 1
ATOM 2255 C C . TYR A 1 278 ? 12.950 15.820 3.671 1.00 90.56 278 TYR A C 1
ATOM 2257 O O . TYR A 1 278 ? 13.678 16.026 4.646 1.00 90.56 278 TYR A O 1
ATOM 2265 N N . LEU A 1 279 ? 13.102 16.490 2.522 1.00 89.50 279 LEU A N 1
ATOM 2266 C CA . LEU A 1 279 ? 14.208 17.428 2.282 1.00 89.50 279 LEU A CA 1
ATOM 2267 C C . LEU A 1 279 ? 14.266 18.568 3.293 1.00 89.50 279 LEU A C 1
ATOM 2269 O O . LEU A 1 279 ? 15.353 18.920 3.756 1.00 89.50 279 LEU A O 1
ATOM 2273 N N . TRP A 1 280 ? 13.113 19.116 3.677 1.00 89.19 280 TRP A N 1
ATOM 2274 C CA . TRP A 1 280 ? 13.041 20.227 4.623 1.00 89.19 280 TRP A CA 1
ATOM 2275 C C . TRP A 1 280 ? 13.696 19.885 5.972 1.00 89.19 280 TRP A C 1
ATOM 2277 O O . TRP A 1 280 ? 14.291 20.759 6.605 1.00 89.19 280 TRP A O 1
ATOM 2287 N N . VAL A 1 281 ? 13.687 18.612 6.391 1.00 90.88 281 VAL A N 1
ATOM 2288 C CA . VAL A 1 281 ? 14.258 18.173 7.676 1.00 90.88 281 VAL A CA 1
ATOM 2289 C C . VAL A 1 281 ? 15.785 18.302 7.698 1.00 90.88 281 VAL A C 1
ATOM 2291 O O . VAL A 1 281 ? 16.363 18.488 8.771 1.00 90.88 281 VAL A O 1
ATOM 2294 N N . LEU A 1 282 ? 16.458 18.306 6.540 1.00 92.19 282 LEU A N 1
ATOM 2295 C CA . LEU A 1 282 ? 17.904 18.551 6.457 1.00 92.19 282 LEU A CA 1
ATOM 2296 C C . LEU A 1 282 ? 18.292 19.898 7.082 1.00 92.19 282 LEU A C 1
ATOM 2298 O O . LEU A 1 282 ? 19.291 19.986 7.800 1.00 92.19 282 LEU A O 1
ATOM 2302 N N . THR A 1 283 ? 17.453 20.921 6.909 1.00 91.31 283 THR A N 1
ATOM 2303 C CA . THR A 1 283 ? 17.690 22.245 7.505 1.00 91.31 283 THR A CA 1
ATOM 2304 C C . THR A 1 283 ? 17.729 22.179 9.034 1.00 91.31 283 THR A C 1
ATOM 2306 O O . THR A 1 283 ? 18.563 22.825 9.666 1.00 91.31 283 THR A O 1
ATOM 2309 N N . THR A 1 284 ? 16.914 21.309 9.642 1.00 91.69 284 THR A N 1
ATOM 2310 C CA . THR A 1 284 ? 16.830 21.130 11.103 1.00 91.69 284 THR A CA 1
ATOM 2311 C C . THR A 1 284 ? 18.068 20.464 11.710 1.00 91.69 284 THR A C 1
ATOM 2313 O O . THR A 1 284 ? 18.281 20.534 12.923 1.00 91.69 284 THR A O 1
ATOM 2316 N N . ILE A 1 285 ? 18.894 19.820 10.877 1.00 93.44 285 ILE A N 1
ATOM 2317 C CA . ILE A 1 285 ? 20.187 19.239 11.262 1.00 93.44 285 ILE A CA 1
ATOM 2318 C C . ILE A 1 285 ? 21.376 20.067 10.750 1.00 93.44 285 ILE A C 1
ATOM 2320 O O . ILE A 1 285 ? 22.516 19.604 10.832 1.00 93.44 285 ILE A O 1
ATOM 2324 N N . GLY A 1 286 ? 21.123 21.281 10.247 1.00 91.38 286 GLY A N 1
ATOM 2325 C CA . GLY A 1 286 ? 22.146 22.206 9.759 1.00 91.38 286 GLY A CA 1
ATOM 2326 C C . GLY A 1 286 ? 22.715 21.848 8.385 1.00 91.38 286 GLY A C 1
ATOM 2327 O O . GLY A 1 286 ? 23.840 22.235 8.080 1.00 91.38 286 GLY A O 1
ATOM 2328 N N . VAL A 1 287 ? 21.978 21.091 7.567 1.00 93.00 287 VAL A N 1
ATOM 2329 C CA . VAL A 1 287 ? 22.375 20.729 6.201 1.00 93.00 287 VAL A CA 1
ATOM 2330 C C . VAL A 1 287 ? 21.492 21.471 5.203 1.00 93.00 287 VAL A C 1
ATOM 2332 O O . VAL A 1 287 ? 20.267 21.408 5.276 1.00 93.00 287 VAL A O 1
ATOM 2335 N N . VAL A 1 288 ? 22.111 22.166 4.249 1.00 90.81 288 VAL A N 1
ATOM 2336 C CA . VAL A 1 288 ? 21.382 22.843 3.167 1.00 90.81 288 VAL A CA 1
ATOM 2337 C C . VAL A 1 288 ? 20.854 21.788 2.185 1.00 90.81 288 VAL A C 1
ATOM 2339 O O . VAL A 1 288 ? 21.662 20.992 1.698 1.00 90.81 288 VAL A O 1
ATOM 2342 N N . PRO A 1 289 ? 19.549 21.757 1.860 1.00 89.31 289 PRO A N 1
ATOM 2343 C CA . PRO A 1 289 ? 19.014 20.853 0.847 1.00 89.31 289 PRO A CA 1
ATOM 2344 C C . PRO A 1 289 ? 19.596 21.195 -0.532 1.00 89.31 289 PRO A C 1
ATOM 2346 O O . PRO A 1 289 ? 19.267 22.218 -1.125 1.00 89.31 289 PRO A O 1
ATOM 2349 N N . SER A 1 290 ? 20.502 20.359 -1.032 1.00 90.25 290 SER A N 1
ATOM 2350 C CA . SER A 1 290 ? 21.074 20.464 -2.377 1.00 90.25 290 SER A CA 1
ATOM 2351 C C . SER A 1 290 ? 21.435 19.069 -2.889 1.00 90.25 290 SER A C 1
ATOM 2353 O O . SER A 1 290 ? 21.677 18.184 -2.061 1.00 90.25 290 SER A O 1
ATOM 2355 N N . PRO A 1 291 ? 21.502 18.849 -4.218 1.00 91.75 291 PRO A N 1
ATOM 2356 C CA . PRO A 1 291 ? 21.922 17.560 -4.765 1.00 91.75 291 PRO A CA 1
ATOM 2357 C C . PRO A 1 291 ? 23.252 17.105 -4.159 1.00 91.75 291 PRO A C 1
ATOM 2359 O O . PRO A 1 291 ? 23.337 16.016 -3.598 1.00 91.75 291 PRO A O 1
ATOM 2362 N N . GLU A 1 292 ? 24.250 17.991 -4.158 1.00 92.19 292 GLU A N 1
ATOM 2363 C CA . GLU A 1 292 ? 25.586 17.723 -3.621 1.00 92.19 292 GLU A CA 1
ATOM 2364 C C . GLU A 1 292 ? 25.549 17.238 -2.166 1.00 92.19 292 GLU A C 1
ATOM 2366 O O . GLU A 1 292 ? 26.142 16.213 -1.831 1.00 92.19 292 GLU A O 1
ATOM 2371 N N . ASN A 1 293 ? 24.796 17.928 -1.305 1.00 92.38 293 ASN A N 1
ATOM 2372 C CA . ASN A 1 293 ? 24.712 17.565 0.105 1.00 92.38 293 ASN A CA 1
ATOM 2373 C C . ASN A 1 293 ? 23.951 16.255 0.320 1.00 92.38 293 ASN A C 1
ATOM 2375 O O . ASN A 1 293 ? 24.356 15.472 1.175 1.00 92.38 293 ASN A O 1
ATOM 2379 N N . VAL A 1 294 ? 22.875 16.009 -0.438 1.00 92.50 294 VAL A N 1
ATOM 2380 C CA . VAL A 1 294 ? 22.063 14.785 -0.341 1.00 92.50 294 VAL A CA 1
ATOM 2381 C C . VAL A 1 294 ? 22.896 13.547 -0.685 1.00 92.50 294 VAL A C 1
ATOM 2383 O O . VAL A 1 294 ? 22.884 12.580 0.081 1.00 92.50 294 VAL A O 1
ATOM 2386 N N . PHE A 1 295 ? 23.679 13.593 -1.769 1.00 92.12 295 PHE A N 1
ATOM 2387 C CA . PHE A 1 295 ? 24.520 12.465 -2.190 1.00 92.12 295 PHE A CA 1
ATOM 2388 C C . PHE A 1 295 ? 25.685 12.182 -1.225 1.00 92.12 295 PHE A C 1
ATOM 2390 O O . PHE A 1 295 ? 26.113 11.034 -1.100 1.00 92.12 295 PHE A O 1
ATOM 2397 N N . HIS A 1 296 ? 26.149 13.186 -0.473 1.00 93.50 296 HIS A N 1
ATOM 2398 C CA . HIS A 1 296 ? 27.297 13.066 0.435 1.00 93.50 296 HIS A CA 1
ATOM 2399 C C . HIS A 1 296 ? 26.928 13.039 1.929 1.00 93.50 296 HIS A C 1
ATOM 2401 O O . HIS A 1 296 ? 27.796 13.206 2.790 1.00 93.50 296 HIS A O 1
ATOM 2407 N N . LEU A 1 297 ? 25.659 12.781 2.278 1.00 93.88 297 LEU A N 1
ATOM 2408 C CA . LEU A 1 297 ? 25.238 12.671 3.680 1.00 93.88 297 LEU A CA 1
ATOM 2409 C C . LEU A 1 297 ? 26.017 11.576 4.421 1.00 93.88 297 LEU A C 1
ATOM 2411 O O . LEU A 1 297 ? 25.930 10.381 4.110 1.00 93.88 297 LEU A O 1
ATOM 2415 N N . THR A 1 298 ? 26.718 11.973 5.480 1.00 94.81 298 THR A N 1
ATOM 2416 C CA . THR A 1 298 ? 27.444 11.060 6.368 1.00 94.81 298 THR A CA 1
ATOM 2417 C C . THR A 1 298 ? 26.482 10.208 7.201 1.00 94.81 298 THR A C 1
ATOM 2419 O O . THR A 1 298 ? 25.360 10.614 7.512 1.00 94.81 298 THR A O 1
ATOM 2422 N N . LYS A 1 299 ? 26.945 9.044 7.679 1.00 93.31 299 LYS A N 1
ATOM 2423 C CA . LYS A 1 299 ? 26.173 8.208 8.623 1.00 93.31 299 LYS A CA 1
ATOM 2424 C C . LYS A 1 299 ? 25.756 8.979 9.883 1.00 93.31 299 LYS A C 1
ATOM 2426 O O . LYS A 1 299 ? 24.683 8.745 10.427 1.00 93.31 299 LYS A O 1
ATOM 2431 N N . GLY A 1 300 ? 26.593 9.908 10.353 1.00 94.31 300 GLY A N 1
ATOM 2432 C CA . GLY A 1 300 ? 26.278 10.765 11.498 1.00 94.31 300 GLY A CA 1
ATOM 2433 C C . GLY A 1 300 ? 25.116 11.722 11.223 1.00 94.31 300 GLY A C 1
ATOM 2434 O O . GLY A 1 300 ? 24.229 11.853 12.063 1.00 94.31 300 GLY A O 1
ATOM 2435 N N . GLN A 1 301 ? 25.086 12.344 10.040 1.00 95.25 301 GLN A N 1
ATOM 2436 C CA . GLN A 1 301 ? 23.979 13.209 9.617 1.00 95.25 301 GLN A CA 1
ATOM 2437 C C . GLN A 1 301 ? 22.682 12.418 9.439 1.00 95.25 301 GLN A C 1
ATOM 2439 O O . GLN A 1 301 ? 21.652 12.852 9.945 1.00 95.25 301 GLN A O 1
ATOM 2444 N N . ILE A 1 302 ? 22.734 11.228 8.826 1.00 95.50 302 ILE A N 1
ATOM 2445 C CA . ILE A 1 302 ? 21.550 10.363 8.706 1.00 95.50 302 ILE A CA 1
ATOM 2446 C C . ILE A 1 302 ? 21.012 9.959 10.080 1.00 95.50 302 ILE A C 1
ATOM 2448 O O . ILE A 1 302 ? 19.813 10.039 10.309 1.00 95.50 302 ILE A O 1
ATOM 2452 N N . ARG A 1 303 ? 21.870 9.597 11.041 1.00 95.19 303 ARG A N 1
ATOM 2453 C CA . ARG A 1 303 ? 21.404 9.292 12.406 1.00 95.19 303 ARG A CA 1
ATOM 2454 C C . ARG A 1 303 ? 20.707 10.481 13.062 1.00 95.19 303 ARG A C 1
ATOM 2456 O O . ARG A 1 303 ? 19.658 10.295 13.667 1.00 95.19 303 ARG A O 1
ATOM 2463 N N . LYS A 1 304 ? 21.256 11.695 12.923 1.00 95.75 304 LYS A N 1
ATOM 2464 C CA . LYS A 1 304 ? 20.608 12.921 13.425 1.00 95.75 304 LYS A CA 1
ATOM 2465 C C . LYS A 1 304 ? 19.257 13.156 12.748 1.00 95.75 304 LYS A C 1
ATOM 2467 O O . LYS A 1 304 ? 18.296 13.482 13.432 1.00 95.75 304 LYS A O 1
ATOM 2472 N N . LEU A 1 305 ? 19.182 12.958 11.432 1.00 95.50 305 LEU A N 1
ATOM 2473 C CA . LEU A 1 305 ? 17.953 13.075 10.651 1.00 95.50 305 LEU A CA 1
ATOM 2474 C C . LEU A 1 305 ? 16.876 12.097 11.144 1.00 95.50 305 LEU A C 1
ATOM 2476 O O . LEU A 1 305 ? 15.754 12.498 11.434 1.00 95.50 305 LEU A O 1
ATOM 2480 N N . LEU A 1 306 ? 17.230 10.819 11.292 1.00 96.12 306 LEU A N 1
ATOM 2481 C CA . LEU A 1 306 ? 16.322 9.784 11.788 1.00 96.12 306 LEU A CA 1
ATOM 2482 C C . LEU A 1 306 ? 15.865 10.060 13.223 1.00 96.12 306 LEU A C 1
ATOM 2484 O O . LEU A 1 306 ? 14.697 9.852 13.540 1.00 96.12 306 LEU A O 1
ATOM 2488 N N . GLN A 1 307 ? 16.755 10.587 14.069 1.00 95.12 307 GLN A N 1
ATOM 2489 C CA . GLN A 1 307 ? 16.385 11.015 15.414 1.00 95.12 307 GLN A CA 1
ATOM 2490 C C . GLN A 1 307 ? 15.344 12.141 15.376 1.00 95.12 307 GLN A C 1
ATOM 2492 O O . GLN A 1 307 ? 14.377 12.073 16.122 1.00 95.12 307 GLN A O 1
ATOM 2497 N N . LYS A 1 308 ? 15.467 13.119 14.465 1.00 95.00 308 LYS A N 1
ATOM 2498 C CA . LYS A 1 308 ? 14.448 14.171 14.295 1.00 95.00 308 LYS A CA 1
ATOM 2499 C C . LYS A 1 308 ? 13.081 13.603 13.921 1.00 95.00 308 LYS A C 1
ATOM 2501 O O . LYS A 1 308 ? 12.090 14.003 14.522 1.00 95.00 308 LYS A O 1
ATOM 2506 N N . PHE A 1 309 ? 13.024 12.649 12.991 1.00 94.25 309 PHE A N 1
ATOM 2507 C CA . PHE A 1 309 ? 11.766 11.979 12.642 1.00 94.25 309 PHE A CA 1
ATOM 2508 C C . PHE A 1 309 ? 11.167 11.214 13.827 1.00 94.25 309 PHE A C 1
ATOM 2510 O O . PHE A 1 309 ? 9.968 11.325 14.083 1.00 94.25 309 PHE A O 1
ATOM 2517 N N . ARG A 1 310 ? 12.000 10.494 14.589 1.00 93.69 310 ARG A N 1
ATOM 2518 C CA . ARG A 1 310 ? 11.572 9.804 15.813 1.00 93.69 310 ARG A CA 1
ATOM 2519 C C . ARG A 1 310 ? 11.014 10.795 16.843 1.00 93.69 310 ARG A C 1
ATOM 2521 O O . ARG A 1 310 ? 9.924 10.572 17.363 1.00 93.69 310 ARG A O 1
ATOM 2528 N N . ASP A 1 311 ? 11.722 11.894 17.105 1.00 93.69 311 ASP A N 1
ATOM 2529 C CA . ASP A 1 311 ? 11.310 12.928 18.065 1.00 93.69 311 ASP A CA 1
ATOM 2530 C C . ASP A 1 311 ? 9.977 13.572 17.651 1.00 93.69 311 ASP A C 1
ATOM 2532 O O . ASP A 1 311 ? 9.083 13.762 18.477 1.00 93.69 311 ASP A O 1
ATOM 2536 N N . MET A 1 312 ? 9.811 13.870 16.357 1.00 91.62 312 MET A N 1
ATOM 2537 C CA . MET A 1 312 ? 8.561 14.402 15.809 1.00 91.62 312 MET A CA 1
ATOM 2538 C C . MET A 1 312 ? 7.396 13.431 15.999 1.00 91.62 312 MET A C 1
ATOM 2540 O O . MET A 1 312 ? 6.333 13.844 16.461 1.00 91.62 312 MET A O 1
ATOM 2544 N N . GLN A 1 313 ? 7.596 12.146 15.703 1.00 88.38 313 GLN A N 1
ATOM 2545 C CA . GLN A 1 313 ? 6.566 11.123 15.883 1.00 88.38 313 GLN A CA 1
ATOM 2546 C C . GLN A 1 313 ? 6.166 10.961 17.359 1.00 88.38 313 GLN A C 1
ATOM 2548 O O . GLN A 1 313 ? 4.994 10.747 17.665 1.00 88.38 313 GLN A O 1
ATOM 2553 N N . GLN A 1 314 ? 7.125 11.086 18.280 1.00 90.44 314 GLN A N 1
ATOM 2554 C CA . GLN A 1 314 ? 6.888 10.975 19.722 1.00 90.44 314 GLN A CA 1
ATOM 2555 C C . GLN A 1 314 ? 6.324 12.253 20.352 1.00 90.44 314 GLN A C 1
ATOM 2557 O O . GLN A 1 314 ? 5.849 12.204 21.487 1.00 90.44 314 GLN A O 1
ATOM 2562 N N . SER A 1 315 ? 6.349 13.381 19.641 1.00 93.38 315 SER A N 1
ATOM 2563 C CA . SER A 1 315 ? 5.774 14.639 20.112 1.00 93.38 315 SER A CA 1
ATOM 2564 C C . SER A 1 315 ? 4.260 14.532 20.330 1.00 93.38 315 SER A C 1
ATOM 2566 O O . SER A 1 315 ? 3.574 13.730 19.698 1.00 93.38 315 SER A O 1
ATOM 2568 N N . ASN A 1 316 ? 3.702 15.402 21.177 1.00 91.56 316 ASN A N 1
ATOM 2569 C CA . ASN A 1 316 ? 2.254 15.448 21.421 1.00 91.56 316 ASN A CA 1
ATOM 2570 C C . ASN A 1 316 ? 1.434 15.643 20.134 1.00 91.56 316 ASN A C 1
ATOM 2572 O O . ASN A 1 316 ? 0.315 15.145 20.047 1.00 91.56 316 ASN A O 1
ATOM 2576 N N . ILE A 1 317 ? 1.972 16.378 19.155 1.00 89.38 317 ILE A N 1
ATOM 2577 C CA . ILE A 1 317 ? 1.318 16.604 17.861 1.00 89.38 317 ILE A CA 1
ATOM 2578 C C . ILE A 1 317 ? 1.327 15.302 17.054 1.00 89.38 317 ILE A C 1
ATOM 2580 O O . ILE A 1 317 ? 0.260 14.819 16.685 1.00 89.38 317 ILE A O 1
ATOM 2584 N N . GLY A 1 318 ? 2.498 14.674 16.893 1.00 86.12 318 GLY A N 1
ATOM 2585 C CA . GLY A 1 318 ? 2.633 13.414 16.153 1.00 86.12 318 GLY A CA 1
ATOM 2586 C C . GLY A 1 318 ? 1.823 12.260 16.755 1.00 86.12 318 GLY A C 1
ATOM 2587 O O . GLY A 1 318 ? 1.215 11.471 16.029 1.00 86.12 318 GLY A O 1
ATOM 2588 N N . GLN A 1 319 ? 1.731 12.187 18.086 1.00 89.00 319 GLN A N 1
ATOM 2589 C CA . GLN A 1 319 ? 0.893 11.199 18.769 1.00 89.00 319 GLN A CA 1
ATOM 2590 C C . GLN A 1 319 ? -0.602 11.427 18.518 1.00 89.00 319 GLN A C 1
ATOM 2592 O O . GLN A 1 319 ? -1.325 10.464 18.262 1.00 89.00 319 GLN A O 1
ATOM 2597 N N . ARG A 1 320 ? -1.076 12.681 18.563 1.00 89.38 320 ARG A N 1
ATOM 2598 C CA . ARG A 1 320 ? -2.482 13.013 18.274 1.00 89.38 320 ARG A CA 1
ATOM 2599 C C . ARG A 1 320 ? -2.847 12.684 16.832 1.00 89.38 320 ARG A C 1
ATOM 2601 O O . ARG A 1 320 ? -3.844 12.007 16.610 1.00 89.38 320 ARG A O 1
ATOM 2608 N N . GLU A 1 321 ? -2.009 13.079 15.876 1.00 87.31 321 GLU A N 1
ATOM 2609 C CA . GLU A 1 321 ? -2.197 12.741 14.460 1.00 87.31 321 GLU A CA 1
ATOM 2610 C C . GLU A 1 321 ? -2.257 11.222 14.256 1.00 87.31 321 GLU A C 1
ATOM 2612 O O . GLU A 1 321 ? -3.161 10.713 13.596 1.00 87.31 321 GLU A O 1
ATOM 2617 N N . THR A 1 322 ? -1.347 10.474 14.889 1.00 88.38 322 THR A N 1
ATOM 2618 C CA . THR A 1 322 ? -1.345 9.004 14.828 1.00 88.38 322 THR A CA 1
ATOM 2619 C C . THR A 1 322 ? -2.649 8.415 15.372 1.00 88.38 322 THR A C 1
ATOM 2621 O O . THR A 1 322 ? -3.238 7.547 14.730 1.00 88.38 322 THR A O 1
ATOM 2624 N N . GLN A 1 323 ? -3.136 8.903 16.515 1.00 89.81 323 GLN A N 1
ATOM 2625 C CA . GLN A 1 323 ? -4.388 8.435 17.116 1.00 89.81 323 GLN A CA 1
ATOM 2626 C C . GLN A 1 323 ? -5.603 8.727 16.227 1.00 89.81 323 GLN A C 1
ATOM 2628 O O . GLN A 1 323 ? -6.459 7.859 16.056 1.00 89.81 323 GLN A O 1
ATOM 2633 N N . GLU A 1 324 ? -5.684 9.919 15.635 1.00 89.81 324 GLU A N 1
ATOM 2634 C CA . GLU A 1 324 ? -6.769 10.278 14.717 1.00 89.81 324 GLU A CA 1
ATOM 2635 C C . GLU A 1 324 ? -6.783 9.381 13.475 1.00 89.81 324 GLU A C 1
ATOM 2637 O O . GLU A 1 324 ? -7.845 8.932 13.038 1.00 89.81 324 GLU A O 1
ATOM 2642 N N . ILE A 1 325 ? -5.607 9.080 12.922 1.00 88.25 325 ILE A N 1
ATOM 2643 C CA . ILE A 1 325 ? -5.460 8.171 11.784 1.00 88.25 325 ILE A CA 1
ATOM 2644 C C . ILE A 1 325 ? -5.900 6.756 12.173 1.00 88.25 325 ILE A C 1
ATOM 2646 O O . ILE A 1 325 ? -6.733 6.172 11.479 1.00 88.25 325 ILE A O 1
ATOM 2650 N N . GLN A 1 326 ? -5.409 6.231 13.299 1.00 90.75 326 GLN A N 1
ATOM 2651 C CA . GLN A 1 326 ? -5.761 4.899 13.802 1.00 90.75 326 GLN A CA 1
ATOM 2652 C C . GLN A 1 326 ? -7.268 4.744 14.022 1.00 90.75 326 GLN A C 1
ATOM 2654 O O . GLN A 1 326 ? -7.839 3.722 13.649 1.00 90.75 326 GLN A O 1
ATOM 2659 N N . GLN A 1 327 ? -7.940 5.768 14.557 1.00 88.62 327 GLN A N 1
ATOM 2660 C CA . GLN A 1 327 ? -9.395 5.754 14.740 1.00 88.62 327 GLN A CA 1
ATOM 266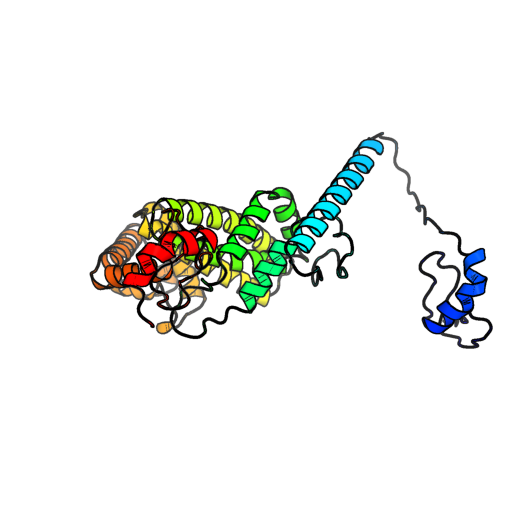1 C C . GLN A 1 327 ? -10.158 5.643 13.413 1.00 88.62 327 GLN A C 1
ATOM 2663 O O . GLN A 1 327 ? -11.201 4.992 13.361 1.00 88.62 327 GLN A O 1
ATOM 2668 N N . ARG A 1 328 ? -9.649 6.246 12.330 1.00 85.81 328 ARG A N 1
ATOM 2669 C CA . ARG A 1 328 ? -10.283 6.197 10.999 1.00 85.81 328 ARG A CA 1
ATOM 2670 C C . ARG A 1 328 ? -10.154 4.831 10.324 1.00 85.81 328 ARG A C 1
ATOM 2672 O O . ARG A 1 328 ? -11.012 4.489 9.515 1.00 85.81 328 ARG A O 1
ATOM 2679 N N . VAL A 1 329 ? -9.109 4.067 10.648 1.00 87.81 329 VAL A N 1
ATOM 2680 C CA . VAL A 1 329 ? -8.853 2.720 10.099 1.00 87.81 329 VAL A CA 1
ATOM 2681 C C . VAL A 1 329 ? -9.139 1.589 11.092 1.00 87.81 329 VAL A C 1
ATOM 2683 O O . VAL A 1 329 ? -8.805 0.431 10.830 1.00 87.81 329 VAL A O 1
ATOM 2686 N N . ALA A 1 330 ? -9.747 1.916 12.234 1.00 88.44 330 ALA A N 1
ATOM 2687 C CA . ALA A 1 330 ? -10.054 0.962 13.285 1.00 88.44 330 ALA A CA 1
ATOM 2688 C C . ALA A 1 330 ? -11.099 -0.061 12.821 1.00 88.44 330 ALA A C 1
ATOM 2690 O O . ALA A 1 330 ? -12.152 0.291 12.284 1.00 88.44 330 ALA A O 1
ATOM 2691 N N . LEU A 1 331 ? -10.810 -1.334 13.084 1.00 91.31 331 LEU A N 1
ATOM 2692 C CA . LEU A 1 331 ? -11.730 -2.439 12.845 1.00 91.31 331 LEU A CA 1
ATOM 2693 C C . LEU A 1 331 ? -12.816 -2.466 13.919 1.00 91.31 331 LEU A C 1
ATOM 2695 O O . LEU A 1 331 ? -12.540 -2.331 15.113 1.00 91.31 331 LEU A O 1
ATOM 2699 N N . MET A 1 332 ? -14.062 -2.661 13.495 1.00 92.25 332 MET A N 1
ATOM 2700 C CA . MET A 1 332 ? -15.195 -2.668 14.416 1.00 92.25 332 MET A CA 1
ATOM 2701 C C . MET A 1 332 ? -15.396 -4.041 15.060 1.00 92.25 332 MET A C 1
ATOM 2703 O O . MET A 1 332 ? -15.197 -5.080 14.440 1.00 92.25 332 MET A O 1
ATOM 2707 N N . GLN A 1 333 ? -15.866 -4.067 16.304 1.00 94.81 333 GLN A N 1
ATOM 2708 C CA . GLN A 1 333 ? -16.260 -5.308 16.967 1.00 94.81 333 GLN A CA 1
ATOM 2709 C C . GLN A 1 333 ? -17.777 -5.503 16.893 1.00 94.81 333 GLN A C 1
ATOM 2711 O O . GLN A 1 333 ? -18.559 -4.572 17.105 1.00 94.81 333 GLN A O 1
ATOM 2716 N N . CYS A 1 334 ? -18.215 -6.730 16.612 1.00 95.25 334 CYS A N 1
ATOM 2717 C CA . CYS A 1 334 ? -19.628 -7.076 16.613 1.00 95.25 334 CYS A CA 1
ATOM 2718 C C . CYS A 1 334 ? -20.192 -7.002 18.037 1.00 95.25 334 CYS A C 1
ATOM 2720 O O . CYS A 1 334 ? -19.809 -7.793 18.898 1.00 95.25 334 CYS A O 1
ATOM 2722 N N . SER A 1 335 ? -21.187 -6.142 18.268 1.00 94.88 335 SER A N 1
ATOM 2723 C CA . SER A 1 335 ? -21.772 -5.945 19.605 1.00 94.88 335 SER A CA 1
ATOM 2724 C C . SER A 1 335 ? -22.540 -7.153 20.156 1.00 94.88 335 SER A C 1
ATOM 2726 O O . SER A 1 335 ? -22.902 -7.158 21.325 1.00 94.88 335 SER A O 1
ATOM 2728 N N . SER A 1 336 ? -22.795 -8.184 19.340 1.00 95.12 336 SER A N 1
ATOM 2729 C CA . SER A 1 336 ? -23.511 -9.389 19.780 1.00 95.12 336 SER A CA 1
ATOM 2730 C C . SER A 1 336 ? -22.601 -10.580 20.086 1.00 95.12 336 SER A C 1
ATOM 2732 O O . SER A 1 336 ? -22.841 -11.287 21.063 1.00 95.12 336 SER A O 1
ATOM 2734 N N . CYS A 1 337 ? -21.606 -10.854 19.236 1.00 94.62 337 CYS A N 1
ATOM 2735 C CA . CYS A 1 337 ? -20.743 -12.034 19.368 1.00 94.62 337 CYS A CA 1
ATOM 2736 C C . CYS A 1 337 ? -19.284 -11.709 19.702 1.00 94.62 337 CYS A C 1
ATOM 2738 O O . CYS A 1 337 ? -18.518 -12.637 19.930 1.00 94.62 337 CYS A O 1
ATOM 2740 N N . GLY A 1 338 ? -18.891 -10.433 19.711 1.00 93.25 338 GLY A N 1
ATOM 2741 C CA . GLY A 1 338 ? -17.526 -10.013 20.032 1.00 93.25 338 GLY A CA 1
ATOM 2742 C C . GLY A 1 338 ? -16.492 -10.282 18.936 1.00 93.25 338 GLY A C 1
ATOM 2743 O O . GLY A 1 338 ? -15.322 -9.984 19.135 1.00 93.25 338 GLY A O 1
ATOM 2744 N N . VAL A 1 339 ? -16.887 -10.825 17.777 1.00 94.62 339 VAL A N 1
ATOM 2745 C CA . VAL A 1 339 ? -15.946 -11.027 16.666 1.00 94.62 339 VAL A CA 1
ATOM 2746 C C . VAL A 1 339 ? -15.522 -9.677 16.090 1.00 94.62 339 VAL A C 1
ATOM 2748 O O . VAL A 1 339 ? -16.355 -8.774 15.964 1.00 94.62 339 VAL A O 1
ATOM 2751 N N . ASN A 1 340 ? -14.245 -9.546 15.749 1.00 91.44 340 ASN A N 1
ATOM 2752 C CA . ASN A 1 340 ? -13.706 -8.346 15.122 1.00 91.44 340 ASN A CA 1
ATOM 2753 C C . ASN A 1 340 ? -13.907 -8.402 13.608 1.00 91.44 340 ASN A C 1
ATOM 2755 O O . ASN A 1 340 ? -13.917 -9.472 12.999 1.00 91.44 340 ASN A O 1
ATOM 2759 N N . GLU A 1 341 ? -14.106 -7.232 13.024 1.00 90.44 341 GLU A N 1
ATOM 2760 C CA . GLU A 1 341 ? -14.181 -7.022 11.589 1.00 90.44 341 GLU A CA 1
ATOM 2761 C C . GLU A 1 341 ? -12.860 -7.413 10.921 1.00 90.44 341 GLU A C 1
ATOM 2763 O O . GLU A 1 341 ? -11.796 -7.180 11.486 1.00 90.44 341 GLU A O 1
ATOM 2768 N N . GLY A 1 342 ? -12.913 -8.030 9.736 1.00 86.31 342 GLY A N 1
ATOM 2769 C CA . GLY A 1 342 ? -11.701 -8.388 9.004 1.00 86.31 342 GLY A CA 1
ATOM 2770 C C . GLY A 1 342 ? -11.148 -7.207 8.213 1.00 86.31 342 GLY A C 1
ATOM 2771 O O . GLY A 1 342 ? -9.936 -7.043 8.112 1.00 86.31 342 GLY A O 1
ATOM 2772 N N . SER A 1 343 ? -12.023 -6.395 7.621 1.00 88.00 343 SER A N 1
ATOM 2773 C CA . SER A 1 343 ? -11.662 -5.192 6.862 1.00 88.00 343 SER A CA 1
ATOM 2774 C C . SER A 1 343 ? -12.617 -4.047 7.126 1.00 88.00 343 SER A C 1
ATOM 2776 O O . SER A 1 343 ? -13.806 -4.276 7.319 1.00 88.00 343 SER A O 1
ATOM 2778 N N . ILE A 1 344 ? -12.123 -2.815 7.016 1.00 87.38 344 ILE A N 1
ATOM 2779 C CA . ILE A 1 344 ? -12.907 -1.601 7.252 1.00 87.38 344 ILE A CA 1
ATOM 2780 C C . ILE A 1 344 ? -14.241 -1.645 6.485 1.00 87.38 344 ILE A C 1
ATOM 2782 O O . ILE A 1 344 ? -14.278 -1.766 5.257 1.00 87.38 344 ILE A O 1
ATOM 2786 N N . GLY A 1 345 ? -15.351 -1.504 7.215 1.00 84.06 345 GLY A N 1
ATOM 2787 C CA . GLY A 1 345 ? -16.697 -1.349 6.648 1.00 84.06 345 GLY A CA 1
ATOM 2788 C C . GLY A 1 345 ? -17.381 -2.643 6.182 1.00 84.06 345 GLY A C 1
ATOM 2789 O O . GLY A 1 345 ? -18.439 -2.587 5.536 1.00 84.06 345 GLY A O 1
ATOM 2790 N N . GLU A 1 346 ? -16.815 -3.804 6.502 1.00 86.88 346 GLU A N 1
ATOM 2791 C CA . GLU A 1 346 ? -17.434 -5.117 6.322 1.00 86.88 346 GLU A CA 1
ATOM 2792 C C . GLU A 1 346 ? -18.694 -5.284 7.197 1.00 86.88 346 GLU A C 1
ATOM 2794 O O . GLU A 1 346 ? -19.737 -5.750 6.719 1.00 86.88 346 GLU A O 1
ATOM 2799 N N . PHE A 1 347 ? -18.652 -4.840 8.452 1.00 92.00 347 PHE A N 1
ATOM 2800 C CA . PHE A 1 347 ? -19.765 -4.905 9.392 1.00 92.00 347 PHE A CA 1
ATOM 2801 C C . PHE A 1 347 ? -20.781 -3.799 9.135 1.00 92.00 347 PHE A C 1
ATOM 2803 O O . PHE A 1 347 ? -20.479 -2.684 8.706 1.00 92.00 347 PHE A O 1
ATOM 2810 N N . LYS A 1 348 ? -22.050 -4.098 9.424 1.00 89.06 348 LYS A N 1
ATOM 2811 C CA . LYS A 1 348 ? -23.135 -3.131 9.252 1.00 89.06 348 LYS A CA 1
ATOM 2812 C C . LYS A 1 348 ? -23.420 -2.424 10.562 1.00 89.06 348 LYS A C 1
ATOM 2814 O O . LYS A 1 348 ? -23.716 -3.056 11.576 1.00 89.06 348 LYS A O 1
ATOM 2819 N N . ALA A 1 349 ? -23.370 -1.098 10.514 1.00 92.12 349 ALA A N 1
ATOM 2820 C CA . ALA A 1 349 ? -23.808 -0.264 11.615 1.00 92.12 349 ALA A CA 1
ATOM 2821 C C . ALA A 1 349 ? -25.325 -0.399 11.821 1.00 92.12 349 ALA A C 1
ATOM 2823 O O . ALA A 1 349 ? -26.089 -0.583 10.868 1.00 92.12 349 ALA A O 1
ATOM 2824 N N . CYS A 1 350 ? -25.782 -0.251 13.064 1.00 93.56 350 CYS A N 1
ATOM 2825 C CA . CYS A 1 350 ? -27.206 -0.126 13.354 1.00 93.56 350 CYS A CA 1
ATOM 2826 C C . CYS A 1 350 ? -27.806 1.037 12.545 1.00 93.56 350 CYS A C 1
ATOM 2828 O O . CYS A 1 350 ? -27.350 2.176 12.639 1.00 93.56 350 CYS A O 1
ATOM 2830 N N . SER A 1 351 ? -28.863 0.773 11.776 1.00 90.94 351 SER A N 1
ATOM 2831 C CA . SER A 1 351 ? -29.484 1.774 10.897 1.00 90.94 351 SER A CA 1
ATOM 2832 C C . SER A 1 351 ? -30.153 2.933 11.643 1.00 90.94 351 SER A C 1
ATOM 2834 O O . SER A 1 351 ? -30.422 3.965 11.037 1.00 90.94 351 SER A O 1
ATOM 2836 N N . ARG A 1 352 ? -30.427 2.784 12.948 1.00 91.19 352 ARG A N 1
ATOM 2837 C CA . ARG A 1 352 ? -31.042 3.831 13.780 1.00 91.19 352 ARG A CA 1
ATOM 2838 C C . ARG A 1 352 ? -30.025 4.778 14.409 1.00 91.19 352 ARG A C 1
ATOM 2840 O O . ARG A 1 352 ? -30.161 5.988 14.263 1.00 91.19 352 ARG A O 1
ATOM 2847 N N . CYS A 1 353 ? -29.053 4.234 15.137 1.00 93.38 353 CYS A N 1
ATOM 2848 C CA . CYS A 1 353 ? -28.091 5.032 15.902 1.00 93.38 353 CYS A CA 1
ATOM 2849 C C . CYS A 1 353 ? -26.727 5.148 15.210 1.00 93.38 353 CYS A C 1
ATOM 2851 O O . CYS A 1 353 ? -25.980 6.082 15.469 1.00 93.38 353 CYS A O 1
ATOM 2853 N N . SER A 1 354 ? -26.377 4.170 14.370 1.00 90.75 354 SER A N 1
ATOM 2854 C CA . SER A 1 354 ? -25.047 3.967 13.780 1.00 90.75 354 SER A CA 1
ATOM 2855 C C . SER A 1 354 ? -23.876 4.039 14.771 1.00 90.75 354 SER A C 1
ATOM 2857 O O . SER A 1 354 ? -22.767 4.379 14.371 1.00 90.75 354 SER A O 1
ATOM 2859 N N . LYS A 1 355 ? -24.124 3.753 16.056 1.00 90.88 355 LYS A N 1
ATOM 2860 C CA . LYS A 1 355 ? -23.104 3.748 17.122 1.00 90.88 355 LYS A CA 1
ATOM 2861 C C . LYS A 1 355 ? -22.500 2.369 17.370 1.00 90.88 355 LYS A C 1
ATOM 2863 O O . LYS A 1 355 ? -21.453 2.270 17.991 1.00 90.88 355 LYS A O 1
ATOM 2868 N N . ILE A 1 356 ? -23.181 1.318 16.925 1.00 93.56 356 ILE A N 1
ATOM 2869 C CA . ILE A 1 356 ? -22.766 -0.070 17.118 1.00 93.56 356 ILE A CA 1
ATOM 2870 C C . ILE A 1 356 ? -22.825 -0.838 15.804 1.00 93.56 356 ILE A C 1
ATOM 2872 O O . ILE A 1 356 ? -23.579 -0.458 14.899 1.00 93.56 356 ILE A O 1
ATOM 2876 N N . TYR A 1 357 ? -22.061 -1.925 15.731 1.00 95.12 357 TYR A N 1
ATOM 2877 C CA . TYR A 1 357 ? -21.796 -2.672 14.508 1.00 95.12 357 TYR A CA 1
ATOM 2878 C C . TYR A 1 357 ? -22.091 -4.156 14.692 1.00 95.12 357 TYR A C 1
ATOM 2880 O O . TYR A 1 357 ? -21.942 -4.716 15.779 1.00 95.12 357 TYR A O 1
ATOM 2888 N N . TYR A 1 358 ? -22.510 -4.799 13.605 1.00 94.56 358 TYR A N 1
ATOM 2889 C CA . TYR A 1 358 ? -22.849 -6.213 13.588 1.00 94.56 358 TYR A CA 1
ATOM 2890 C C . TYR A 1 358 ? -22.254 -6.906 12.366 1.00 94.56 358 TYR A C 1
ATOM 2892 O O . TYR A 1 358 ? -22.384 -6.416 11.241 1.00 94.56 358 TYR A O 1
ATOM 2900 N N . CYS A 1 359 ? -21.681 -8.091 12.584 1.00 93.06 359 CYS A N 1
ATOM 2901 C CA . CYS A 1 359 ? -21.176 -8.941 11.505 1.00 93.06 359 CYS A CA 1
ATOM 2902 C C . CYS A 1 359 ? -22.297 -9.571 10.661 1.00 93.06 359 CYS A C 1
ATOM 2904 O O . CYS A 1 359 ? -22.074 -9.972 9.524 1.00 93.06 359 CYS A O 1
ATOM 2906 N N . SER A 1 360 ? -23.522 -9.658 11.195 1.00 93.69 360 SER A N 1
ATOM 2907 C CA . SER A 1 360 ? -24.668 -10.242 10.497 1.00 93.69 360 SER A CA 1
ATOM 2908 C C . SER A 1 360 ? -26.004 -9.691 10.999 1.00 93.69 360 SER A C 1
ATOM 2910 O O . SER A 1 360 ? -26.116 -9.153 12.107 1.00 93.69 360 SER A O 1
ATOM 2912 N N . ARG A 1 361 ? -27.061 -9.881 10.195 1.00 93.81 361 ARG A N 1
ATOM 2913 C CA . ARG A 1 361 ? -28.442 -9.580 10.612 1.00 93.81 361 ARG A CA 1
ATOM 2914 C C . ARG A 1 361 ? -28.884 -10.425 11.807 1.00 93.81 361 ARG A C 1
ATOM 2916 O O . ARG A 1 361 ? -29.703 -9.964 12.598 1.00 93.81 361 ARG A O 1
ATOM 2923 N N . ASP A 1 362 ? -28.351 -11.632 11.956 1.00 95.38 362 ASP A N 1
ATOM 2924 C CA . ASP A 1 362 ? -28.714 -12.520 13.060 1.00 95.38 362 ASP A CA 1
ATOM 2925 C C . ASP A 1 362 ? -28.106 -12.041 14.380 1.00 95.38 362 ASP A C 1
ATOM 2927 O O . ASP A 1 362 ? -28.809 -11.975 15.390 1.00 95.38 362 ASP A O 1
ATOM 2931 N N . CYS A 1 363 ? -26.854 -11.572 14.355 1.00 95.75 363 CYS A N 1
ATOM 2932 C CA . CYS A 1 363 ? -26.233 -10.883 15.487 1.00 95.75 363 CYS A CA 1
ATOM 2933 C C . CYS A 1 363 ? -27.010 -9.620 15.881 1.00 95.75 363 CYS A C 1
ATOM 2935 O O . CYS A 1 363 ? -27.291 -9.417 17.063 1.00 95.75 363 CYS A O 1
ATOM 2937 N N . GLN A 1 364 ? -27.443 -8.815 14.905 1.00 95.19 364 GLN A N 1
ATOM 2938 C CA . GLN A 1 364 ? -28.287 -7.651 15.178 1.00 95.19 364 GLN A CA 1
ATOM 2939 C C . GLN A 1 364 ? -29.612 -8.045 15.849 1.00 95.19 364 GLN A C 1
ATOM 2941 O O . GLN A 1 364 ? -30.003 -7.438 16.842 1.00 95.19 364 GLN A O 1
ATOM 2946 N N . LYS A 1 365 ? -30.313 -9.068 15.341 1.00 94.94 365 LYS A N 1
ATOM 2947 C CA . LYS A 1 365 ? -31.581 -9.544 15.928 1.00 94.94 365 LYS A CA 1
ATOM 2948 C C . LYS A 1 365 ? -31.399 -10.077 17.348 1.00 94.94 365 LYS A C 1
ATOM 2950 O O . LYS A 1 365 ? -32.258 -9.836 18.197 1.00 94.94 365 LYS A O 1
ATOM 2955 N N . LYS A 1 366 ? -30.302 -10.797 17.602 1.00 94.44 366 LYS A N 1
ATOM 2956 C CA . LYS A 1 366 ? -29.974 -11.350 18.921 1.00 94.44 366 LYS A CA 1
ATOM 2957 C C . LYS A 1 366 ? -29.768 -10.236 19.947 1.00 94.44 366 LYS A C 1
ATOM 2959 O O . LYS A 1 366 ? -30.382 -10.278 21.010 1.00 94.44 366 LYS A O 1
ATOM 2964 N N . ASP A 1 367 ? -28.976 -9.225 19.599 1.00 94.06 367 ASP A N 1
ATOM 2965 C CA . ASP A 1 367 ? -28.702 -8.077 20.470 1.00 94.06 367 ASP A CA 1
ATOM 2966 C C . ASP A 1 367 ? -29.855 -7.053 20.516 1.00 94.06 367 ASP A C 1
ATOM 2968 O O . ASP A 1 367 ? -29.980 -6.277 21.458 1.00 94.06 367 ASP A O 1
ATOM 2972 N N . TRP A 1 368 ? -30.792 -7.064 19.562 1.00 94.81 368 TRP A N 1
ATOM 2973 C CA . TRP A 1 368 ? -31.882 -6.080 19.529 1.00 94.81 368 TRP A CA 1
ATOM 2974 C C . TRP A 1 368 ? -32.710 -6.036 20.820 1.00 94.81 368 TRP A C 1
ATOM 2976 O O . TRP A 1 368 ? -33.168 -4.969 21.226 1.00 94.81 368 TRP A O 1
ATOM 2986 N N . LYS A 1 369 ? -32.891 -7.172 21.506 1.00 92.50 369 LYS A N 1
ATOM 2987 C CA . LYS A 1 369 ? -33.655 -7.242 22.765 1.00 92.50 369 LYS A CA 1
ATOM 2988 C C . LYS A 1 369 ? -33.053 -6.358 23.866 1.00 92.50 369 LYS A C 1
ATOM 2990 O O . LYS A 1 369 ? -33.811 -5.778 24.648 1.00 92.50 369 LYS A O 1
ATOM 2995 N N . THR A 1 370 ? -31.728 -6.258 23.903 1.00 92.81 370 THR A N 1
ATOM 2996 C CA . THR A 1 370 ? -30.939 -5.456 24.843 1.00 92.81 370 THR A CA 1
ATOM 2997 C C . THR A 1 370 ? -30.687 -4.061 24.285 1.00 92.81 370 THR A C 1
ATOM 2999 O O . THR A 1 370 ? -31.080 -3.076 24.913 1.00 92.81 370 THR A O 1
ATOM 3002 N N . HIS A 1 371 ? -30.144 -3.961 23.070 1.00 94.56 371 HIS A N 1
ATOM 3003 C CA . HIS A 1 371 ? -29.766 -2.691 22.454 1.00 94.56 371 HIS A CA 1
ATOM 3004 C C . HIS A 1 371 ? -30.940 -1.726 22.256 1.00 94.56 371 HIS A C 1
ATOM 3006 O O . HIS A 1 371 ? -30.770 -0.521 22.436 1.00 94.56 371 HIS A O 1
ATOM 3012 N N . LYS A 1 372 ? -32.153 -2.215 21.946 1.00 93.56 372 LYS A N 1
ATOM 3013 C CA . LYS A 1 372 ? -33.323 -1.345 21.705 1.00 93.56 372 LYS A CA 1
ATOM 3014 C C . LYS A 1 372 ? -33.611 -0.366 22.846 1.00 93.56 372 LYS A C 1
ATOM 3016 O O . LYS A 1 372 ? -34.186 0.684 22.592 1.00 93.56 372 LYS A O 1
ATOM 3021 N N . LYS A 1 373 ? -33.227 -0.710 24.083 1.00 93.94 373 LYS A N 1
ATOM 3022 C CA . LYS A 1 373 ? -33.444 0.115 25.282 1.00 93.94 373 LYS A CA 1
ATOM 3023 C C . LYS A 1 373 ? -32.548 1.356 25.319 1.00 93.94 373 LYS A C 1
ATOM 3025 O O . LYS A 1 373 ? -32.904 2.331 25.962 1.00 93.94 373 LYS A O 1
ATOM 3030 N N . VAL A 1 374 ? -31.402 1.307 24.640 1.00 93.19 374 VAL A N 1
ATOM 3031 C CA . VAL A 1 374 ? -30.383 2.372 24.607 1.00 93.19 374 VAL A CA 1
ATOM 3032 C C . VAL A 1 374 ? -30.170 2.935 23.193 1.00 93.19 374 VAL A C 1
ATOM 3034 O O . VAL A 1 374 ? -29.301 3.775 22.965 1.00 93.19 374 VAL A O 1
ATOM 3037 N N . CYS A 1 375 ? -30.944 2.457 22.213 1.00 94.62 375 CYS A N 1
ATOM 3038 C CA . CYS A 1 375 ? -30.830 2.839 20.811 1.00 94.62 375 CYS A CA 1
ATOM 3039 C C . CYS A 1 375 ? -31.522 4.184 20.551 1.00 94.62 375 CYS A C 1
ATOM 3041 O O . CYS A 1 375 ? -32.740 4.234 20.381 1.00 94.62 375 CYS A O 1
ATOM 3043 N N . ASN A 1 376 ? -30.735 5.256 20.450 1.00 89.62 376 ASN A N 1
ATOM 3044 C CA . ASN A 1 376 ? -31.230 6.597 20.133 1.00 89.62 376 ASN A CA 1
ATOM 3045 C C . ASN A 1 376 ? -30.913 6.983 18.687 1.00 89.62 376 ASN A C 1
ATOM 3047 O O . ASN A 1 376 ? -29.845 6.644 18.171 1.00 89.62 376 ASN A O 1
ATOM 3051 N N . LYS A 1 377 ? -31.857 7.672 18.033 1.00 79.94 377 LYS A N 1
ATOM 3052 C CA . LYS A 1 377 ? -31.703 8.122 16.644 1.00 79.94 377 LYS A CA 1
ATOM 3053 C C . LYS A 1 377 ? -30.534 9.108 16.547 1.00 79.94 377 LYS A C 1
ATOM 3055 O O . LYS A 1 377 ? -30.318 9.888 17.472 1.00 79.94 377 LYS A O 1
ATOM 3060 N N . LYS A 1 378 ? -29.773 8.964 15.465 1.00 61.91 378 LYS A N 1
ATOM 3061 C CA . LYS A 1 378 ? -28.562 9.728 15.170 1.00 61.91 378 LYS A CA 1
ATOM 3062 C C . LYS A 1 378 ? -28.829 11.217 14.992 1.00 61.91 378 LYS A C 1
ATOM 3064 O O . LYS A 1 378 ? -29.901 11.535 14.423 1.00 61.91 378 LYS A O 1
#

InterPro domains:
  IPR002893 Zinc finger, MYND-type [PF01753] (10-46)
  IPR002893 Zinc finger, MYND-type [PF01753] (334-375)
  IPR002893 Zinc finger, MYND-type [PS01360] (334-375)
  IPR002893 Zinc finger, MYND-type [PS50865] (8-46)
  IPR002893 Zinc finger, MYND-type [PS50865] (334-375)
  IPR039606 Phytol/farnesol kinase [PTHR32523] (332-377)

Secondary structure (DSSP, 8-state):
-PPEEPS-TT---EES-PEEPTTTS--EESSHHHHHHHHHHHTTT-------------------HHHHHHHHHHHHHHHHHHHHHHHHTTPPPP---S-TT----TTSPPPTTS-TTHHHHHHHHHHHHH----SS-SS--GGGHHHHHHHHHHHHHTHHHHHHHHHSGGGHHHHHHHHHHHHHHHHHHHHH-SHHHHHHHHHHHHHHHHHHHHHHHHHHHHT-HHHHHHHHHHHHHHHHHHHHHHHHTT-HHHHHHHHHHHHHHHHHHT--GGG-SSHHHHHHTT----HHHHHT--HHHHHHHHHHHHHHHHSHHHHHHHHHHHHHTPPPBBTTT-PBPSSTT-SEEPTTT-SSEESSHHHHHHHHHHHTTT----

Organism: NCBI:txid426638

pLDDT: mean 81.64, std 18.92, range [25.56, 98.62]

Radius of gyration: 28.87 Å; chains: 1; bounding box: 61×61×84 Å